Protein AF-A0A317N2E7-F1 (afdb_monomer_lite)

InterPro domains:
  IPR046748 HipA-like kinase [PF20613] (53-170)

Secondary structure (DSSP, 8-state):
---PPPP-EEEEEEEEEEEEEE-TTSPEEEEEEEEEEEE-SSSEEEEEEE---HHHHHHHHHHHHHHHHTT-----EEEEEE-TTT-TTS---TT---EEEEEEEPPPTT---EEB-S--HHHHHHHHH-TTHHHHHHHHHHTT-S---GGGEEEETTEEEE---TT-TTSTT--TTT--TT-----HHHHHHTTT--HHHHHHHHHHHHHHHHHHTTS-TTTHHHHTTGGGTS-HHHHHHHHHHHHHHTTTHHHHHHHHT---------------------S-EEEEEEEEE-SSTTS---EEEEEEEEETTS-EEEEE---HHHHHHHHTTTHHHHHHHHHHHHHHHHHHHHTT--GGG---SBTTEEEPPPEEEE-SSHHHHHHHHHHTT-TT------------------HHHHHHHHHHHHH-GGGGGGEEEEE-SSTTSPPEEEEEE-SSEEEEEEE--SSTTHHHHHHHHHHHHHHHHHHHHHS--S-EEEEEEE---TT-TTS-HHHHHHHHHHHHHHHHHHHHTT-EEEEESSHHHHHHHHHHHHH--

Organism: NCBI:txid886464

Foldseek 3Di:
DFQDFAFAWEKEFPAWQDKAQADPVRHGDPWIWIFTWIQTPVGIFTFTKTQAALLLLCQQLLLQRLCVSLPAAAFGKHWYKDACVRCVVDDDDVPDGIGIIITGTDPDDLQQWFQFDDDDPLNLVLLLVQPCLLVVLLSCQLQVAQDPDSRQWTAQLSYIYGHRRSQTQNGVDDDLVRLDLQDAHPSPSLLSNLVPDDPVSLVVSLVVSLVSLVSSVSHPLVCSCVSSVSVVRHDPSSSVSSSVSSVSNSVNSSVSSNVSNDDDDDDDDDDDYDYDDDDDDDFKKKWKWFKWADSDFSPPDIARQWMWIQIPRRDTDIGGQDDPVRQCVVRNPSSSSVNSLSVSQRVQVVVCSVVVHDQVPRSRGGPRIHIGDIGIDTDRDRLRVRVVNNVVHHPNHCPPDDDPPDDDPPPPPDCQLVLLLVLLCVVPVVQNVFAFDWCDLDPPDDTQTFGGDDLAETEDEAEAEQDPCNVVSLVVLVSNLVSQLSVCVRDVHNYAAEYEYEYADPPDSVDDPVSSVVVVVSQVVSCVVCVVSNYHYHYDHGSNVSSVVVVVSVVPD

Sequence (557 aa):
MTTTLEAIELASIKAVSTRIWLDDCNRPLASPVWKVALATESGRANAFLKLLPAHQLISEAVCTLLGRAVGLDLPRGFLVEATPDTLPDADWQPGEAARLGFGSEDAEFQSFAFAIHHGSAAIERELMQWQGLAPLAFFDEWVANTDRHFRNLLYRGGEFIPIDHSHALTGHDWTPERLTPSATVVNQMLTFATRYLSEHQRFQWRRSAADCTAGYHRVPLDELAEYAELERYATPKQTLAVLDFLRRRIFHVPKLAAGKLGLPELDFWPHMKTHRAFPSPGAYRAQWAPVYLEPIIGSGERLTVGILVLGADGQRQVAPVLREDQVSTLWGEQGRGLLRSIDLCLNVLREHLSDGGDLDRWPAPFAGVCIGPLKPARGDDAIDVLRTGMSFSACFSTLEQGIEETAEDDDTEDPWPKQVHAAVQARVPSLSGNFNKQIKTATAARPTPVGYLSTRLAANLGKLIPGPRLGEFVKTAKVKALNLVIVRDLEPCQRQFELLIFRPREDDPSYTARQMKNLRGALLELKEAGNHHELRVVEVLDAAQAADRIIRAEAAA

Structure (mmCIF, N/CA/C/O backbone):
data_AF-A0A317N2E7-F1
#
_entry.id   AF-A0A317N2E7-F1
#
loop_
_atom_site.group_PDB
_atom_site.id
_atom_site.type_symbol
_atom_site.label_atom_id
_atom_site.label_alt_id
_atom_site.label_comp_id
_atom_site.label_asym_id
_atom_site.label_entity_id
_atom_site.label_seq_id
_atom_site.pdbx_PDB_ins_code
_atom_site.Cartn_x
_atom_site.Cartn_y
_atom_site.Cartn_z
_atom_site.occupancy
_atom_site.B_iso_or_equiv
_atom_site.auth_seq_id
_atom_site.auth_comp_id
_atom_site.auth_asym_id
_atom_site.auth_atom_id
_atom_site.pdbx_PDB_model_num
ATOM 1 N N . MET A 1 1 ? -9.690 12.473 -18.855 1.00 41.53 1 MET A N 1
ATOM 2 C CA . MET A 1 1 ? -8.251 12.688 -18.611 1.00 41.53 1 MET A CA 1
ATOM 3 C C . MET A 1 1 ? -7.484 12.188 -19.819 1.00 41.53 1 MET A C 1
ATOM 5 O O . MET A 1 1 ? -7.863 11.154 -20.362 1.00 41.53 1 MET A O 1
ATOM 9 N N . THR A 1 2 ? -6.491 12.951 -20.264 1.00 44.34 2 THR A N 1
ATOM 10 C CA . THR A 1 2 ? -5.460 12.509 -21.212 1.00 44.34 2 THR A CA 1
ATOM 11 C C . THR A 1 2 ? -4.470 11.603 -20.488 1.00 44.34 2 THR A C 1
ATOM 13 O O . THR A 1 2 ? -4.164 11.833 -19.323 1.00 44.34 2 THR A O 1
ATOM 16 N N . THR A 1 3 ? -4.013 10.559 -21.170 1.00 65.50 3 THR A N 1
ATOM 17 C CA . THR A 1 3 ? -3.163 9.501 -20.616 1.00 65.50 3 THR A CA 1
ATOM 18 C C . THR A 1 3 ? -1.708 9.827 -20.950 1.00 65.50 3 THR A C 1
ATOM 20 O O . THR A 1 3 ? -1.201 9.406 -21.982 1.00 65.50 3 THR A O 1
ATOM 23 N N . THR A 1 4 ? -1.074 10.663 -20.130 1.00 78.50 4 THR A N 1
ATOM 24 C CA . THR A 1 4 ? 0.303 11.139 -20.342 1.00 78.50 4 THR A CA 1
ATOM 25 C C . THR A 1 4 ? 1.324 10.200 -19.712 1.00 78.50 4 THR A C 1
ATOM 27 O O . THR A 1 4 ? 1.131 9.756 -18.581 1.00 78.50 4 THR A O 1
ATOM 30 N N . LEU A 1 5 ? 2.428 9.945 -20.416 1.00 86.56 5 LEU A N 1
ATOM 31 C CA . LEU A 1 5 ? 3.635 9.389 -19.809 1.00 86.56 5 LEU A CA 1
ATOM 32 C C . LEU A 1 5 ? 4.359 10.480 -19.002 1.00 86.56 5 LEU A C 1
ATOM 34 O O . LEU A 1 5 ? 4.309 11.662 -19.343 1.00 86.56 5 LEU A O 1
ATOM 38 N N . GLU A 1 6 ? 5.054 10.065 -17.950 1.00 86.19 6 GLU A N 1
ATOM 39 C CA . GLU A 1 6 ? 6.100 10.845 -17.282 1.00 86.19 6 GLU A CA 1
ATOM 40 C C . GLU A 1 6 ? 7.449 10.281 -17.744 1.00 86.19 6 GLU A C 1
ATOM 42 O O . GLU A 1 6 ? 7.552 9.073 -17.950 1.00 86.19 6 GLU A O 1
ATOM 47 N N . ALA A 1 7 ? 8.466 11.115 -17.961 1.00 88.81 7 ALA A N 1
ATOM 48 C CA . ALA A 1 7 ? 9.782 10.621 -18.370 1.00 88.81 7 ALA A CA 1
ATOM 49 C C . ALA A 1 7 ? 10.550 10.045 -17.169 1.00 88.81 7 ALA A C 1
ATOM 51 O O . ALA A 1 7 ? 10.438 10.555 -16.050 1.00 88.81 7 ALA A O 1
ATOM 52 N N . ILE A 1 8 ? 11.349 9.002 -17.404 1.00 91.81 8 ILE A N 1
ATOM 53 C CA . ILE A 1 8 ? 12.330 8.516 -16.431 1.00 91.81 8 ILE A CA 1
ATOM 54 C C . ILE A 1 8 ? 13.486 9.509 -16.388 1.00 91.81 8 ILE A C 1
ATOM 56 O O . ILE A 1 8 ? 14.220 9.662 -17.360 1.00 91.81 8 ILE A O 1
ATOM 60 N N . GLU A 1 9 ? 13.673 10.168 -15.247 1.00 91.25 9 GLU A N 1
ATOM 61 C CA . GLU A 1 9 ? 14.812 11.065 -15.070 1.00 91.25 9 GLU A CA 1
ATOM 62 C C . GLU A 1 9 ? 16.120 10.280 -14.913 1.00 91.25 9 GLU A C 1
ATOM 64 O O . GLU A 1 9 ? 16.197 9.274 -14.194 1.00 91.25 9 GLU A O 1
ATOM 69 N N . LEU A 1 10 ? 17.177 10.801 -15.538 1.00 92.06 10 LEU A N 1
ATOM 70 C CA . LEU A 1 10 ? 18.550 10.392 -15.269 1.00 92.06 10 LEU A CA 1
ATOM 71 C C . LEU A 1 10 ? 18.963 10.868 -13.874 1.00 92.06 10 LEU A C 1
ATOM 73 O O . LEU A 1 10 ? 18.699 12.005 -13.477 1.00 92.06 10 LEU A O 1
ATOM 77 N N . ALA A 1 11 ? 19.640 9.999 -13.129 1.00 90.94 11 ALA A N 1
ATOM 78 C CA . ALA A 1 11 ? 19.992 10.267 -11.744 1.00 90.94 11 ALA A CA 1
ATOM 79 C C . ALA A 1 11 ? 21.422 9.840 -11.397 1.00 90.94 11 ALA A C 1
ATOM 81 O O . ALA A 1 11 ? 21.933 8.820 -11.861 1.00 90.94 11 ALA A O 1
ATOM 82 N N . SER A 1 12 ? 22.055 10.613 -10.513 1.00 86.81 12 SER A N 1
ATOM 83 C CA . SER A 1 12 ? 23.394 10.330 -9.984 1.00 86.81 12 SER A CA 1
ATOM 84 C C . SER A 1 12 ? 23.356 10.116 -8.473 1.00 86.81 12 SER A C 1
ATOM 86 O O . SER A 1 12 ? 22.763 10.913 -7.738 1.00 86.81 12 SER A O 1
ATOM 88 N N . ILE A 1 13 ? 24.020 9.060 -7.998 1.00 88.88 13 ILE A N 1
ATOM 89 C CA . ILE A 1 13 ? 24.134 8.752 -6.566 1.00 88.88 13 ILE A CA 1
ATOM 90 C C . ILE A 1 13 ? 24.905 9.882 -5.861 1.00 88.88 13 ILE A C 1
ATOM 92 O O . ILE A 1 13 ? 25.952 10.331 -6.332 1.00 88.88 13 ILE A O 1
ATOM 96 N N . LYS A 1 14 ? 24.377 10.362 -4.729 1.00 87.38 14 LYS A N 1
ATOM 97 C CA . LYS A 1 14 ? 25.026 11.351 -3.844 1.00 87.38 14 LYS A CA 1
ATOM 98 C C . LYS A 1 14 ? 25.371 10.793 -2.471 1.00 87.38 14 LYS A C 1
ATOM 100 O O . LYS A 1 14 ? 26.342 11.246 -1.875 1.00 87.38 14 LYS A O 1
ATOM 105 N N . ALA A 1 15 ? 24.603 9.825 -1.983 1.00 80.31 15 ALA A N 1
ATOM 106 C CA . ALA A 1 15 ? 24.931 9.054 -0.791 1.00 80.31 15 ALA A CA 1
ATOM 107 C C . ALA A 1 15 ? 24.263 7.676 -0.845 1.00 80.31 15 ALA A C 1
ATOM 109 O O . ALA A 1 15 ? 23.206 7.514 -1.458 1.00 80.31 15 ALA A O 1
ATOM 110 N N . VAL A 1 16 ? 24.858 6.711 -0.149 1.00 83.94 16 VAL A N 1
ATOM 111 C CA . VAL A 1 16 ? 24.291 5.383 0.103 1.00 83.94 16 VAL A CA 1
ATOM 112 C C . VAL A 1 16 ? 24.020 5.290 1.600 1.00 83.94 16 VAL A C 1
ATOM 114 O O . VAL A 1 16 ? 24.893 5.609 2.402 1.00 83.94 16 VAL A O 1
ATOM 117 N N . SER A 1 17 ? 22.806 4.895 1.977 1.00 79.94 17 SER A N 1
ATOM 118 C CA . SER A 1 17 ? 22.385 4.765 3.376 1.00 79.94 17 SER A CA 1
ATOM 119 C C . SER A 1 17 ? 22.545 3.333 3.884 1.00 79.94 17 SER A C 1
ATOM 121 O O . SER A 1 17 ? 23.088 3.133 4.966 1.00 79.94 17 SER A O 1
ATOM 123 N N . THR A 1 18 ? 22.093 2.337 3.117 1.00 81.62 18 THR A N 1
ATOM 124 C CA . THR A 1 18 ? 22.239 0.920 3.477 1.00 81.62 18 THR A CA 1
ATOM 125 C C . THR A 1 18 ? 22.142 0.004 2.254 1.00 81.62 18 THR A C 1
ATOM 127 O O . THR A 1 18 ? 21.536 0.374 1.242 1.00 81.62 18 THR A O 1
ATOM 130 N N . ARG A 1 19 ? 22.717 -1.201 2.361 1.00 85.19 19 ARG A N 1
ATOM 131 C CA . ARG A 1 19 ? 22.570 -2.311 1.408 1.00 85.19 19 ARG A CA 1
ATOM 132 C C . ARG A 1 19 ? 21.657 -3.370 2.022 1.00 85.19 19 ARG A C 1
ATOM 134 O O . ARG A 1 19 ? 22.036 -4.043 2.977 1.00 85.19 19 ARG A O 1
ATOM 141 N N . ILE A 1 20 ? 20.489 -3.566 1.428 1.00 82.19 20 ILE A N 1
ATOM 142 C CA . ILE A 1 20 ? 19.565 -4.657 1.735 1.00 82.19 20 ILE A CA 1
ATOM 143 C C . ILE A 1 20 ? 19.936 -5.824 0.811 1.00 82.19 20 ILE A C 1
ATOM 145 O O . ILE A 1 20 ? 19.707 -5.776 -0.395 1.00 82.19 20 ILE A O 1
ATOM 149 N N . TRP A 1 21 ? 20.579 -6.856 1.357 1.00 76.12 21 TRP A N 1
ATOM 150 C CA . TRP A 1 21 ? 21.059 -8.029 0.600 1.00 76.12 21 TRP A CA 1
ATOM 151 C C . TRP A 1 21 ? 20.575 -9.367 1.175 1.00 76.12 21 TRP A C 1
ATOM 153 O O . TRP A 1 21 ? 20.812 -10.417 0.579 1.00 76.12 21 TRP A O 1
ATOM 163 N N . LEU A 1 22 ? 19.871 -9.319 2.305 1.00 64.12 22 LEU A N 1
ATOM 164 C CA . LEU A 1 22 ? 19.194 -10.440 2.941 1.00 64.12 22 LEU A CA 1
ATOM 165 C C . LEU A 1 22 ? 17.689 -10.167 2.952 1.00 64.12 22 LEU A C 1
ATOM 167 O O . LEU A 1 22 ? 17.277 -9.015 3.082 1.00 64.12 22 LEU A O 1
ATOM 171 N N . ASP A 1 23 ? 16.891 -11.224 2.842 1.00 63.44 23 ASP A N 1
ATOM 172 C CA . ASP A 1 23 ? 15.499 -11.202 3.274 1.00 63.44 23 ASP A CA 1
ATOM 173 C C . ASP A 1 23 ? 15.396 -11.350 4.800 1.00 63.44 23 ASP A C 1
ATOM 175 O O . ASP A 1 23 ? 16.363 -11.647 5.506 1.00 63.44 23 ASP A O 1
ATOM 179 N N . ASP A 1 24 ? 14.187 -11.180 5.313 1.00 54.47 24 ASP A N 1
ATOM 180 C CA . ASP A 1 24 ? 13.869 -11.167 6.744 1.00 54.47 24 ASP A CA 1
ATOM 181 C C . ASP A 1 24 ? 13.948 -12.571 7.384 1.00 54.47 24 ASP A C 1
ATOM 183 O O . ASP A 1 24 ? 13.879 -12.723 8.601 1.00 54.47 24 ASP A O 1
ATOM 187 N N . CYS A 1 25 ? 14.152 -13.612 6.566 1.00 48.69 25 CYS A N 1
ATOM 188 C CA . CYS A 1 25 ? 14.532 -14.963 6.988 1.00 48.69 25 CYS A CA 1
ATOM 189 C C . CYS A 1 25 ? 16.065 -15.163 6.999 1.00 48.69 25 CYS A C 1
ATOM 191 O O . CYS A 1 25 ? 16.534 -16.297 7.120 1.00 48.69 25 CYS A O 1
ATOM 193 N N . ASN A 1 26 ? 16.843 -14.084 6.849 1.00 60.06 26 ASN A N 1
ATOM 194 C CA . ASN A 1 26 ? 18.302 -14.065 6.748 1.00 60.06 26 ASN A CA 1
ATOM 195 C C . ASN A 1 26 ? 18.841 -14.918 5.571 1.00 60.06 26 ASN A C 1
ATOM 197 O O . ASN A 1 26 ? 19.905 -15.538 5.666 1.00 60.06 26 ASN A O 1
ATOM 201 N N . ARG A 1 27 ? 18.114 -14.961 4.445 1.00 62.81 27 ARG A N 1
ATOM 202 C CA . ARG A 1 27 ? 18.539 -15.610 3.189 1.00 62.81 27 ARG A CA 1
ATOM 203 C C . ARG A 1 27 ? 18.982 -14.552 2.171 1.00 62.81 27 ARG A C 1
ATOM 205 O O . ARG A 1 27 ? 18.365 -13.493 2.135 1.00 62.81 27 ARG A O 1
ATOM 212 N N . PRO A 1 28 ? 19.987 -14.802 1.312 1.00 67.19 28 PRO A N 1
ATOM 213 C CA . PRO A 1 28 ? 20.382 -13.840 0.282 1.00 67.19 28 PRO A CA 1
ATOM 214 C C . PRO A 1 28 ? 19.233 -13.479 -0.670 1.00 67.19 28 PRO A C 1
ATOM 216 O O . PRO A 1 28 ? 18.533 -14.365 -1.165 1.00 67.19 28 PRO A O 1
ATOM 219 N N . LEU A 1 29 ? 19.074 -12.188 -0.962 1.00 67.38 29 LEU A N 1
ATOM 220 C CA . LEU A 1 29 ? 18.195 -11.719 -2.034 1.00 67.38 29 LEU A CA 1
ATOM 221 C C . LEU A 1 29 ? 18.792 -12.074 -3.402 1.00 67.38 29 LEU A C 1
ATOM 223 O O . LEU A 1 29 ? 19.998 -11.956 -3.610 1.00 67.38 29 LEU A O 1
ATOM 227 N N . ALA A 1 30 ? 17.938 -12.446 -4.361 1.00 67.81 30 ALA A N 1
ATOM 228 C CA . ALA A 1 30 ? 18.353 -12.743 -5.739 1.00 67.81 30 ALA A CA 1
ATOM 229 C C . ALA A 1 30 ? 18.927 -11.517 -6.480 1.00 6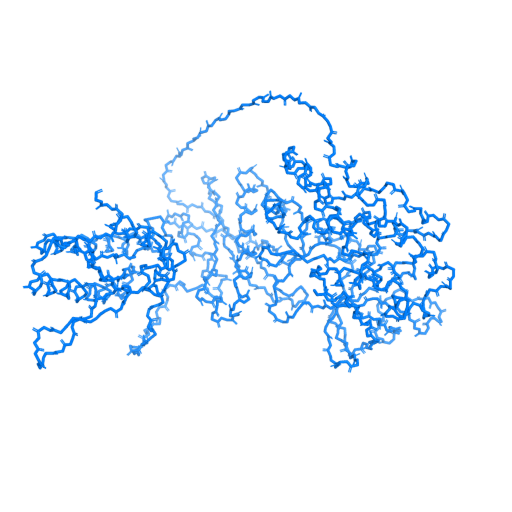7.81 30 ALA A C 1
ATOM 231 O O . ALA A 1 30 ? 19.639 -11.658 -7.471 1.00 67.81 30 ALA A O 1
ATOM 232 N N . SER A 1 31 ? 18.631 -10.310 -5.999 1.00 73.12 31 SER A N 1
ATOM 233 C CA . SER A 1 31 ? 19.334 -9.077 -6.348 1.00 73.12 31 SER A CA 1
ATOM 234 C C . SER A 1 31 ? 19.314 -8.143 -5.133 1.00 73.12 31 SER A C 1
ATOM 236 O O . SER A 1 31 ? 18.233 -7.898 -4.592 1.00 73.12 31 SER A O 1
ATOM 238 N N . PRO A 1 32 ? 20.471 -7.646 -4.658 1.00 85.06 32 PRO A N 1
ATOM 239 C CA . PRO A 1 32 ? 20.519 -6.688 -3.560 1.00 85.06 32 PRO A CA 1
ATOM 240 C C . PRO A 1 32 ? 19.923 -5.332 -3.965 1.00 85.06 32 PRO A C 1
ATOM 242 O O . PRO A 1 32 ? 19.959 -4.933 -5.131 1.00 85.06 32 PRO A O 1
ATOM 245 N N . VAL A 1 33 ? 19.404 -4.616 -2.969 1.00 88.19 33 VAL A N 1
ATOM 246 C CA . VAL A 1 33 ? 18.787 -3.293 -3.097 1.00 88.19 33 VAL A CA 1
ATOM 247 C C . VAL A 1 33 ? 19.566 -2.301 -2.238 1.00 88.19 33 VAL A C 1
ATOM 249 O O . VAL A 1 33 ? 19.886 -2.594 -1.087 1.00 88.19 33 VAL A O 1
ATOM 252 N N . TRP A 1 34 ? 19.853 -1.110 -2.753 1.00 89.81 34 TRP A N 1
ATOM 253 C CA . TRP A 1 34 ? 20.518 -0.047 -1.996 1.00 89.81 34 TRP A CA 1
ATOM 254 C C . TRP A 1 34 ? 19.561 1.113 -1.746 1.00 89.81 34 TRP A C 1
ATOM 256 O O . TRP A 1 34 ? 18.935 1.606 -2.681 1.00 89.81 34 TRP A O 1
ATOM 266 N N . LYS A 1 35 ? 19.474 1.593 -0.501 1.00 88.19 35 LYS A N 1
ATOM 267 C CA . LYS A 1 35 ? 18.788 2.858 -0.210 1.00 88.19 35 LYS A CA 1
ATOM 268 C C . LYS A 1 35 ? 19.754 4.003 -0.492 1.00 88.19 35 LYS A C 1
ATOM 270 O O . LYS A 1 35 ? 20.785 4.112 0.176 1.00 88.19 35 LYS A O 1
ATOM 275 N N . VAL A 1 36 ? 19.446 4.823 -1.491 1.00 86.38 36 VAL A N 1
ATOM 276 C CA . VAL A 1 36 ? 20.330 5.877 -2.008 1.00 86.38 36 VAL A CA 1
ATOM 277 C C . VAL A 1 36 ? 19.650 7.242 -2.009 1.00 86.38 36 VAL A C 1
ATOM 279 O O . VAL A 1 36 ? 18.449 7.353 -2.245 1.00 86.38 36 VAL A O 1
ATOM 282 N N . ALA A 1 37 ? 20.443 8.288 -1.785 1.00 86.00 37 ALA A N 1
ATOM 283 C CA . ALA A 1 37 ? 20.063 9.661 -2.087 1.00 86.00 37 ALA A CA 1
ATOM 284 C C . ALA A 1 37 ? 20.581 10.015 -3.487 1.00 86.00 37 ALA A C 1
ATOM 286 O O . ALA A 1 37 ? 21.773 9.855 -3.774 1.00 86.00 37 ALA A O 1
ATOM 287 N N . LEU A 1 38 ? 19.691 10.501 -4.346 1.00 87.00 38 LEU A N 1
ATOM 288 C CA . LEU A 1 38 ? 19.940 10.850 -5.740 1.00 87.00 38 LEU A CA 1
ATOM 289 C C . LEU A 1 38 ? 19.949 12.373 -5.929 1.00 87.00 38 LEU A C 1
ATOM 291 O O . LEU A 1 38 ? 19.225 13.101 -5.247 1.00 87.00 38 LEU A O 1
ATOM 295 N N . ALA A 1 39 ? 20.723 12.848 -6.905 1.00 82.69 39 ALA A N 1
ATOM 296 C CA . ALA A 1 39 ? 20.410 14.097 -7.595 1.00 82.69 39 ALA A CA 1
ATOM 297 C C . ALA A 1 39 ? 19.870 13.777 -8.989 1.00 82.69 39 ALA A C 1
ATOM 299 O O . ALA A 1 39 ? 20.444 12.941 -9.694 1.00 82.69 39 ALA A O 1
ATOM 300 N N . THR A 1 40 ? 18.790 14.462 -9.339 1.00 87.81 40 THR A N 1
ATOM 301 C CA . THR A 1 40 ? 17.970 14.293 -10.544 1.00 87.81 40 THR A CA 1
ATOM 302 C C . THR A 1 40 ? 17.868 15.645 -11.263 1.00 87.81 40 THR A C 1
ATOM 304 O O . THR A 1 40 ? 18.373 16.650 -10.754 1.00 87.81 40 THR A O 1
ATOM 307 N N . GLU A 1 41 ? 17.216 15.717 -12.422 1.00 81.06 41 GLU A N 1
ATOM 308 C CA . GLU A 1 41 ? 16.997 16.999 -13.112 1.00 81.06 41 GLU A CA 1
ATOM 309 C C . GLU A 1 41 ? 15.972 17.872 -12.366 1.00 81.06 41 GLU A C 1
ATOM 311 O O . GLU A 1 41 ? 16.128 19.091 -12.276 1.00 81.06 41 GLU A O 1
ATOM 316 N N . SER A 1 42 ? 14.976 17.241 -11.738 1.00 77.69 42 SER A N 1
ATOM 317 C CA . SER A 1 42 ? 13.990 17.866 -10.848 1.00 77.69 42 SER A CA 1
ATOM 318 C C . SER A 1 42 ? 14.536 18.269 -9.470 1.00 77.69 42 SER A C 1
ATOM 320 O O . SER A 1 42 ? 13.891 19.051 -8.769 1.00 77.69 42 SER A O 1
ATOM 322 N N . GLY A 1 43 ? 15.719 17.785 -9.065 1.00 82.25 43 GLY A N 1
ATOM 323 C CA . GLY A 1 43 ? 16.396 18.199 -7.834 1.00 82.25 43 GLY A CA 1
ATOM 324 C C . GLY A 1 43 ? 17.052 17.055 -7.056 1.00 82.25 43 GLY A C 1
ATOM 325 O O . GLY A 1 43 ? 18.174 16.642 -7.354 1.00 82.25 43 GLY A O 1
ATOM 326 N N . ARG A 1 44 ? 16.403 16.610 -5.973 1.00 84.75 44 ARG A N 1
ATOM 327 C CA . ARG A 1 44 ? 16.873 15.512 -5.111 1.00 84.75 44 ARG A CA 1
ATOM 328 C C . ARG A 1 44 ? 15.729 14.566 -4.784 1.00 84.75 44 ARG A C 1
ATOM 330 O O . ARG A 1 44 ? 14.663 15.023 -4.385 1.00 84.75 44 ARG A O 1
ATOM 337 N N . ALA A 1 45 ? 16.009 13.271 -4.849 1.00 85.31 45 ALA A N 1
ATOM 338 C CA . ALA A 1 45 ? 15.097 12.203 -4.457 1.00 85.31 45 ALA A CA 1
ATOM 339 C C . ALA A 1 45 ? 15.822 11.194 -3.556 1.00 85.31 45 ALA A C 1
ATOM 341 O O . ALA A 1 45 ? 17.048 11.076 -3.605 1.00 85.31 45 ALA A O 1
ATOM 342 N N . ASN A 1 46 ? 15.070 10.441 -2.759 1.00 86.12 46 ASN A N 1
ATOM 343 C CA . ASN A 1 46 ? 15.548 9.191 -2.169 1.00 86.12 46 ASN A CA 1
ATOM 344 C C . ASN A 1 46 ? 14.992 8.033 -3.005 1.00 86.12 46 ASN A C 1
ATOM 346 O O . ASN A 1 46 ? 13.900 8.152 -3.559 1.00 86.12 46 ASN A O 1
ATOM 350 N N . ALA A 1 47 ? 15.726 6.929 -3.116 1.00 90.06 47 ALA A N 1
ATOM 351 C CA . ALA A 1 47 ? 15.299 5.784 -3.913 1.00 90.06 47 ALA A CA 1
ATOM 352 C C . ALA A 1 47 ? 15.817 4.447 -3.372 1.00 90.06 47 ALA A C 1
ATOM 354 O O . ALA A 1 47 ? 16.871 4.368 -2.735 1.00 90.06 47 ALA A O 1
ATOM 355 N N . PHE A 1 48 ? 15.094 3.383 -3.710 1.00 90.12 48 PHE A N 1
ATOM 356 C CA . PHE A 1 48 ? 15.556 2.003 -3.651 1.00 90.12 48 PHE A CA 1
ATOM 357 C C . PHE A 1 48 ? 16.136 1.615 -5.015 1.00 90.12 48 PHE A C 1
ATOM 359 O O . PHE A 1 48 ? 15.407 1.440 -5.990 1.00 90.12 48 PHE A O 1
ATOM 366 N N . LEU A 1 49 ? 17.462 1.508 -5.083 1.00 92.50 49 LEU A N 1
ATOM 367 C CA . LEU A 1 49 ? 18.220 1.199 -6.291 1.00 92.50 49 LEU A CA 1
ATOM 368 C C . LEU A 1 49 ? 18.474 -0.306 -6.426 1.00 92.50 49 LEU A C 1
ATOM 370 O O . LEU A 1 49 ? 19.006 -0.929 -5.507 1.00 92.50 49 LEU A O 1
ATOM 374 N N . LYS A 1 50 ? 18.167 -0.865 -7.600 1.00 92.94 50 LYS A N 1
ATOM 375 C CA . LYS A 1 50 ? 18.524 -2.227 -8.024 1.00 92.94 50 LYS A CA 1
ATOM 376 C C . LYS A 1 50 ? 19.444 -2.181 -9.244 1.00 92.94 50 LYS A C 1
ATOM 378 O O . LYS A 1 50 ? 19.134 -1.513 -10.230 1.00 92.94 50 LYS A O 1
ATOM 383 N N . LEU A 1 51 ? 20.543 -2.933 -9.213 1.00 92.44 51 LEU A N 1
ATOM 384 C CA . LEU A 1 51 ? 21.412 -3.137 -10.377 1.00 92.44 51 LEU A CA 1
ATOM 385 C C . LEU A 1 51 ? 20.911 -4.357 -11.164 1.00 92.44 51 LEU A C 1
ATOM 387 O O . LEU A 1 51 ? 21.240 -5.492 -10.824 1.00 92.44 51 LEU A O 1
ATOM 391 N N . LEU A 1 52 ? 20.074 -4.119 -12.177 1.00 91.12 52 LEU A N 1
ATOM 392 C CA . LEU A 1 52 ? 19.346 -5.163 -12.908 1.00 91.12 52 LEU A CA 1
ATOM 393 C C . LEU A 1 52 ? 20.008 -5.520 -14.253 1.00 91.12 52 LEU A C 1
ATOM 395 O O . LEU A 1 52 ? 20.543 -4.639 -14.928 1.00 91.12 52 LEU A O 1
ATOM 399 N N . PRO A 1 53 ? 19.907 -6.781 -14.719 1.00 91.25 53 PRO A N 1
ATOM 400 C CA . PRO A 1 53 ? 20.177 -7.133 -16.110 1.00 91.25 53 PRO A CA 1
ATOM 401 C C . PRO A 1 53 ? 19.302 -6.326 -17.079 1.00 91.25 53 PRO A C 1
ATOM 403 O O . PRO A 1 53 ? 18.130 -6.077 -16.801 1.00 91.25 53 PRO A O 1
ATOM 406 N N . ALA A 1 54 ? 19.828 -5.995 -18.261 1.00 91.50 54 ALA A N 1
ATOM 407 C CA . ALA A 1 54 ? 19.166 -5.119 -19.235 1.00 91.50 54 ALA A CA 1
ATOM 408 C C . ALA A 1 54 ? 17.695 -5.478 -19.547 1.00 91.50 54 ALA A C 1
ATOM 410 O O . ALA A 1 54 ? 16.858 -4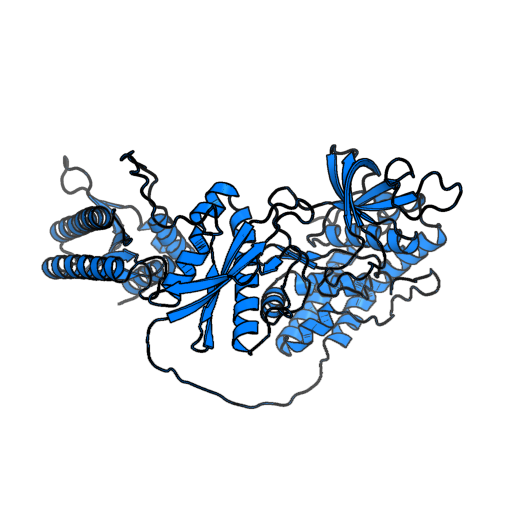.591 -19.661 1.00 91.50 54 ALA A O 1
ATOM 411 N N . HIS A 1 55 ? 17.346 -6.765 -19.649 1.00 92.38 55 HIS A N 1
ATOM 412 C CA . HIS A 1 55 ? 15.966 -7.201 -19.910 1.00 92.38 55 HIS A CA 1
ATOM 413 C C . HIS A 1 55 ? 15.017 -6.948 -18.721 1.00 92.38 55 HIS A C 1
ATOM 415 O O . HIS A 1 55 ? 13.867 -6.576 -18.939 1.00 92.38 55 HIS A O 1
ATOM 421 N N . GLN A 1 56 ? 15.498 -7.063 -17.480 1.00 93.81 56 GLN A N 1
ATOM 422 C CA . GLN A 1 56 ? 14.736 -6.718 -16.273 1.00 93.81 56 GLN A CA 1
ATOM 423 C C . GLN A 1 56 ? 14.668 -5.203 -16.054 1.00 93.81 56 GLN A C 1
ATOM 425 O O . GLN A 1 56 ? 13.630 -4.706 -15.631 1.00 93.81 56 GLN A O 1
ATOM 430 N N . LEU A 1 57 ? 15.724 -4.460 -16.410 1.00 94.44 57 LEU A N 1
ATOM 431 C CA . LEU A 1 57 ? 15.719 -2.993 -16.415 1.00 94.44 57 LEU A CA 1
ATOM 432 C C . LEU A 1 57 ? 14.655 -2.442 -17.384 1.00 94.44 57 LEU A C 1
ATOM 434 O O . LEU A 1 57 ? 13.905 -1.545 -17.012 1.00 94.44 57 LEU A O 1
ATOM 438 N N . ILE A 1 58 ? 14.521 -3.043 -18.577 1.00 96.50 58 ILE A N 1
ATOM 439 C CA . ILE A 1 58 ? 13.420 -2.759 -19.519 1.00 96.50 58 ILE A CA 1
ATOM 440 C C . ILE A 1 58 ? 12.064 -3.090 -18.888 1.00 96.50 58 ILE A C 1
ATOM 442 O O . ILE A 1 58 ? 11.169 -2.251 -18.949 1.00 96.50 58 ILE A O 1
ATOM 446 N N . SER A 1 59 ? 11.895 -4.275 -18.283 1.00 96.00 59 SER A N 1
ATOM 447 C CA . SER A 1 59 ? 10.634 -4.656 -17.627 1.00 96.00 59 SER A CA 1
ATOM 448 C C . SER A 1 59 ? 10.214 -3.649 -16.551 1.00 96.00 59 SER A C 1
ATOM 450 O O . SER A 1 59 ? 9.065 -3.209 -16.555 1.00 96.00 59 SER A O 1
ATOM 452 N N . GLU A 1 60 ? 11.136 -3.264 -15.663 1.00 95.00 60 GLU A N 1
ATOM 453 C CA . GLU A 1 60 ? 10.879 -2.336 -14.558 1.00 95.00 60 GLU A CA 1
ATOM 454 C C . GLU A 1 60 ? 10.488 -0.949 -15.090 1.00 95.00 60 GLU A C 1
ATOM 456 O O . GLU A 1 60 ? 9.375 -0.487 -14.844 1.00 95.00 60 GLU A O 1
ATOM 461 N N . ALA A 1 61 ? 11.343 -0.346 -15.925 1.00 95.75 61 ALA A N 1
ATOM 462 C CA . ALA A 1 61 ? 11.131 0.976 -16.509 1.00 95.75 61 ALA A CA 1
ATOM 463 C C . ALA A 1 61 ? 9.810 1.087 -17.283 1.00 95.75 61 ALA A C 1
ATOM 465 O O . ALA A 1 61 ? 8.990 1.968 -17.015 1.00 95.75 61 ALA A O 1
ATOM 466 N N . VAL A 1 62 ? 9.571 0.154 -18.208 1.00 96.19 62 VAL A N 1
ATOM 467 C CA . VAL A 1 62 ? 8.352 0.123 -19.023 1.00 96.19 62 VAL A CA 1
ATOM 468 C C . VAL A 1 62 ? 7.112 -0.025 -18.143 1.00 96.19 62 VAL A C 1
ATOM 470 O O . VAL A 1 62 ? 6.135 0.696 -18.336 1.00 96.19 62 VAL A O 1
ATOM 473 N N . CYS A 1 63 ? 7.126 -0.921 -17.154 1.00 95.94 63 CYS A N 1
ATOM 474 C CA . CYS A 1 63 ? 5.943 -1.153 -16.331 1.00 95.94 63 CYS A CA 1
ATOM 475 C C . CYS A 1 63 ? 5.662 -0.018 -15.341 1.00 95.94 63 CYS A C 1
ATOM 477 O O . CYS A 1 63 ? 4.489 0.294 -15.133 1.00 95.94 63 CYS A O 1
ATOM 479 N N . THR A 1 64 ? 6.684 0.635 -14.779 1.00 95.00 64 THR A N 1
ATOM 480 C CA . THR A 1 64 ? 6.493 1.836 -13.951 1.00 95.00 64 THR A CA 1
ATOM 481 C C . THR A 1 64 ? 5.781 2.932 -14.745 1.00 95.00 64 THR A C 1
ATOM 483 O O . THR A 1 64 ? 4.763 3.454 -14.285 1.00 95.00 64 THR A O 1
ATOM 486 N N . LEU A 1 65 ? 6.244 3.231 -15.966 1.00 94.88 65 LEU A N 1
ATOM 487 C CA . LEU A 1 65 ? 5.632 4.273 -16.795 1.00 94.88 65 LEU A CA 1
ATOM 488 C C . LEU A 1 65 ? 4.212 3.922 -17.245 1.00 94.88 65 LEU A C 1
ATOM 490 O O . LEU A 1 65 ? 3.302 4.740 -17.107 1.00 94.88 65 LEU A O 1
ATOM 494 N N . LEU A 1 66 ? 3.999 2.701 -17.746 1.00 95.00 66 LEU A N 1
ATOM 495 C CA . LEU A 1 66 ? 2.671 2.251 -18.168 1.00 95.00 66 LEU A CA 1
ATOM 496 C C . LEU A 1 66 ? 1.678 2.247 -17.003 1.00 95.00 66 LEU A C 1
ATOM 498 O O . LEU A 1 66 ? 0.532 2.655 -17.181 1.00 95.00 66 LEU A O 1
ATOM 502 N N . GLY A 1 67 ? 2.107 1.798 -15.821 1.00 93.62 67 GLY A N 1
ATOM 503 C CA . GLY A 1 67 ? 1.273 1.722 -14.627 1.00 93.62 67 GLY A CA 1
ATOM 504 C C . GLY A 1 67 ? 0.832 3.102 -14.136 1.00 93.62 67 GLY A C 1
ATOM 505 O O . GLY A 1 67 ? -0.365 3.323 -13.933 1.00 93.62 67 GLY A O 1
ATOM 506 N N . ARG A 1 68 ? 1.771 4.055 -14.035 1.00 93.19 68 ARG A N 1
ATOM 507 C CA . ARG A 1 68 ? 1.465 5.448 -13.66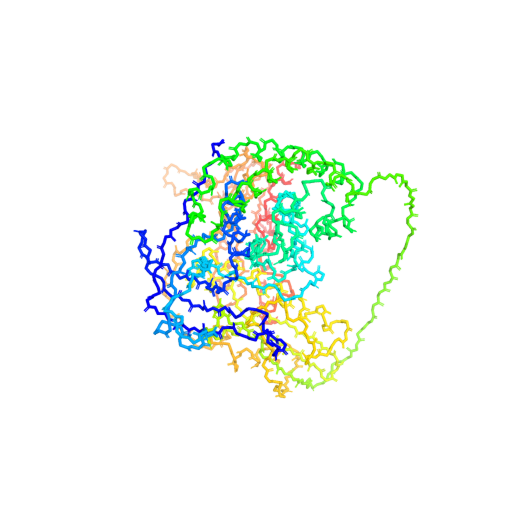9 1.00 93.19 68 ARG A CA 1
ATOM 508 C C . ARG A 1 68 ? 0.550 6.104 -14.706 1.00 93.19 68 ARG A C 1
ATOM 510 O O . ARG A 1 68 ? -0.460 6.697 -14.334 1.00 93.19 68 ARG A O 1
ATOM 517 N N . ALA A 1 69 ? 0.815 5.909 -16.001 1.00 91.88 69 ALA A N 1
ATOM 518 C CA . ALA A 1 69 ? -0.018 6.455 -17.075 1.00 91.88 69 ALA A CA 1
ATOM 519 C C . ALA A 1 69 ? -1.474 5.948 -17.036 1.00 91.88 69 ALA A C 1
ATOM 521 O O . ALA A 1 69 ? -2.397 6.718 -17.308 1.00 91.88 69 ALA A O 1
ATOM 522 N N . VAL A 1 70 ? -1.716 4.681 -16.666 1.00 91.56 70 VAL A N 1
ATOM 523 C CA . VAL A 1 70 ? -3.086 4.141 -16.506 1.00 91.56 70 VAL A CA 1
ATOM 524 C C . VAL A 1 70 ? -3.735 4.472 -15.153 1.00 91.56 70 VAL A C 1
ATOM 526 O O . VAL A 1 70 ? -4.871 4.059 -14.919 1.00 91.56 70 VAL A O 1
ATOM 529 N N . GLY A 1 71 ? -3.065 5.244 -14.291 1.00 90.00 71 GLY A N 1
ATOM 530 C CA . GLY A 1 71 ? -3.612 5.749 -13.030 1.00 90.00 71 GLY A CA 1
ATOM 531 C C . GLY A 1 71 ? -3.464 4.813 -11.828 1.00 90.00 71 GLY A C 1
ATOM 532 O O . GLY A 1 71 ? -4.255 4.915 -10.893 1.00 90.00 71 GLY A O 1
ATOM 533 N N . LEU A 1 72 ? -2.489 3.899 -11.839 1.00 91.38 72 LEU A N 1
ATOM 534 C CA . LEU A 1 72 ? -2.082 3.163 -10.637 1.00 91.38 72 LEU A CA 1
ATOM 535 C C . LEU A 1 72 ? -1.089 4.002 -9.812 1.00 91.38 72 LEU A C 1
ATOM 537 O O . LEU A 1 72 ? -0.230 4.681 -10.375 1.00 91.38 72 LEU A O 1
ATOM 541 N N . ASP A 1 73 ? -1.176 3.921 -8.482 1.00 90.75 73 ASP A N 1
ATOM 542 C CA . ASP A 1 73 ? -0.210 4.547 -7.570 1.00 90.75 73 ASP A CA 1
ATOM 543 C C . ASP A 1 73 ? 1.060 3.685 -7.485 1.00 90.75 73 ASP A C 1
ATOM 545 O O . ASP A 1 73 ? 1.115 2.731 -6.711 1.00 90.75 73 ASP A O 1
ATOM 549 N N . LEU A 1 74 ? 2.054 3.985 -8.327 1.00 91.44 74 LEU A N 1
ATOM 550 C CA . LEU A 1 74 ? 3.402 3.405 -8.268 1.00 91.44 74 LEU A CA 1
ATOM 551 C C . LEU A 1 74 ? 4.442 4.502 -8.009 1.00 91.44 74 LEU A C 1
ATOM 553 O O . LEU A 1 74 ? 4.246 5.624 -8.490 1.00 91.44 74 LEU A O 1
ATOM 557 N N . PRO A 1 75 ? 5.581 4.191 -7.362 1.00 90.25 75 PRO A N 1
ATOM 558 C CA . PRO A 1 75 ? 6.694 5.129 -7.230 1.00 90.25 75 PRO A CA 1
ATOM 559 C C . PRO A 1 75 ? 7.199 5.635 -8.585 1.00 90.25 75 PRO A C 1
ATOM 561 O O . PRO A 1 75 ? 7.073 4.944 -9.602 1.00 90.25 75 PRO A O 1
ATOM 564 N N . ARG A 1 76 ? 7.815 6.821 -8.612 1.00 92.06 76 ARG A N 1
ATOM 565 C CA . ARG A 1 76 ? 8.513 7.301 -9.813 1.00 92.06 76 ARG A CA 1
ATOM 566 C C . ARG A 1 76 ? 9.757 6.448 -10.084 1.00 92.06 76 ARG A C 1
ATOM 568 O O . ARG A 1 76 ? 10.335 5.853 -9.172 1.00 92.06 76 ARG A O 1
ATOM 575 N N . GLY A 1 77 ? 10.136 6.365 -11.356 1.00 93.06 77 GLY A N 1
ATOM 576 C CA . GLY A 1 77 ? 11.304 5.619 -11.818 1.00 93.06 77 GLY A CA 1
ATOM 577 C C . GLY A 1 77 ? 12.460 6.545 -12.180 1.00 93.06 77 GLY A C 1
ATOM 578 O O . GLY A 1 77 ? 12.257 7.540 -12.874 1.00 93.06 77 GLY A O 1
ATOM 579 N N . PHE A 1 78 ? 13.665 6.180 -11.754 1.00 94.69 78 PHE A N 1
ATOM 580 C CA . PHE A 1 78 ? 14.919 6.850 -12.092 1.00 94.69 78 PHE A CA 1
ATOM 581 C C . PHE A 1 78 ? 15.875 5.873 -12.774 1.00 94.69 78 PHE A C 1
ATOM 583 O O . PHE A 1 78 ? 16.063 4.750 -12.294 1.00 94.69 78 PHE A O 1
ATOM 590 N N . LEU A 1 79 ? 16.535 6.312 -13.846 1.00 95.88 79 LEU A N 1
ATOM 591 C CA . LEU A 1 79 ? 17.646 5.575 -14.443 1.00 95.88 79 LEU A CA 1
ATOM 592 C C . LEU A 1 79 ? 18.941 6.067 -13.792 1.00 95.88 79 LEU A C 1
ATOM 594 O O . LEU A 1 79 ? 19.374 7.199 -14.012 1.00 95.88 79 LEU A O 1
ATOM 598 N N . VAL A 1 80 ? 19.530 5.227 -12.943 1.00 94.38 80 VAL A N 1
ATOM 599 C CA . VAL A 1 80 ? 20.672 5.595 -12.101 1.00 94.38 80 VAL A CA 1
ATOM 600 C C . VAL A 1 80 ? 21.954 5.015 -12.682 1.00 94.38 80 VAL A C 1
ATOM 602 O O . VAL A 1 80 ? 22.054 3.803 -12.877 1.00 94.38 80 VAL A O 1
ATOM 605 N N . GLU A 1 81 ? 22.961 5.857 -12.902 1.00 92.62 81 GLU A N 1
ATOM 606 C CA . GLU A 1 81 ? 24.323 5.384 -13.158 1.00 92.62 81 GLU A CA 1
ATOM 607 C C . GLU A 1 81 ? 25.045 5.136 -11.827 1.00 92.62 81 GLU A C 1
ATOM 609 O O . GLU A 1 81 ? 25.149 6.027 -10.978 1.00 92.62 81 GLU A O 1
ATOM 614 N N . ALA A 1 82 ? 25.538 3.911 -11.645 1.00 92.62 82 ALA A N 1
ATOM 615 C CA . ALA A 1 82 ? 26.410 3.532 -10.545 1.00 92.62 82 ALA A CA 1
ATOM 616 C C . ALA A 1 82 ? 27.825 3.242 -11.056 1.00 92.62 82 ALA A C 1
ATOM 618 O O . ALA A 1 82 ? 28.007 2.708 -12.148 1.00 92.62 82 ALA A O 1
ATOM 619 N N . THR A 1 83 ? 28.820 3.523 -10.223 1.00 92.38 83 THR A N 1
ATOM 620 C CA . THR A 1 83 ? 30.242 3.194 -10.424 1.00 92.38 83 THR A CA 1
ATOM 621 C C . THR A 1 83 ? 30.807 2.461 -9.198 1.00 92.38 83 THR A C 1
ATOM 623 O O . THR A 1 83 ? 30.221 2.577 -8.110 1.00 92.38 83 THR A O 1
ATOM 626 N N . PRO A 1 84 ? 31.963 1.773 -9.311 1.00 90.62 84 PRO A N 1
ATOM 627 C CA . PRO A 1 84 ? 32.650 1.164 -8.170 1.00 90.62 84 PRO A CA 1
ATOM 628 C C . PRO A 1 84 ? 32.913 2.117 -6.995 1.00 90.62 84 PRO A C 1
ATOM 630 O O . PRO A 1 84 ? 32.829 1.694 -5.847 1.00 90.62 84 PRO A O 1
ATOM 633 N N . ASP A 1 85 ? 33.146 3.408 -7.255 1.00 87.00 85 ASP A N 1
ATOM 634 C CA . ASP A 1 85 ? 33.342 4.415 -6.200 1.00 87.00 85 ASP A CA 1
ATOM 635 C C . ASP A 1 85 ? 32.042 4.741 -5.440 1.00 87.00 85 ASP A C 1
ATOM 637 O O . ASP A 1 85 ? 32.073 5.087 -4.259 1.00 87.00 85 ASP A O 1
ATOM 641 N N . THR A 1 86 ? 30.886 4.642 -6.109 1.00 88.62 86 THR A N 1
ATOM 642 C CA . THR A 1 86 ? 29.567 4.940 -5.512 1.00 88.62 86 THR A CA 1
ATOM 643 C C . THR A 1 86 ? 28.906 3.739 -4.838 1.00 88.62 86 THR A C 1
ATOM 645 O O . THR A 1 86 ? 28.164 3.928 -3.879 1.00 88.62 86 THR A O 1
ATOM 648 N N . LEU A 1 87 ? 29.161 2.517 -5.320 1.00 90.44 87 LEU A N 1
ATOM 649 C CA . LEU A 1 87 ? 28.643 1.262 -4.763 1.00 90.44 87 LEU A CA 1
ATOM 650 C C . LEU A 1 87 ? 29.773 0.217 -4.659 1.00 90.44 87 LEU A C 1
ATOM 652 O O . LEU A 1 87 ? 29.735 -0.789 -5.371 1.00 90.44 87 LEU A O 1
ATOM 656 N N . PRO A 1 88 ? 30.777 0.412 -3.783 1.00 85.19 88 PRO A N 1
ATOM 657 C CA . PRO A 1 88 ? 31.936 -0.485 -3.689 1.00 85.19 88 PRO A CA 1
ATOM 658 C C . PRO A 1 88 ? 31.568 -1.919 -3.284 1.00 85.19 88 PRO A C 1
ATOM 660 O O . PRO A 1 88 ? 32.261 -2.858 -3.661 1.00 85.19 88 PRO A O 1
ATOM 663 N N . ASP A 1 89 ? 30.454 -2.102 -2.568 1.00 86.38 89 ASP A N 1
ATOM 664 C CA . ASP A 1 89 ? 29.961 -3.417 -2.143 1.00 86.38 89 ASP A CA 1
ATOM 665 C C . ASP A 1 89 ? 29.228 -4.202 -3.250 1.00 86.38 89 ASP A C 1
ATOM 667 O O . ASP A 1 89 ? 28.816 -5.340 -3.016 1.00 86.38 89 ASP A O 1
ATOM 671 N N . ALA A 1 90 ? 28.977 -3.608 -4.422 1.00 87.88 90 ALA A N 1
ATOM 672 C CA . ALA A 1 90 ? 28.279 -4.284 -5.514 1.00 87.88 90 ALA A CA 1
ATOM 673 C C . ALA A 1 90 ? 29.185 -5.276 -6.265 1.00 87.88 90 ALA A C 1
ATOM 675 O O . ALA A 1 90 ? 30.406 -5.142 -6.310 1.00 87.88 90 ALA A O 1
ATOM 676 N N . ASP A 1 91 ? 28.567 -6.280 -6.886 1.00 88.38 91 ASP A N 1
ATOM 677 C CA . ASP A 1 91 ? 29.274 -7.357 -7.579 1.00 88.38 91 ASP A CA 1
ATOM 678 C C . ASP A 1 91 ? 29.734 -6.897 -8.980 1.00 88.38 91 ASP A C 1
ATOM 680 O O . ASP A 1 91 ? 29.080 -7.161 -9.996 1.00 88.38 91 ASP A O 1
ATOM 684 N N . TRP A 1 92 ? 30.832 -6.135 -9.014 1.00 90.75 92 TRP A N 1
ATOM 685 C CA . TRP A 1 92 ? 31.479 -5.585 -10.215 1.00 90.75 92 TRP A CA 1
ATOM 686 C C . TRP A 1 92 ? 32.296 -6.630 -10.984 1.00 90.75 92 TRP A C 1
ATOM 688 O O . TRP A 1 92 ? 33.003 -7.449 -10.394 1.00 90.75 92 TRP A O 1
ATOM 698 N N . GLN A 1 93 ? 32.261 -6.572 -12.317 1.00 89.00 93 GLN A N 1
ATOM 699 C CA . GLN A 1 93 ? 33.165 -7.350 -13.163 1.00 89.00 93 GLN A CA 1
ATOM 700 C C . GLN A 1 93 ? 34.544 -6.666 -13.273 1.00 89.00 93 GLN A C 1
ATOM 702 O O . GLN A 1 93 ? 34.631 -5.436 -13.231 1.00 89.00 93 GLN A O 1
ATOM 707 N N . PRO A 1 94 ? 35.649 -7.419 -13.444 1.00 87.94 94 PRO A N 1
ATOM 708 C CA . PRO A 1 94 ? 36.983 -6.832 -13.575 1.00 87.94 94 PRO A CA 1
ATOM 709 C C . PRO A 1 94 ? 37.085 -5.851 -14.757 1.00 87.94 94 PRO A C 1
ATOM 711 O O . PRO A 1 94 ? 37.015 -6.255 -15.915 1.00 87.94 94 PRO A O 1
ATOM 714 N N . GLY A 1 95 ? 37.284 -4.564 -14.455 1.00 86.81 95 GLY A N 1
ATOM 715 C CA . GLY A 1 95 ? 37.365 -3.485 -15.451 1.00 86.81 95 GLY A CA 1
ATOM 716 C C . GLY A 1 95 ? 36.033 -2.806 -15.797 1.00 86.81 95 GLY A C 1
ATOM 717 O O . GLY A 1 95 ? 36.009 -1.945 -16.673 1.00 86.81 95 GLY A O 1
ATOM 718 N N . GLU A 1 96 ? 34.934 -3.154 -15.125 1.00 90.44 96 GLU A N 1
ATOM 719 C CA . GLU A 1 96 ? 33.639 -2.484 -15.277 1.00 90.44 96 GLU A CA 1
ATOM 720 C C . GLU A 1 96 ? 33.662 -1.097 -14.611 1.00 90.44 96 GLU A C 1
ATOM 722 O O . GLU A 1 96 ? 33.771 -0.981 -13.393 1.00 90.44 96 GLU A O 1
ATOM 727 N N . ALA A 1 97 ? 33.587 -0.034 -15.417 1.00 90.94 97 ALA A N 1
ATOM 728 C CA . ALA A 1 97 ? 33.682 1.347 -14.932 1.00 90.94 97 ALA A CA 1
ATOM 729 C C . ALA A 1 97 ? 32.351 1.906 -14.393 1.00 90.94 97 ALA A C 1
ATOM 731 O O . ALA A 1 97 ? 32.354 2.724 -13.474 1.00 90.94 97 ALA A O 1
ATOM 732 N N . ALA A 1 98 ? 31.225 1.476 -14.967 1.00 92.00 98 ALA A N 1
ATOM 733 C CA . ALA A 1 98 ? 29.883 1.894 -14.579 1.00 92.00 98 ALA A CA 1
ATOM 734 C C . ALA A 1 98 ? 28.842 0.828 -14.957 1.00 92.00 98 ALA A C 1
ATOM 736 O O . ALA A 1 98 ? 29.053 0.052 -15.892 1.00 92.00 98 ALA A O 1
ATOM 737 N N . ARG A 1 99 ? 27.708 0.819 -14.249 1.00 93.25 99 ARG A N 1
ATOM 738 C CA . ARG A 1 99 ? 26.539 -0.034 -14.505 1.00 93.25 99 ARG A CA 1
ATOM 739 C C . ARG A 1 99 ? 25.262 0.776 -14.281 1.00 93.25 99 ARG A C 1
ATOM 741 O O . ARG A 1 99 ? 25.145 1.482 -13.281 1.00 93.25 99 ARG A O 1
ATOM 748 N N . LEU A 1 100 ? 24.299 0.648 -15.191 1.00 93.94 100 LEU A N 1
ATOM 749 C CA . LEU A 1 100 ? 22.967 1.233 -15.023 1.00 93.94 100 LEU A CA 1
ATOM 750 C C . LEU A 1 100 ? 22.114 0.389 -14.066 1.00 93.94 100 LEU A C 1
ATOM 752 O O . LEU A 1 100 ? 22.174 -0.842 -14.075 1.00 93.94 100 LEU A O 1
ATOM 756 N N . GLY A 1 101 ? 21.293 1.058 -13.265 1.00 94.12 101 GLY A N 1
ATOM 757 C CA . GLY A 1 101 ? 20.304 0.443 -12.388 1.00 94.12 101 GLY A CA 1
ATOM 758 C C . GLY A 1 101 ? 19.001 1.233 -12.346 1.00 94.12 101 GLY A C 1
ATOM 759 O O . GLY A 1 101 ? 18.936 2.382 -12.783 1.00 94.12 101 GLY A O 1
ATOM 760 N N . PHE A 1 102 ? 17.959 0.608 -11.804 1.00 96.00 102 PHE A N 1
ATOM 761 C CA . PHE A 1 102 ? 16.662 1.245 -11.608 1.00 96.00 102 PHE A CA 1
ATOM 762 C C . PHE A 1 102 ? 16.527 1.744 -10.173 1.00 96.00 102 PHE A C 1
ATOM 764 O O . PHE A 1 102 ? 16.642 0.952 -9.237 1.00 96.00 102 PHE A O 1
ATOM 771 N N . GLY A 1 103 ? 16.275 3.039 -10.000 1.00 93.00 103 GLY A N 1
ATOM 772 C CA . GLY A 1 103 ? 15.866 3.624 -8.728 1.00 93.00 103 GLY A CA 1
ATOM 773 C C . GLY A 1 103 ? 14.350 3.769 -8.679 1.00 93.00 103 GLY A C 1
ATOM 774 O O . GLY A 1 103 ? 13.802 4.607 -9.387 1.00 93.00 103 GLY A O 1
ATOM 775 N N . SER A 1 104 ? 13.674 2.998 -7.829 1.00 92.00 104 SER A N 1
ATOM 776 C CA . SER A 1 104 ? 12.280 3.279 -7.461 1.00 92.00 104 SER A CA 1
ATOM 777 C C . SER A 1 104 ? 12.269 4.352 -6.375 1.00 92.00 104 SER A C 1
ATOM 779 O O . SER A 1 104 ? 12.956 4.188 -5.367 1.00 92.00 104 SER A O 1
ATOM 781 N N . GLU A 1 105 ? 11.517 5.436 -6.558 1.00 90.25 105 GLU A N 1
ATOM 782 C CA . GLU A 1 105 ? 11.401 6.523 -5.576 1.00 90.25 105 GLU A CA 1
ATOM 783 C C . GLU A 1 105 ? 10.976 5.987 -4.193 1.00 90.25 105 GLU A C 1
ATOM 785 O O . GLU A 1 105 ? 10.044 5.192 -4.065 1.00 90.25 105 GLU A O 1
ATOM 790 N N . ASP A 1 106 ? 11.696 6.387 -3.147 1.00 81.69 106 ASP A N 1
ATOM 791 C CA . ASP A 1 106 ? 11.322 6.106 -1.761 1.00 81.69 106 ASP A CA 1
ATOM 792 C C . ASP A 1 106 ? 10.142 7.013 -1.405 1.00 81.69 106 ASP A C 1
ATOM 794 O O . ASP A 1 106 ? 10.195 8.222 -1.640 1.00 81.69 106 ASP A O 1
ATOM 798 N N . ALA A 1 107 ? 9.066 6.432 -0.875 1.00 66.62 107 ALA A N 1
ATOM 799 C CA . ALA A 1 107 ? 7.848 7.181 -0.595 1.00 66.62 107 ALA A CA 1
ATOM 800 C C . ALA A 1 107 ? 8.132 8.312 0.410 1.00 66.62 107 ALA A C 1
ATOM 802 O O . ALA A 1 107 ? 8.931 8.137 1.332 1.00 66.62 107 ALA A O 1
ATOM 803 N N . GLU A 1 108 ? 7.481 9.470 0.230 1.00 58.41 108 GLU A N 1
ATOM 804 C CA . GLU A 1 108 ? 7.825 10.722 0.925 1.00 58.41 108 GLU A CA 1
ATOM 805 C C . GLU A 1 108 ? 8.017 10.564 2.445 1.00 58.41 108 GLU A C 1
ATOM 807 O O . GLU A 1 108 ? 7.443 9.684 3.091 1.00 58.41 108 GLU A O 1
ATOM 812 N N . PHE A 1 109 ? 8.822 11.440 3.050 1.00 44.31 109 PHE A N 1
ATOM 813 C CA . PHE A 1 109 ? 9.056 11.410 4.493 1.00 44.31 109 PHE A CA 1
ATOM 814 C C . PHE A 1 109 ? 7.718 11.475 5.257 1.00 44.31 109 PHE A C 1
ATOM 816 O O . PHE A 1 109 ? 6.924 12.382 5.031 1.00 44.31 109 PHE A O 1
ATOM 823 N N . GLN A 1 110 ? 7.494 10.521 6.173 1.00 50.91 110 GLN A N 1
ATOM 824 C CA . GLN A 1 110 ? 6.216 10.254 6.871 1.00 50.91 110 GLN A CA 1
ATOM 825 C C . GLN A 1 110 ? 5.119 9.531 6.052 1.00 50.91 110 GLN A C 1
ATOM 827 O O . GLN A 1 110 ? 3.980 9.472 6.494 1.00 50.91 110 GLN A O 1
ATOM 832 N N . SER A 1 111 ? 5.422 8.925 4.902 1.00 56.66 111 SER A N 1
ATOM 833 C CA . SER A 1 111 ? 4.440 8.187 4.077 1.00 56.66 111 SER A CA 1
ATOM 834 C C . SER A 1 111 ? 3.938 6.857 4.662 1.00 56.66 111 SER A C 1
ATOM 836 O O . SER A 1 111 ? 2.864 6.400 4.275 1.00 56.66 111 SER A O 1
ATOM 838 N N . PHE A 1 112 ? 4.696 6.222 5.565 1.00 70.94 112 PHE A N 1
ATOM 839 C CA . PHE A 1 112 ? 4.346 4.972 6.268 1.00 70.94 112 PHE A CA 1
ATOM 840 C C . PHE A 1 112 ? 3.835 3.826 5.364 1.00 70.94 112 PHE A C 1
ATOM 842 O O . PHE A 1 112 ? 2.852 3.150 5.683 1.00 70.94 112 PHE A O 1
ATOM 849 N N . ALA A 1 113 ? 4.508 3.604 4.232 1.00 76.00 113 ALA A N 1
ATOM 850 C CA . ALA A 1 113 ? 4.273 2.461 3.352 1.00 76.00 113 ALA A CA 1
ATOM 851 C C . ALA A 1 113 ? 5.161 1.264 3.751 1.00 76.00 113 ALA A C 1
ATOM 853 O O . ALA A 1 113 ? 6.385 1.379 3.797 1.00 76.00 113 ALA A O 1
ATOM 854 N N . PHE A 1 114 ? 4.553 0.106 4.019 1.00 78.44 114 PHE A N 1
ATOM 855 C CA . PHE A 1 114 ? 5.232 -1.068 4.580 1.00 78.44 114 PHE A CA 1
ATOM 856 C C . PHE A 1 114 ? 5.231 -2.264 3.625 1.00 78.44 114 PHE A C 1
ATOM 858 O O . PHE A 1 114 ? 4.173 -2.691 3.169 1.00 78.44 114 PHE A O 1
ATOM 865 N N . ALA A 1 115 ? 6.401 -2.849 3.357 1.00 79.06 115 ALA A N 1
ATOM 866 C CA . ALA A 1 115 ? 6.507 -4.059 2.539 1.00 79.06 115 ALA A CA 1
ATOM 867 C C . ALA A 1 115 ? 5.850 -5.255 3.242 1.00 79.06 115 ALA A C 1
ATOM 869 O O . ALA A 1 115 ? 6.170 -5.551 4.394 1.00 79.06 115 ALA A O 1
ATOM 870 N N . ILE A 1 116 ? 4.935 -5.938 2.548 1.00 79.25 116 ILE A N 1
ATOM 871 C CA . ILE A 1 116 ? 4.164 -7.056 3.104 1.00 79.25 116 ILE A CA 1
ATOM 872 C C . ILE A 1 116 ? 4.994 -8.341 3.060 1.00 79.25 116 ILE A C 1
ATOM 874 O O . ILE A 1 116 ? 5.393 -8.771 1.985 1.00 79.25 116 ILE A O 1
ATOM 878 N N . HIS A 1 117 ? 5.201 -9.027 4.183 1.00 70.25 117 HIS A N 1
ATOM 879 C CA . HIS A 1 117 ? 5.954 -10.290 4.192 1.00 70.25 117 HIS A CA 1
ATOM 880 C C . HIS A 1 117 ? 5.108 -11.525 3.899 1.00 70.25 117 HIS A C 1
ATOM 882 O O . HIS A 1 117 ? 5.540 -12.417 3.164 1.00 70.25 117 HIS A O 1
ATOM 888 N N . HIS A 1 118 ? 3.915 -11.592 4.488 1.00 68.50 118 HIS A N 1
ATOM 889 C CA . HIS A 1 118 ? 3.079 -12.786 4.476 1.00 68.50 118 HIS A CA 1
ATOM 890 C C . HIS A 1 118 ? 1.620 -12.416 4.224 1.00 68.50 118 HIS A C 1
ATOM 892 O O . HIS A 1 118 ? 1.084 -11.523 4.876 1.00 68.50 118 HIS A O 1
ATOM 898 N N . GLY A 1 119 ? 0.950 -13.143 3.326 1.00 68.81 119 GLY A N 1
ATOM 899 C CA . GLY A 1 119 ? -0.507 -13.088 3.234 1.00 68.81 119 GLY A CA 1
ATOM 900 C C . GLY A 1 119 ? -1.104 -13.609 4.540 1.00 68.81 119 GLY A C 1
ATOM 901 O O . GLY A 1 119 ? -0.943 -14.785 4.868 1.00 68.81 119 GLY A O 1
ATOM 902 N N . SER A 1 120 ? -1.730 -12.729 5.316 1.00 76.00 120 SER A N 1
ATOM 903 C CA . SER A 1 120 ? -2.524 -13.077 6.496 1.00 76.00 120 SER A CA 1
ATOM 904 C C . SER A 1 120 ? -4.004 -12.900 6.170 1.00 76.00 120 SER A C 1
ATOM 906 O O . SER A 1 120 ? -4.354 -12.082 5.321 1.00 76.00 120 SER A O 1
ATOM 908 N N . ALA A 1 121 ? -4.899 -13.594 6.877 1.00 78.38 121 ALA A N 1
ATOM 909 C CA . ALA A 1 121 ? -6.340 -13.426 6.667 1.00 78.38 121 ALA A CA 1
ATOM 910 C C . ALA A 1 121 ? -6.803 -11.966 6.863 1.00 78.38 121 ALA A C 1
ATOM 912 O O . ALA A 1 121 ? -7.828 -11.562 6.318 1.00 78.38 121 ALA A O 1
ATOM 913 N N . ALA A 1 122 ? -6.072 -11.158 7.639 1.00 76.00 122 ALA A N 1
ATOM 914 C CA . ALA A 1 122 ? -6.298 -9.721 7.764 1.00 76.00 122 ALA A CA 1
ATOM 915 C C . ALA A 1 122 ? -5.833 -8.932 6.520 1.00 76.00 122 ALA A C 1
ATOM 917 O O . ALA A 1 122 ? -6.628 -8.182 5.963 1.0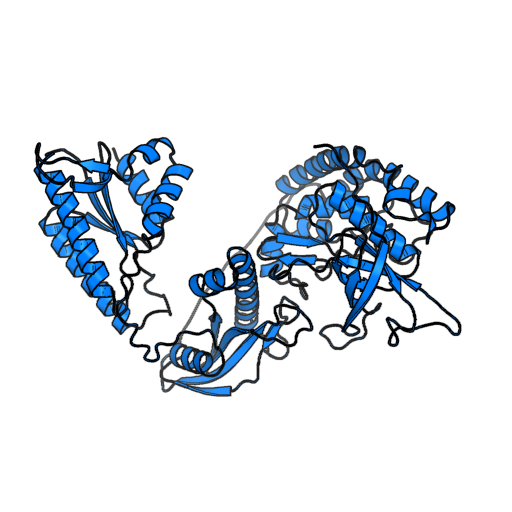0 76.00 122 ALA A O 1
ATOM 918 N N . ILE A 1 123 ? -4.617 -9.165 6.010 1.00 82.06 123 ILE A N 1
ATOM 919 C CA . ILE A 1 123 ? -4.137 -8.543 4.758 1.00 82.06 123 ILE A CA 1
ATOM 920 C C . ILE A 1 123 ? -5.018 -8.930 3.564 1.00 82.06 123 ILE A C 1
ATOM 922 O O . ILE A 1 123 ? -5.340 -8.081 2.739 1.00 82.06 123 ILE A O 1
ATOM 926 N N . GLU A 1 124 ? -5.446 -10.191 3.472 1.00 88.44 124 GLU A N 1
ATOM 927 C CA . GLU A 1 124 ? -6.321 -10.650 2.389 1.00 88.44 124 GLU A CA 1
ATOM 928 C C . GLU A 1 124 ? -7.710 -9.979 2.444 1.00 88.44 124 GLU A C 1
ATOM 930 O O . GLU A 1 124 ? -8.284 -9.683 1.395 1.00 88.44 124 GLU A O 1
ATOM 935 N N . ARG A 1 125 ? -8.224 -9.658 3.644 1.00 87.06 125 ARG A N 1
ATOM 936 C CA . ARG A 1 125 ? -9.452 -8.859 3.824 1.00 87.06 125 ARG A CA 1
ATOM 937 C C . ARG A 1 125 ? -9.272 -7.409 3.378 1.00 87.06 125 ARG A C 1
ATOM 939 O O . ARG A 1 125 ? -10.167 -6.886 2.720 1.00 87.06 125 ARG A O 1
ATOM 946 N N . GLU A 1 126 ? -8.156 -6.765 3.713 1.00 88.19 126 GLU A N 1
ATOM 947 C CA . GLU A 1 126 ? -7.853 -5.401 3.248 1.00 88.19 126 GLU A CA 1
ATOM 948 C C . GLU A 1 126 ? -7.694 -5.366 1.720 1.00 88.19 126 GLU A C 1
ATOM 950 O O . GLU A 1 126 ? -8.344 -4.573 1.042 1.00 88.19 126 GLU A O 1
ATOM 955 N N . LEU A 1 127 ? -6.916 -6.292 1.147 1.00 90.12 127 LEU A N 1
ATOM 956 C CA . LEU A 1 127 ? -6.667 -6.341 -0.296 1.00 90.12 127 LEU A CA 1
ATOM 957 C C . LEU A 1 127 ? -7.951 -6.608 -1.101 1.00 90.12 127 LEU A C 1
ATOM 959 O O . LEU A 1 127 ? -8.131 -6.025 -2.165 1.00 90.12 127 LEU A O 1
ATOM 963 N N . MET A 1 128 ? -8.876 -7.429 -0.586 1.00 91.00 128 MET A N 1
ATOM 964 C CA . MET A 1 128 ? -10.197 -7.645 -1.203 1.00 91.00 128 MET A CA 1
ATOM 965 C C . MET A 1 128 ? -11.162 -6.451 -1.081 1.00 91.00 128 MET A C 1
ATOM 967 O O . MET A 1 128 ? -12.163 -6.421 -1.799 1.00 91.00 128 MET A O 1
ATOM 971 N N . GLN A 1 129 ? -10.896 -5.491 -0.190 1.00 88.94 129 GLN A N 1
ATOM 972 C CA . GLN A 1 129 ? -11.657 -4.239 -0.064 1.00 88.94 129 GLN A CA 1
ATOM 973 C C . GLN A 1 129 ? -11.024 -3.086 -0.862 1.00 88.94 129 GLN A C 1
ATOM 975 O O . GLN A 1 129 ? -11.725 -2.143 -1.235 1.00 88.94 129 GLN A O 1
ATOM 980 N N . TRP A 1 130 ? -9.723 -3.165 -1.153 1.00 92.75 130 TRP A N 1
ATOM 981 C CA . TRP A 1 130 ? -8.987 -2.152 -1.903 1.00 92.75 130 TRP A CA 1
ATOM 982 C C . TRP A 1 130 ? -9.477 -2.022 -3.353 1.00 92.75 130 TRP A C 1
ATOM 984 O O . TRP A 1 130 ? -9.449 -2.969 -4.143 1.00 92.75 130 TRP A O 1
ATOM 994 N N . GLN A 1 131 ? -9.889 -0.809 -3.736 1.00 90.56 131 GLN A N 1
ATOM 995 C CA . GLN A 1 131 ? -10.484 -0.543 -5.052 1.00 90.56 131 GLN A CA 1
ATOM 996 C C . GLN A 1 131 ? -9.487 -0.731 -6.209 1.00 90.56 131 GLN A C 1
ATOM 998 O O . GLN A 1 131 ? -9.897 -1.056 -7.325 1.00 90.56 131 GLN A O 1
ATOM 1003 N N . GLY A 1 132 ? -8.184 -0.583 -5.947 1.00 91.19 132 GLY A N 1
ATOM 1004 C CA . GLY A 1 132 ? -7.126 -0.778 -6.939 1.00 91.19 132 GLY A CA 1
ATOM 1005 C C . GLY A 1 132 ? -6.846 -2.238 -7.314 1.00 91.19 132 GLY A C 1
ATOM 1006 O O . GLY A 1 132 ? -6.179 -2.466 -8.324 1.00 91.19 132 GLY A O 1
ATOM 1007 N N . LEU A 1 133 ? -7.386 -3.234 -6.591 1.00 94.00 133 LEU A N 1
ATOM 1008 C CA . LEU A 1 133 ? -7.066 -4.648 -6.837 1.00 94.00 133 LEU A CA 1
ATOM 1009 C C . LEU A 1 133 ? -7.456 -5.098 -8.253 1.00 94.00 133 LEU A C 1
ATOM 1011 O O . LEU A 1 133 ? -6.669 -5.768 -8.917 1.00 94.00 133 LEU A O 1
ATOM 1015 N N . ALA A 1 134 ? -8.647 -4.731 -8.735 1.00 92.12 134 ALA A N 1
ATOM 1016 C CA . ALA A 1 134 ? -9.084 -5.101 -10.083 1.00 92.12 134 ALA A CA 1
ATOM 1017 C C . ALA A 1 134 ? -8.284 -4.365 -11.186 1.00 92.12 134 ALA A C 1
ATOM 1019 O O . ALA A 1 134 ? -7.757 -5.050 -12.066 1.00 92.12 134 ALA A O 1
ATOM 1020 N N . PRO A 1 135 ? -8.099 -3.024 -11.139 1.00 93.44 135 PRO A N 1
ATOM 1021 C CA . PRO A 1 135 ? -7.173 -2.311 -12.024 1.00 93.44 135 PRO A CA 1
ATOM 1022 C C . PRO A 1 135 ? -5.760 -2.910 -12.075 1.00 93.44 135 PRO A C 1
ATOM 1024 O O . PRO A 1 135 ? -5.248 -3.145 -13.171 1.00 93.44 135 PRO A O 1
ATOM 1027 N N . LEU A 1 136 ? -5.159 -3.221 -10.918 1.00 95.19 136 LEU A N 1
ATOM 1028 C CA . LEU A 1 136 ? -3.846 -3.867 -10.834 1.00 95.19 136 LEU A CA 1
ATOM 1029 C C . LEU A 1 136 ? -3.862 -5.257 -11.477 1.00 95.19 136 LEU A C 1
ATOM 1031 O O . LEU A 1 136 ? -2.997 -5.573 -12.289 1.00 95.19 136 LEU A O 1
ATOM 1035 N N . ALA A 1 137 ? -4.866 -6.078 -11.167 1.00 94.06 137 ALA A N 1
ATOM 1036 C CA . ALA A 1 137 ? -4.976 -7.430 -11.700 1.00 94.06 137 ALA A CA 1
ATOM 1037 C C . ALA A 1 137 ? -5.122 -7.453 -13.234 1.00 94.06 137 ALA A C 1
ATOM 1039 O O . ALA A 1 137 ? -4.598 -8.359 -13.883 1.00 94.06 137 ALA A O 1
ATOM 1040 N N . PHE A 1 138 ? -5.786 -6.463 -13.841 1.00 93.69 138 PHE A N 1
ATOM 1041 C CA . PHE A 1 138 ? -5.843 -6.327 -15.303 1.00 93.69 138 PHE A CA 1
ATOM 1042 C C . PHE A 1 138 ? -4.566 -5.710 -15.895 1.00 93.69 138 PHE A C 1
ATOM 1044 O O . PHE A 1 138 ? -4.184 -6.067 -17.011 1.00 93.69 138 PHE A O 1
ATOM 1051 N N . PHE A 1 139 ? -3.865 -4.854 -15.146 1.00 95.94 139 PHE A N 1
ATOM 1052 C CA . PHE A 1 139 ? -2.577 -4.295 -15.553 1.00 95.94 139 PHE A CA 1
ATOM 1053 C C . PHE A 1 139 ? -1.470 -5.359 -15.578 1.00 95.94 139 PHE A C 1
ATOM 1055 O O . PHE A 1 139 ? -0.815 -5.527 -16.604 1.00 95.94 139 PHE A O 1
ATOM 1062 N N . ASP A 1 140 ? -1.320 -6.149 -14.509 1.00 95.69 140 ASP A N 1
ATOM 1063 C CA . ASP A 1 140 ? -0.381 -7.278 -14.463 1.00 95.69 140 ASP A CA 1
ATOM 1064 C C . ASP A 1 140 ? -0.738 -8.354 -15.518 1.00 95.69 140 ASP A C 1
ATOM 1066 O O . ASP A 1 140 ? 0.154 -9.026 -16.039 1.00 95.69 140 ASP A O 1
ATOM 1070 N N . GLU A 1 141 ? -2.011 -8.477 -15.935 1.00 94.25 141 GLU A N 1
ATOM 1071 C CA . GLU A 1 141 ? -2.375 -9.282 -17.113 1.00 94.25 141 GLU A CA 1
ATOM 1072 C C . GLU A 1 141 ? -1.828 -8.677 -18.412 1.00 94.25 141 GLU A C 1
ATOM 1074 O O . GLU A 1 141 ? -1.299 -9.413 -19.250 1.00 94.25 141 GLU A O 1
ATOM 1079 N N . TRP A 1 142 ? -1.950 -7.359 -18.595 1.00 95.56 142 TRP A N 1
ATOM 1080 C CA . TRP A 1 142 ? -1.485 -6.654 -19.791 1.00 95.56 142 TRP A CA 1
ATOM 1081 C C . TRP A 1 142 ? 0.033 -6.718 -19.942 1.00 95.56 142 TRP A C 1
ATOM 1083 O O . TRP A 1 142 ? 0.502 -7.189 -20.978 1.00 95.56 142 TRP A O 1
ATOM 1093 N N . VAL A 1 143 ? 0.794 -6.344 -18.911 1.00 96.44 143 VAL A N 1
ATOM 1094 C CA . VAL A 1 143 ? 2.267 -6.417 -18.944 1.00 96.44 143 VAL A CA 1
ATOM 1095 C C . VAL A 1 143 ? 2.804 -7.843 -18.771 1.00 96.44 143 VAL A C 1
ATOM 1097 O O . VAL A 1 143 ? 4.005 -8.062 -18.887 1.00 96.44 143 VAL A O 1
ATOM 1100 N N . ALA A 1 144 ? 1.924 -8.826 -18.543 1.00 95.69 144 ALA A N 1
ATOM 1101 C CA . ALA A 1 144 ? 2.249 -10.237 -18.336 1.00 95.69 144 ALA A CA 1
ATOM 1102 C C . ALA A 1 144 ? 3.222 -10.484 -17.172 1.00 95.69 144 ALA A C 1
ATOM 1104 O O . ALA A 1 144 ? 4.217 -11.194 -17.326 1.00 95.69 144 ALA A O 1
ATOM 1105 N N . ASN A 1 145 ? 2.925 -9.893 -16.015 1.00 95.62 145 ASN A N 1
ATOM 1106 C CA . ASN A 1 145 ? 3.690 -10.095 -14.791 1.00 95.62 145 ASN A CA 1
ATOM 1107 C C . ASN A 1 145 ? 3.428 -11.478 -14.194 1.00 95.62 145 ASN A C 1
ATOM 1109 O O . ASN A 1 145 ? 2.290 -11.829 -13.873 1.00 95.62 145 ASN A O 1
ATOM 1113 N N . THR A 1 146 ? 4.495 -12.262 -14.040 1.00 91.75 146 THR A N 1
ATOM 1114 C CA . THR A 1 146 ? 4.435 -13.587 -13.415 1.00 91.75 146 THR A CA 1
ATOM 1115 C C . THR A 1 146 ? 4.563 -13.529 -11.891 1.00 91.75 146 THR A C 1
ATOM 1117 O O . THR A 1 146 ? 4.185 -14.489 -11.219 1.00 91.75 146 THR A O 1
ATOM 1120 N N . ASP A 1 147 ? 5.075 -12.425 -11.331 1.00 91.56 147 ASP A N 1
ATOM 1121 C CA . ASP A 1 147 ? 5.546 -12.358 -9.942 1.00 91.56 147 ASP A CA 1
ATOM 1122 C C . ASP A 1 147 ? 4.948 -11.225 -9.087 1.00 91.56 147 ASP A C 1
ATOM 1124 O O . ASP A 1 147 ? 5.597 -10.668 -8.201 1.00 91.56 147 ASP A O 1
ATOM 1128 N N . ARG A 1 148 ? 3.664 -10.894 -9.287 1.00 92.25 148 ARG A N 1
ATOM 1129 C CA . ARG A 1 148 ? 2.903 -10.082 -8.314 1.00 92.25 148 ARG A CA 1
ATOM 1130 C C . ARG A 1 148 ? 2.538 -10.905 -7.069 1.00 92.25 148 ARG A C 1
ATOM 1132 O O . ARG A 1 148 ? 1.366 -11.143 -6.790 1.00 92.25 148 ARG A O 1
ATOM 1139 N N . HIS A 1 149 ? 3.535 -11.365 -6.320 1.00 86.12 149 HIS A N 1
ATOM 1140 C CA . HIS A 1 149 ? 3.326 -11.931 -4.985 1.00 86.12 149 HIS A CA 1
ATOM 1141 C C . HIS A 1 149 ? 3.181 -10.819 -3.930 1.00 86.12 149 HIS A C 1
ATOM 1143 O O . HIS A 1 149 ? 3.620 -9.696 -4.170 1.00 86.12 149 HIS A O 1
ATOM 1149 N N . PHE A 1 150 ? 2.635 -11.114 -2.742 1.00 81.06 150 PHE A N 1
ATOM 1150 C CA . PHE A 1 150 ? 2.355 -10.097 -1.707 1.00 81.06 150 PHE A CA 1
ATOM 1151 C C . PHE A 1 150 ? 3.545 -9.181 -1.354 1.00 81.06 150 PHE A C 1
ATOM 1153 O O . PHE A 1 150 ? 3.324 -7.998 -1.135 1.00 81.06 150 PHE A O 1
ATOM 1160 N N . ARG A 1 151 ? 4.795 -9.673 -1.376 1.00 81.69 151 ARG A N 1
ATOM 1161 C CA . ARG A 1 151 ? 5.997 -8.847 -1.102 1.00 81.69 151 ARG A CA 1
ATOM 1162 C C . ARG A 1 151 ? 6.303 -7.789 -2.170 1.00 81.69 151 ARG A C 1
ATOM 1164 O O . ARG A 1 151 ? 7.106 -6.900 -1.925 1.00 81.69 151 ARG A O 1
ATOM 1171 N N . ASN A 1 152 ? 5.632 -7.869 -3.320 1.00 88.69 152 ASN A N 1
ATOM 1172 C CA . ASN A 1 152 ? 5.694 -6.909 -4.427 1.00 88.69 152 ASN A CA 1
ATOM 1173 C C . ASN A 1 152 ? 4.501 -5.924 -4.368 1.00 88.69 152 ASN A C 1
ATOM 1175 O O . ASN A 1 152 ? 3.997 -5.448 -5.391 1.00 88.69 152 ASN A O 1
ATOM 1179 N N . LEU A 1 153 ? 4.041 -5.664 -3.135 1.00 88.88 153 LEU A N 1
ATOM 1180 C CA . LEU A 1 153 ? 3.085 -4.647 -2.708 1.00 88.88 153 LEU A CA 1
ATOM 1181 C C . LEU A 1 153 ? 3.599 -4.015 -1.399 1.00 88.88 153 LEU A C 1
ATOM 1183 O O . LEU A 1 153 ? 3.975 -4.731 -0.465 1.00 88.88 153 LEU A O 1
ATOM 1187 N N . LEU A 1 154 ? 3.550 -2.687 -1.297 1.00 87.00 154 LEU A N 1
ATOM 1188 C CA . LEU A 1 154 ? 3.601 -1.983 -0.013 1.00 87.00 154 LEU A CA 1
ATOM 1189 C C . LEU A 1 154 ? 2.170 -1.708 0.467 1.00 87.00 154 LEU A C 1
ATOM 1191 O O . LEU A 1 154 ? 1.315 -1.345 -0.337 1.00 87.00 154 LEU A O 1
ATOM 1195 N N . TYR A 1 155 ? 1.910 -1.820 1.766 1.00 86.25 155 TYR A N 1
ATOM 1196 C CA . TYR A 1 155 ? 0.655 -1.411 2.395 1.00 86.25 155 TYR A CA 1
ATOM 1197 C C . TYR A 1 155 ? 0.810 -0.040 3.060 1.00 86.25 155 TYR A C 1
ATOM 1199 O O . TYR A 1 155 ? 1.692 0.152 3.898 1.00 86.25 155 TYR A O 1
ATOM 1207 N N . ARG A 1 156 ? -0.072 0.903 2.721 1.00 85.44 156 ARG A N 1
ATOM 1208 C CA . ARG A 1 156 ? -0.109 2.274 3.252 1.00 85.44 156 ARG A CA 1
ATOM 1209 C C . ARG A 1 156 ? -1.467 2.543 3.910 1.00 85.44 156 ARG A C 1
ATOM 1211 O O . ARG A 1 156 ? -2.225 3.414 3.490 1.00 85.44 156 ARG A O 1
ATOM 1218 N N . GLY A 1 157 ? -1.807 1.739 4.921 1.00 77.25 157 GLY A N 1
ATOM 1219 C CA . GLY A 1 157 ? -3.009 1.927 5.739 1.00 77.25 157 GLY A CA 1
ATOM 1220 C C . GLY A 1 157 ? -4.322 1.879 4.947 1.00 77.25 157 GLY A C 1
ATOM 1221 O O . GLY A 1 157 ? -5.084 2.843 4.993 1.00 77.25 157 GLY A O 1
ATOM 1222 N N . GLY A 1 158 ? -4.594 0.789 4.232 1.00 81.38 158 GLY A N 1
ATOM 1223 C CA . GLY A 1 158 ? -5.813 0.566 3.433 1.00 81.38 158 GLY A CA 1
ATOM 1224 C C . GLY A 1 158 ? -5.613 0.771 1.926 1.00 81.38 158 GLY A C 1
ATOM 1225 O O . GLY A 1 158 ? -6.355 0.210 1.125 1.00 81.38 158 GLY A O 1
ATOM 1226 N N . GLU A 1 159 ? -4.565 1.502 1.540 1.00 88.44 159 GLU A N 1
ATOM 1227 C CA . GLU A 1 159 ? -4.067 1.561 0.163 1.00 88.44 159 GLU A CA 1
ATOM 1228 C C . GLU A 1 159 ? -2.906 0.580 -0.046 1.00 88.44 159 GLU A C 1
ATOM 1230 O O . GLU A 1 159 ? -2.148 0.294 0.888 1.00 88.44 159 GLU A O 1
ATOM 1235 N N . PHE A 1 160 ? -2.738 0.103 -1.281 1.00 91.31 160 PHE A N 1
ATOM 1236 C CA . PHE A 1 160 ? -1.633 -0.769 -1.687 1.00 91.31 160 PHE A CA 1
ATOM 1237 C C . PHE A 1 160 ? -0.861 -0.142 -2.856 1.00 91.31 160 PHE A C 1
ATOM 1239 O O . PHE A 1 160 ? -1.458 0.337 -3.816 1.00 91.31 160 PHE A O 1
ATOM 1246 N N . ILE A 1 161 ? 0.468 -0.165 -2.786 1.00 91.31 161 ILE A N 1
ATOM 1247 C CA . ILE A 1 161 ? 1.377 0.410 -3.788 1.00 91.31 161 ILE A CA 1
ATOM 1248 C C . ILE A 1 161 ? 2.120 -0.753 -4.461 1.00 91.31 161 ILE A C 1
ATOM 1250 O O . ILE A 1 161 ? 2.883 -1.441 -3.775 1.00 91.31 161 ILE A O 1
ATOM 1254 N N . PRO A 1 162 ? 1.925 -1.026 -5.763 1.00 92.56 162 PRO A N 1
ATOM 1255 C CA . PRO A 1 162 ? 2.702 -2.035 -6.472 1.00 92.56 162 PRO A CA 1
ATOM 1256 C C . PRO A 1 162 ? 4.167 -1.605 -6.598 1.00 92.56 162 PRO A C 1
ATOM 1258 O O . PRO A 1 162 ? 4.464 -0.463 -6.945 1.00 92.56 162 PRO A O 1
ATOM 1261 N N . ILE A 1 163 ? 5.074 -2.542 -6.329 1.00 90.19 163 ILE A N 1
ATOM 1262 C CA . ILE A 1 163 ? 6.523 -2.385 -6.498 1.00 90.19 163 ILE A CA 1
ATOM 1263 C C . ILE A 1 163 ? 7.103 -3.660 -7.110 1.00 90.19 163 ILE A C 1
ATOM 1265 O O . ILE A 1 163 ? 6.525 -4.728 -6.936 1.00 90.19 163 ILE A O 1
ATOM 1269 N N . ASP A 1 164 ? 8.254 -3.562 -7.773 1.00 87.88 164 ASP A N 1
ATOM 1270 C CA . ASP A 1 164 ? 8.878 -4.647 -8.542 1.00 87.88 164 ASP A CA 1
ATOM 1271 C C . ASP A 1 164 ? 8.036 -5.119 -9.743 1.00 87.88 164 ASP A C 1
ATOM 1273 O O . ASP A 1 164 ? 6.895 -5.594 -9.641 1.00 87.88 164 ASP A O 1
ATOM 1277 N N . HIS A 1 165 ? 8.622 -4.941 -10.921 1.00 92.56 165 HIS A N 1
ATOM 1278 C CA . HIS A 1 165 ? 8.066 -5.298 -12.219 1.00 92.56 165 HIS A CA 1
ATOM 1279 C C . HIS A 1 165 ? 9.105 -5.993 -13.111 1.00 92.56 165 HIS A C 1
ATOM 1281 O O . HIS A 1 165 ? 8.809 -6.304 -14.262 1.00 92.56 165 HIS A O 1
ATOM 1287 N N . SER A 1 166 ? 10.296 -6.288 -12.591 1.00 90.94 166 SER A N 1
ATOM 1288 C CA . SER A 1 166 ? 11.395 -6.979 -13.272 1.00 90.94 166 SER A CA 1
ATOM 1289 C C . SER A 1 166 ? 10.950 -8.287 -13.948 1.00 90.94 166 SER A C 1
ATOM 1291 O O . SER A 1 166 ? 11.375 -8.600 -15.063 1.00 90.94 166 SER A O 1
ATOM 1293 N N . HIS A 1 167 ? 10.021 -9.008 -13.309 1.00 91.88 167 HIS A N 1
ATOM 1294 C CA . HIS A 1 167 ? 9.405 -10.261 -13.763 1.00 91.88 167 HIS A CA 1
ATOM 1295 C C . HIS A 1 167 ? 8.137 -10.062 -14.636 1.00 91.88 167 HIS A C 1
ATOM 1297 O O . HIS A 1 167 ? 7.343 -10.989 -14.826 1.00 91.88 167 HIS A O 1
ATOM 1303 N N . ALA A 1 168 ? 7.932 -8.862 -15.189 1.00 93.62 168 ALA A N 1
ATOM 1304 C CA . ALA A 1 168 ? 6.974 -8.605 -16.264 1.00 93.62 168 ALA A CA 1
ATOM 1305 C C . ALA A 1 168 ? 7.457 -9.139 -17.624 1.00 93.62 168 ALA A C 1
ATOM 1307 O O . ALA A 1 168 ? 8.462 -9.842 -17.726 1.00 93.62 168 ALA A O 1
ATOM 1308 N N . LEU A 1 169 ? 6.699 -8.836 -18.683 1.00 95.19 169 LEU A N 1
ATOM 1309 C CA . LEU A 1 169 ? 6.999 -9.209 -20.066 1.00 95.19 169 LEU A CA 1
ATOM 1310 C C . LEU A 1 169 ? 7.161 -10.732 -20.245 1.00 95.19 169 LEU A C 1
ATOM 1312 O O . LEU A 1 169 ? 8.013 -11.208 -20.986 1.00 95.19 169 LEU A O 1
ATOM 1316 N N . THR A 1 170 ? 6.283 -11.505 -19.596 1.00 90.31 170 THR A N 1
ATOM 1317 C CA . THR A 1 170 ? 6.242 -12.985 -19.534 1.00 90.31 170 THR A CA 1
ATOM 1318 C C . THR A 1 170 ? 7.282 -13.670 -18.642 1.00 90.31 170 THR A C 1
ATOM 1320 O O . THR A 1 170 ? 7.236 -14.895 -18.530 1.00 90.31 170 THR A O 1
ATOM 1323 N N . GLY A 1 171 ? 8.132 -12.918 -17.937 1.00 88.12 171 GLY A N 1
ATOM 1324 C CA . GLY A 1 171 ? 8.974 -13.438 -16.856 1.00 88.12 171 GLY A CA 1
ATOM 1325 C C . GLY A 1 171 ? 10.416 -12.934 -16.889 1.00 88.12 171 GLY A C 1
ATOM 1326 O O . GLY A 1 171 ? 10.846 -12.253 -17.817 1.00 88.12 171 GLY A O 1
ATOM 1327 N N . HIS A 1 172 ? 11.183 -13.310 -15.866 1.00 86.88 172 HIS A N 1
ATOM 1328 C CA . HIS A 1 172 ? 12.527 -12.786 -15.589 1.00 86.88 172 HIS A CA 1
ATOM 1329 C C . HIS A 1 172 ? 13.597 -13.019 -16.676 1.00 86.88 172 HIS A C 1
ATOM 1331 O O . HIS A 1 172 ? 14.633 -12.361 -16.634 1.00 86.88 172 HIS A O 1
ATOM 1337 N N . ASP A 1 173 ? 13.363 -13.947 -17.613 1.00 87.50 173 ASP A N 1
ATOM 1338 C CA . ASP A 1 173 ? 14.281 -14.414 -18.664 1.00 87.50 173 ASP A CA 1
ATOM 1339 C C . ASP A 1 173 ? 13.671 -14.266 -20.076 1.00 87.50 173 ASP A C 1
ATOM 1341 O O . ASP A 1 173 ? 13.914 -15.072 -20.987 1.00 87.50 173 ASP A O 1
ATOM 1345 N N . TRP A 1 174 ? 12.822 -13.251 -20.265 1.00 93.56 174 TRP A N 1
ATOM 1346 C CA . TRP A 1 174 ? 12.181 -12.988 -21.551 1.00 93.56 174 TRP A CA 1
ATOM 1347 C C . TRP A 1 174 ? 13.201 -12.657 -22.655 1.00 93.56 174 TRP A C 1
ATOM 1349 O O . TRP A 1 174 ? 14.231 -12.019 -22.435 1.00 93.56 174 TRP A O 1
ATOM 1359 N N . THR A 1 175 ? 12.891 -13.072 -23.885 1.00 93.38 175 THR A N 1
ATOM 1360 C CA . THR A 1 175 ? 13.649 -12.703 -25.093 1.00 93.38 175 THR A CA 1
ATOM 1361 C C . THR A 1 175 ? 12.684 -12.228 -26.185 1.00 93.38 175 THR A C 1
ATOM 1363 O O . THR A 1 175 ? 11.508 -12.607 -26.148 1.00 93.38 175 THR A O 1
ATOM 1366 N N . PRO A 1 176 ? 13.136 -11.435 -27.179 1.00 94.06 176 PRO A N 1
ATOM 1367 C CA . PRO A 1 176 ? 12.284 -10.943 -28.269 1.00 94.06 176 PRO A CA 1
ATOM 1368 C C . PRO A 1 176 ? 11.482 -12.026 -29.010 1.00 94.06 176 PRO A C 1
ATOM 1370 O O . PRO A 1 176 ? 10.407 -11.750 -29.527 1.00 94.06 176 PRO A O 1
ATOM 1373 N N . GLU A 1 177 ? 11.988 -13.260 -29.056 1.00 92.62 177 GLU A N 1
ATOM 1374 C CA . GLU A 1 177 ? 11.357 -14.422 -29.695 1.00 92.62 177 GLU A CA 1
ATOM 1375 C C . GLU A 1 177 ? 10.281 -15.085 -28.823 1.00 92.62 177 GLU A C 1
ATOM 1377 O O . GLU A 1 177 ? 9.421 -15.796 -29.340 1.00 92.62 177 GLU A O 1
ATOM 1382 N N . ARG A 1 178 ? 10.349 -14.898 -27.499 1.00 90.94 178 ARG A N 1
ATOM 1383 C CA . AR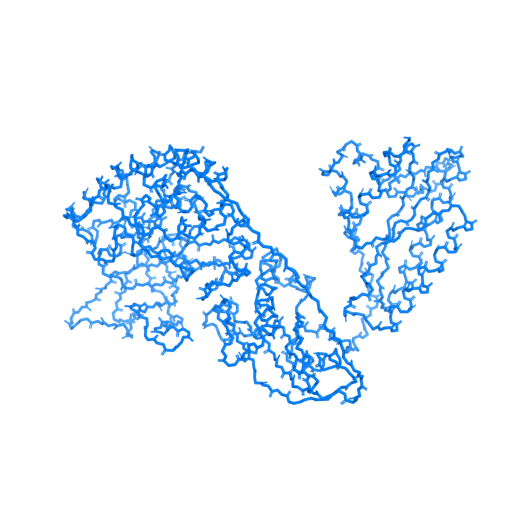G A 1 178 ? 9.447 -15.522 -26.519 1.00 90.94 178 ARG A CA 1
ATOM 1384 C C . ARG A 1 178 ? 8.219 -14.664 -26.212 1.00 90.94 178 ARG A C 1
ATOM 1386 O O . ARG A 1 178 ? 7.193 -15.222 -25.818 1.00 90.94 178 ARG A O 1
ATOM 1393 N N . LEU A 1 179 ? 8.300 -13.346 -26.428 1.00 93.38 179 LEU A N 1
ATOM 1394 C CA . LEU A 1 179 ? 7.229 -12.367 -26.197 1.00 93.38 179 LEU A CA 1
ATOM 1395 C C . LEU A 1 179 ? 5.980 -12.649 -27.053 1.00 93.38 179 LEU A C 1
ATOM 1397 O O . LEU A 1 179 ? 5.758 -12.060 -28.108 1.00 93.38 179 LEU A O 1
ATOM 1401 N N . THR A 1 180 ? 5.132 -13.556 -26.573 1.00 92.31 180 THR A N 1
ATOM 1402 C CA . THR A 1 180 ? 3.938 -14.041 -27.276 1.00 92.31 180 THR A CA 1
ATOM 1403 C C . THR A 1 180 ? 2.689 -13.349 -26.716 1.00 92.31 180 THR A C 1
ATOM 1405 O O . THR A 1 180 ? 2.279 -13.671 -25.599 1.00 92.31 180 THR A O 1
ATOM 1408 N N . PRO A 1 181 ? 2.027 -12.428 -27.450 1.00 91.62 181 PRO A N 1
ATOM 1409 C CA . PRO A 1 181 ? 0.948 -11.594 -26.900 1.00 91.62 181 PRO A CA 1
ATOM 1410 C C . PRO A 1 181 ? -0.222 -12.381 -26.296 1.00 91.62 181 PRO A C 1
ATOM 1412 O O . PRO A 1 181 ? -0.835 -11.941 -25.324 1.00 91.62 181 PRO A O 1
ATOM 1415 N N . SER A 1 182 ? -0.513 -13.560 -26.848 1.00 88.06 182 SER A N 1
ATOM 1416 C CA . SER A 1 182 ? -1.592 -14.461 -26.434 1.00 88.06 182 SER A CA 1
ATOM 1417 C C . SER A 1 182 ? -1.209 -15.461 -25.333 1.00 88.06 182 SER A C 1
ATOM 1419 O O . SER A 1 182 ? -2.048 -16.283 -24.962 1.00 88.06 182 SER A O 1
ATOM 1421 N N . ALA A 1 183 ? 0.021 -15.421 -24.804 1.00 89.31 183 ALA A N 1
ATOM 1422 C CA . ALA A 1 183 ? 0.481 -16.359 -23.782 1.00 89.31 183 ALA A CA 1
ATOM 1423 C C . ALA A 1 183 ? -0.302 -16.236 -22.463 1.00 89.31 183 ALA A C 1
ATOM 1425 O O . ALA A 1 183 ? -0.594 -15.135 -21.982 1.00 89.31 183 ALA A O 1
ATOM 1426 N N . THR A 1 184 ? -0.594 -17.381 -21.846 1.00 88.00 184 THR A N 1
ATOM 1427 C CA . THR A 1 184 ? -1.195 -17.451 -20.511 1.00 88.00 184 THR A CA 1
ATOM 1428 C C . THR A 1 184 ? -0.093 -17.460 -19.456 1.00 88.00 184 THR A C 1
ATOM 1430 O O . THR A 1 184 ? 0.654 -18.428 -19.355 1.00 88.00 184 THR A O 1
ATOM 1433 N N . VAL A 1 185 ? -0.030 -16.404 -18.646 1.00 90.12 185 VAL A N 1
ATOM 1434 C CA . VAL A 1 185 ? 0.815 -16.314 -17.441 1.00 90.12 185 VAL A CA 1
ATOM 1435 C C . VAL A 1 185 ? -0.001 -16.568 -16.170 1.00 90.12 185 VAL A C 1
ATOM 1437 O O . VAL A 1 185 ? -1.231 -16.453 -16.184 1.00 90.12 185 VAL A O 1
ATOM 1440 N N . VAL A 1 186 ? 0.668 -16.893 -15.060 1.00 86.81 186 VAL A N 1
ATOM 1441 C CA . VAL A 1 186 ? 0.028 -16.983 -13.737 1.00 86.81 186 VAL A CA 1
ATOM 1442 C C . VAL A 1 186 ? -0.177 -15.574 -13.186 1.00 86.81 186 VAL A C 1
ATOM 1444 O O . VAL A 1 186 ? 0.709 -14.988 -12.574 1.00 86.81 186 VAL A O 1
ATOM 1447 N N . ASN A 1 187 ? -1.371 -15.027 -13.398 1.00 90.56 187 ASN A N 1
ATOM 1448 C CA . ASN A 1 187 ? -1.770 -13.755 -12.809 1.00 90.56 187 ASN A CA 1
ATOM 1449 C C . ASN A 1 187 ? -2.147 -13.973 -11.339 1.00 90.56 187 ASN A C 1
ATOM 1451 O O . ASN A 1 187 ? -3.246 -14.452 -11.034 1.00 90.56 187 ASN A O 1
ATOM 1455 N N . GLN A 1 188 ? -1.219 -13.662 -10.434 1.00 90.12 188 GLN A N 1
ATOM 1456 C CA . GLN A 1 188 ? -1.381 -13.936 -9.007 1.00 90.12 188 GLN A CA 1
ATOM 1457 C C . GLN A 1 188 ? -2.555 -13.160 -8.389 1.00 90.12 188 GLN A C 1
ATOM 1459 O O . GLN A 1 188 ? -3.292 -13.737 -7.595 1.00 90.12 188 GLN A O 1
ATOM 1464 N N . MET A 1 189 ? -2.810 -11.914 -8.809 1.00 93.00 189 MET A N 1
ATOM 1465 C CA . MET A 1 189 ? -3.916 -11.095 -8.284 1.00 93.00 189 MET A CA 1
ATOM 1466 C C . MET A 1 189 ? -5.296 -11.604 -8.722 1.00 93.00 189 MET A C 1
ATOM 1468 O O . MET A 1 189 ? -6.193 -11.706 -7.886 1.00 93.00 189 MET A O 1
ATOM 1472 N N . LEU A 1 190 ? -5.470 -12.019 -9.986 1.00 89.31 190 LEU A N 1
ATOM 1473 C CA . LEU A 1 190 ? -6.706 -12.699 -10.406 1.00 89.31 190 LEU A CA 1
ATOM 1474 C C . LEU A 1 190 ? -6.874 -14.050 -9.689 1.00 89.31 190 LEU A C 1
ATOM 1476 O O . LEU A 1 190 ? -7.965 -14.345 -9.214 1.00 89.31 190 LEU A O 1
ATOM 1480 N N . THR A 1 191 ? -5.796 -14.831 -9.553 1.00 88.94 191 THR A N 1
ATOM 1481 C CA . THR A 1 191 ? -5.794 -16.155 -8.886 1.00 88.94 191 THR A CA 1
ATOM 1482 C C . THR A 1 191 ? -6.051 -16.066 -7.372 1.00 88.94 191 THR A C 1
ATOM 1484 O O . THR A 1 191 ? -6.551 -17.011 -6.755 1.00 88.94 191 THR A O 1
ATOM 1487 N N . PHE A 1 192 ? -5.711 -14.931 -6.761 1.00 87.88 192 PHE A N 1
ATOM 1488 C CA . PHE A 1 192 ? -6.087 -14.562 -5.403 1.00 87.88 192 PHE A CA 1
ATOM 1489 C C . PHE A 1 192 ? -7.575 -14.194 -5.344 1.00 87.88 192 PHE A C 1
ATOM 1491 O O . PHE A 1 192 ? -8.349 -14.873 -4.669 1.00 87.88 192 PHE A O 1
ATOM 1498 N N . ALA A 1 193 ? -7.997 -13.180 -6.106 1.00 89.50 193 ALA A N 1
ATOM 1499 C CA . ALA A 1 193 ? -9.339 -12.617 -6.006 1.00 89.50 193 ALA A CA 1
ATOM 1500 C C . ALA A 1 193 ? -10.444 -13.642 -6.315 1.00 89.50 193 ALA A C 1
ATOM 1502 O O . ALA A 1 193 ? -11.470 -13.676 -5.636 1.00 89.50 193 ALA A O 1
ATOM 1503 N N . THR A 1 194 ? -10.242 -14.549 -7.279 1.00 86.62 194 THR A N 1
ATOM 1504 C CA . THR A 1 194 ? -11.241 -15.577 -7.635 1.00 86.62 194 THR A CA 1
ATOM 1505 C C . THR A 1 194 ? -11.605 -16.531 -6.498 1.00 86.62 194 THR A C 1
ATOM 1507 O O . THR A 1 194 ? -12.672 -17.141 -6.560 1.00 86.62 194 THR A O 1
ATOM 1510 N N . ARG A 1 195 ? -10.774 -16.646 -5.453 1.00 86.62 195 ARG A N 1
ATOM 1511 C CA . ARG A 1 195 ? -11.080 -17.422 -4.234 1.00 86.62 195 ARG A CA 1
ATOM 1512 C C . ARG A 1 195 ? -12.232 -16.810 -3.430 1.00 86.62 195 ARG A C 1
ATOM 1514 O O . ARG A 1 195 ? -12.940 -17.534 -2.740 1.00 86.62 195 ARG A O 1
ATOM 1521 N N . TYR A 1 196 ? -12.412 -15.494 -3.546 1.00 84.62 196 TYR A N 1
ATOM 1522 C CA . TYR A 1 196 ? -13.324 -14.683 -2.737 1.00 84.62 196 TYR A CA 1
ATOM 1523 C C . TYR A 1 196 ? -14.452 -14.031 -3.555 1.00 84.62 196 TYR A C 1
ATOM 1525 O O . TYR A 1 196 ? -15.519 -13.750 -3.015 1.00 84.62 196 TYR A O 1
ATOM 1533 N N . LEU A 1 197 ? -14.254 -13.810 -4.860 1.00 84.50 197 LEU A N 1
ATOM 1534 C CA . LEU A 1 197 ? -15.269 -13.245 -5.754 1.00 84.50 197 LEU A CA 1
ATOM 1535 C C . LEU A 1 197 ? -16.395 -14.247 -6.050 1.00 84.50 197 LEU A C 1
ATOM 1537 O O . LEU A 1 197 ? -16.166 -15.285 -6.682 1.00 84.50 197 LEU A O 1
ATOM 1541 N N . SER A 1 198 ? -17.626 -13.869 -5.698 1.00 83.00 198 SER A N 1
ATOM 1542 C CA . SER A 1 198 ? -18.851 -14.527 -6.169 1.00 83.00 198 SER A CA 1
ATOM 1543 C C . SER A 1 198 ? -18.999 -14.447 -7.695 1.00 83.00 198 SER A C 1
ATOM 1545 O O . SER A 1 198 ? -18.420 -13.573 -8.345 1.00 83.00 198 SER A O 1
ATOM 1547 N N . GLU A 1 199 ? -19.826 -15.317 -8.280 1.00 77.50 199 GLU A N 1
ATOM 1548 C CA . GLU A 1 199 ? -20.091 -15.341 -9.727 1.00 77.50 199 GLU A CA 1
ATOM 1549 C C . GLU A 1 199 ? -20.523 -13.967 -10.272 1.00 77.50 199 GLU A C 1
ATOM 1551 O O . GLU A 1 199 ? -19.997 -13.495 -11.281 1.00 77.50 199 GLU A O 1
ATOM 1556 N N . HIS A 1 200 ? -21.401 -13.259 -9.552 1.00 80.12 200 HIS A N 1
ATOM 1557 C CA . HIS A 1 200 ? -21.835 -11.914 -9.929 1.00 80.12 200 HIS A CA 1
ATOM 1558 C C . HIS A 1 200 ? -20.665 -10.916 -9.977 1.00 80.12 200 HIS A C 1
ATOM 1560 O O . HIS A 1 200 ? -20.535 -10.162 -10.941 1.00 80.12 200 HIS A O 1
ATOM 1566 N N . GLN A 1 201 ? -19.773 -10.939 -8.981 1.00 85.38 201 GLN A N 1
ATOM 1567 C CA . GLN A 1 201 ? -18.586 -10.077 -8.969 1.00 85.38 201 GLN A CA 1
ATOM 1568 C C . GLN A 1 201 ? -17.594 -10.470 -10.075 1.00 85.38 201 GLN A C 1
ATOM 1570 O O . GLN A 1 201 ? -17.042 -9.590 -10.728 1.00 85.38 201 GLN A O 1
ATOM 1575 N N . ARG A 1 202 ? -17.424 -11.765 -10.375 1.00 87.00 202 ARG A N 1
ATOM 1576 C CA . ARG A 1 202 ? -16.625 -12.235 -11.525 1.00 87.00 202 ARG A CA 1
ATOM 1577 C C . ARG A 1 202 ? -17.184 -11.706 -12.855 1.00 87.00 202 ARG A C 1
ATOM 1579 O O . ARG A 1 202 ? -16.414 -11.262 -13.705 1.00 87.00 202 ARG A O 1
ATOM 1586 N N . PHE A 1 203 ? -18.509 -11.663 -13.030 1.00 76.38 203 PHE A N 1
ATOM 1587 C CA . PHE A 1 203 ? -19.141 -11.028 -14.196 1.00 76.38 203 PHE A CA 1
ATOM 1588 C C . PHE A 1 203 ? -18.928 -9.505 -14.249 1.00 76.38 203 PHE A C 1
ATOM 1590 O O . PHE A 1 203 ? -18.663 -8.978 -15.334 1.00 76.38 203 PHE A O 1
ATOM 1597 N N . GLN A 1 204 ? -18.993 -8.801 -13.112 1.00 83.44 204 GLN A N 1
ATOM 1598 C CA . GLN A 1 204 ? -18.652 -7.372 -13.029 1.00 83.44 204 GLN A CA 1
ATOM 1599 C C . GLN A 1 204 ? -17.184 -7.125 -13.415 1.00 83.44 204 GLN A C 1
ATOM 1601 O O . GLN A 1 204 ? -16.902 -6.275 -14.259 1.00 83.44 204 GLN A O 1
ATOM 1606 N N . TRP A 1 205 ? -16.253 -7.914 -12.873 1.00 87.62 205 TRP A N 1
ATOM 1607 C CA . TRP A 1 205 ? -14.820 -7.833 -13.171 1.00 87.62 205 TRP A CA 1
ATOM 1608 C C . TRP A 1 205 ? -14.529 -8.119 -14.647 1.00 87.62 205 TRP A C 1
ATOM 1610 O O . TRP A 1 205 ? -13.760 -7.393 -15.269 1.00 87.62 205 TRP A O 1
ATOM 1620 N N . ARG A 1 206 ? -15.208 -9.099 -15.260 1.00 80.25 206 ARG A N 1
ATOM 1621 C CA . ARG A 1 206 ? -15.105 -9.368 -16.705 1.00 80.25 206 ARG A CA 1
ATOM 1622 C C . ARG A 1 206 ? -15.501 -8.157 -17.561 1.00 80.25 206 ARG A C 1
ATOM 1624 O O . ARG A 1 206 ? -14.914 -7.953 -18.620 1.00 80.25 206 ARG A O 1
ATOM 1631 N N . ARG A 1 207 ? -16.488 -7.364 -17.125 1.00 75.19 207 ARG A N 1
ATOM 1632 C CA . ARG A 1 207 ? -16.858 -6.101 -17.785 1.00 75.19 207 ARG A CA 1
ATOM 1633 C C . ARG A 1 207 ? -15.792 -5.027 -17.547 1.00 75.19 207 ARG A C 1
ATOM 1635 O O . ARG A 1 207 ? -15.290 -4.470 -18.517 1.00 75.19 207 ARG A O 1
ATOM 1642 N N . SER A 1 208 ? -15.382 -4.833 -16.293 1.00 81.56 208 SER A N 1
ATOM 1643 C CA . SER A 1 208 ? -14.331 -3.877 -15.921 1.00 81.56 208 SER A CA 1
ATOM 1644 C C . SER A 1 208 ? -13.017 -4.119 -16.668 1.00 81.56 208 SER A C 1
ATOM 1646 O O . SER A 1 208 ? -12.349 -3.158 -17.020 1.00 81.56 208 SER A O 1
ATOM 1648 N N . ALA A 1 209 ? -12.655 -5.371 -16.968 1.00 79.19 209 ALA A N 1
ATOM 1649 C CA . ALA A 1 209 ? -11.467 -5.693 -17.760 1.00 79.19 209 ALA A CA 1
ATOM 1650 C C . ALA A 1 209 ? -11.519 -5.081 -19.173 1.00 79.19 209 ALA A C 1
ATOM 1652 O O . ALA A 1 209 ? -10.512 -4.574 -19.664 1.00 79.19 209 ALA A O 1
ATOM 1653 N N . ALA A 1 210 ? -12.692 -5.090 -19.818 1.00 72.44 210 ALA A N 1
ATOM 1654 C CA . ALA A 1 210 ? -12.883 -4.455 -21.121 1.00 72.44 210 ALA A CA 1
ATOM 1655 C C . ALA A 1 210 ? -12.812 -2.920 -21.011 1.00 72.44 210 ALA A C 1
ATOM 1657 O O . ALA A 1 210 ? -12.111 -2.277 -21.798 1.00 72.44 210 ALA A O 1
ATOM 1658 N N . ASP A 1 211 ? -13.459 -2.347 -19.991 1.00 75.31 211 ASP A N 1
ATOM 1659 C CA . ASP A 1 211 ? -13.425 -0.907 -19.713 1.00 75.31 211 ASP A CA 1
ATOM 1660 C C . ASP A 1 211 ? -11.980 -0.421 -19.424 1.00 75.31 211 ASP A C 1
ATOM 1662 O O . ASP A 1 211 ? -11.554 0.607 -19.954 1.00 75.31 211 ASP A O 1
ATOM 1666 N N . CYS A 1 212 ? -11.171 -1.206 -18.697 1.00 80.19 212 CYS A N 1
ATOM 1667 C CA . CYS A 1 212 ? -9.740 -0.955 -18.481 1.00 80.19 212 CYS A CA 1
ATOM 1668 C C . CYS A 1 212 ? -8.921 -1.013 -19.782 1.00 80.19 212 CYS A C 1
ATOM 1670 O O . CYS A 1 212 ? -8.104 -0.124 -20.021 1.00 80.19 212 CYS A O 1
ATOM 1672 N N . THR A 1 213 ? -9.162 -1.985 -20.673 1.00 80.19 213 THR A N 1
ATOM 1673 C CA . THR A 1 213 ? -8.443 -2.036 -21.965 1.00 80.19 213 THR A CA 1
ATOM 1674 C C . THR A 1 213 ? -8.727 -0.841 -22.879 1.00 80.19 213 THR A C 1
ATOM 1676 O O . THR A 1 213 ? -7.842 -0.419 -23.623 1.00 80.19 213 THR A O 1
ATOM 1679 N N . ALA A 1 214 ? -9.906 -0.217 -22.774 1.00 76.38 214 ALA A N 1
ATOM 1680 C CA . ALA A 1 214 ? -10.196 1.046 -23.457 1.00 76.38 214 ALA A CA 1
ATOM 1681 C C . ALA A 1 214 ? -9.384 2.238 -22.900 1.00 76.38 214 ALA A C 1
ATOM 1683 O O . ALA A 1 214 ? -9.222 3.246 -23.592 1.00 76.38 214 ALA A O 1
ATOM 1684 N N . GLY A 1 215 ? -8.854 2.124 -21.676 1.00 80.31 215 GLY A N 1
ATOM 1685 C CA . GLY A 1 215 ? -7.827 3.010 -21.125 1.00 80.31 215 GLY A CA 1
ATOM 1686 C C . GLY A 1 215 ? -6.434 2.709 -21.685 1.00 80.31 215 GLY A C 1
ATOM 1687 O O . GLY A 1 215 ? -5.746 3.631 -22.111 1.00 80.31 215 GLY A O 1
ATOM 1688 N N . TYR A 1 216 ? -6.040 1.433 -21.770 1.00 87.88 216 TYR A N 1
ATOM 1689 C CA . TYR A 1 216 ? -4.713 1.029 -22.272 1.00 87.88 216 TYR A CA 1
ATOM 1690 C C . TYR A 1 216 ? -4.481 1.465 -23.728 1.00 87.88 216 TYR A C 1
ATOM 1692 O O . TYR A 1 216 ? -3.389 1.903 -24.078 1.00 87.88 216 TYR A O 1
ATOM 1700 N N . HIS A 1 217 ? -5.528 1.455 -24.562 1.00 84.38 217 HIS A N 1
ATOM 1701 C CA . HIS A 1 217 ? -5.491 1.991 -25.930 1.00 84.38 217 HIS A CA 1
ATOM 1702 C C . HIS A 1 217 ? -5.242 3.513 -26.036 1.00 84.38 217 HIS A C 1
ATOM 1704 O O . HIS A 1 217 ? -5.111 4.015 -27.150 1.00 84.38 217 HIS A O 1
ATOM 1710 N N . ARG A 1 218 ? -5.200 4.255 -24.919 1.00 84.38 218 ARG A N 1
ATOM 1711 C CA . ARG A 1 218 ? -4.890 5.698 -24.883 1.00 84.38 218 ARG A CA 1
ATOM 1712 C C . ARG A 1 218 ? -3.455 6.006 -24.462 1.00 84.38 218 ARG A C 1
ATOM 1714 O O . ARG A 1 218 ? -3.066 7.165 -24.538 1.00 84.38 218 ARG A O 1
ATOM 1721 N N . VAL A 1 219 ? -2.693 5.010 -24.006 1.00 87.75 219 VAL A N 1
ATOM 1722 C CA . VAL A 1 219 ? -1.281 5.192 -23.648 1.00 87.75 219 VAL A CA 1
ATOM 1723 C C . VAL A 1 219 ? -0.463 5.338 -24.941 1.00 87.75 219 VAL A C 1
ATOM 1725 O O . VAL A 1 219 ? -0.594 4.475 -25.817 1.00 87.75 219 VAL A O 1
ATOM 1728 N N . PRO A 1 220 ? 0.383 6.374 -25.093 1.00 88.19 220 PRO A N 1
ATOM 1729 C CA . PRO A 1 220 ? 1.200 6.556 -26.290 1.00 88.19 220 PRO A CA 1
ATOM 1730 C C . PRO A 1 220 ? 2.389 5.580 -26.296 1.00 88.19 220 PRO A C 1
ATOM 1732 O O . PRO A 1 220 ? 3.521 5.918 -25.962 1.00 88.19 220 PRO A O 1
ATOM 1735 N N . LEU A 1 221 ? 2.133 4.327 -26.686 1.00 89.88 221 LEU A N 1
ATOM 1736 C CA . LEU A 1 221 ? 3.152 3.267 -26.733 1.00 89.88 221 LEU A CA 1
ATOM 1737 C C . LEU A 1 221 ? 4.315 3.563 -27.696 1.00 89.88 221 LEU A C 1
ATOM 1739 O O . LEU A 1 221 ? 5.355 2.925 -27.587 1.00 89.88 221 LEU A O 1
ATOM 1743 N N . ASP A 1 222 ? 4.155 4.495 -28.634 1.00 86.94 222 ASP A N 1
ATOM 1744 C CA . ASP A 1 222 ? 5.220 4.913 -29.552 1.00 86.94 222 ASP A CA 1
ATOM 1745 C C . ASP A 1 222 ? 6.213 5.900 -28.904 1.00 86.94 222 ASP A C 1
ATOM 1747 O O . ASP A 1 222 ? 7.394 5.868 -29.235 1.00 86.94 222 ASP A O 1
ATOM 1751 N N . GLU A 1 223 ? 5.771 6.695 -27.923 1.00 91.62 223 GLU A N 1
ATOM 1752 C CA . GLU A 1 223 ? 6.614 7.604 -27.118 1.00 91.62 223 GLU A CA 1
ATOM 1753 C C . GLU A 1 223 ? 7.348 6.854 -25.984 1.00 91.62 223 GLU A C 1
ATOM 1755 O O . GLU A 1 223 ? 8.386 7.287 -25.490 1.00 91.62 223 GLU A O 1
ATOM 1760 N N . LEU A 1 224 ? 6.842 5.680 -25.591 1.00 92.25 224 LEU A N 1
ATOM 1761 C CA . LEU A 1 224 ? 7.329 4.882 -24.458 1.00 92.25 224 LEU A CA 1
ATOM 1762 C C . LEU A 1 224 ? 8.821 4.509 -24.529 1.00 92.25 224 LEU A C 1
ATOM 1764 O O . LEU A 1 224 ? 9.440 4.299 -23.490 1.00 92.25 224 LEU A O 1
ATOM 1768 N N . ALA A 1 225 ? 9.401 4.408 -25.729 1.00 93.06 225 ALA A N 1
ATOM 1769 C CA . ALA A 1 225 ? 10.821 4.091 -25.890 1.00 93.06 225 ALA A CA 1
ATOM 1770 C C . ALA A 1 225 ? 11.750 5.268 -25.549 1.00 93.06 225 ALA A C 1
ATOM 1772 O O . ALA A 1 225 ? 12.815 5.047 -24.974 1.00 93.06 225 ALA A O 1
ATOM 1773 N N . GLU A 1 226 ? 11.320 6.486 -25.880 1.00 93.19 226 GLU A N 1
ATOM 1774 C CA . GLU A 1 226 ? 11.993 7.748 -25.558 1.00 93.19 226 GLU A CA 1
ATOM 1775 C C . GLU A 1 226 ? 11.841 8.037 -24.060 1.00 93.19 226 GLU A C 1
ATOM 1777 O O . GLU A 1 226 ? 12.827 8.128 -23.337 1.00 93.19 226 GLU A O 1
ATOM 1782 N N . TYR A 1 227 ? 10.602 8.022 -23.559 1.00 94.12 227 TYR A N 1
ATOM 1783 C CA . TYR A 1 227 ? 10.281 8.314 -22.157 1.00 94.12 227 TYR A CA 1
ATOM 1784 C C . TYR A 1 227 ? 10.916 7.344 -21.144 1.00 94.12 227 TYR A C 1
ATOM 1786 O O . TYR A 1 227 ? 11.101 7.716 -19.985 1.00 94.12 227 TYR A O 1
ATOM 1794 N N . ALA A 1 228 ? 11.244 6.113 -21.554 1.00 94.44 228 ALA A N 1
ATOM 1795 C CA . ALA A 1 228 ? 11.950 5.134 -20.724 1.00 94.44 228 ALA A CA 1
ATOM 1796 C C . ALA A 1 228 ? 13.473 5.069 -20.980 1.00 94.44 228 ALA A C 1
ATOM 1798 O O . ALA A 1 228 ? 14.133 4.183 -20.432 1.00 94.44 228 ALA A O 1
ATOM 1799 N N . GLU A 1 229 ? 14.034 5.963 -21.807 1.00 95.00 229 GLU A N 1
ATOM 1800 C CA . GLU A 1 229 ? 15.465 6.021 -22.161 1.00 95.00 229 GLU A CA 1
ATOM 1801 C C . GLU A 1 229 ? 16.007 4.685 -22.727 1.00 95.00 229 GLU A C 1
ATOM 1803 O O . GLU A 1 229 ? 17.175 4.328 -22.531 1.00 95.00 229 GLU A O 1
ATOM 1808 N N . LEU A 1 230 ? 15.157 3.908 -23.426 1.00 94.44 230 LEU A N 1
ATOM 1809 C CA . LEU A 1 230 ? 15.456 2.517 -23.811 1.00 94.44 230 LEU A CA 1
ATOM 1810 C C . LEU A 1 230 ? 16.730 2.397 -24.653 1.00 94.44 230 LEU A C 1
ATOM 1812 O O . LEU A 1 230 ? 17.442 1.403 -24.549 1.00 94.44 230 LEU A O 1
ATOM 1816 N N . GLU A 1 231 ? 17.047 3.399 -25.467 1.00 93.88 231 GLU A N 1
ATOM 1817 C CA . GLU A 1 231 ? 18.244 3.433 -26.313 1.00 93.88 231 GLU A CA 1
ATOM 1818 C C . GLU A 1 231 ? 19.577 3.308 -25.553 1.00 93.88 231 GLU A C 1
ATOM 1820 O O . GLU A 1 231 ? 20.573 2.890 -26.146 1.00 93.88 231 GLU A O 1
ATOM 1825 N N . ARG A 1 232 ? 19.606 3.584 -24.240 1.00 93.31 232 ARG A N 1
ATOM 1826 C CA . ARG A 1 232 ? 20.817 3.444 -23.410 1.00 93.31 232 ARG A CA 1
ATOM 1827 C C . ARG A 1 232 ? 21.110 2.009 -22.967 1.00 93.31 232 ARG A C 1
ATOM 1829 O O . ARG A 1 232 ? 22.248 1.719 -22.605 1.00 93.31 232 ARG A O 1
ATOM 1836 N N . TYR A 1 233 ? 20.111 1.122 -22.947 1.00 94.31 233 TYR A N 1
ATOM 1837 C CA . TYR A 1 233 ? 20.242 -0.222 -22.355 1.00 94.31 233 TYR A CA 1
ATOM 1838 C C . TYR A 1 233 ? 19.479 -1.346 -23.080 1.00 94.31 233 TYR A C 1
ATOM 1840 O O . TYR A 1 233 ? 19.683 -2.520 -22.769 1.00 94.31 233 TYR A O 1
ATOM 1848 N N . ALA A 1 234 ? 18.647 -1.032 -24.073 1.00 95.25 234 ALA A N 1
ATOM 1849 C CA . ALA A 1 234 ? 17.923 -1.987 -24.905 1.00 95.25 234 ALA A CA 1
ATOM 1850 C C . ALA A 1 234 ? 18.464 -1.997 -26.340 1.00 95.25 234 ALA A C 1
ATOM 1852 O O . ALA A 1 234 ? 18.710 -0.957 -26.948 1.00 95.25 234 ALA A O 1
ATOM 1853 N N . THR A 1 235 ? 18.578 -3.181 -26.947 1.00 96.19 235 THR A N 1
ATOM 1854 C CA . THR A 1 235 ? 18.793 -3.253 -28.400 1.00 96.19 235 THR A CA 1
ATOM 1855 C C . THR A 1 235 ? 17.516 -2.840 -29.151 1.00 96.19 235 THR A C 1
ATOM 1857 O O . THR A 1 235 ? 16.417 -3.153 -28.685 1.00 96.19 235 THR A O 1
ATOM 1860 N N . PRO A 1 236 ? 17.605 -2.265 -30.369 1.00 95.00 236 PRO A N 1
ATOM 1861 C CA . PRO A 1 236 ? 16.421 -1.930 -31.173 1.00 95.00 236 PRO A CA 1
ATOM 1862 C C . PRO A 1 236 ? 15.466 -3.116 -31.393 1.00 95.00 236 PRO A C 1
ATOM 1864 O O . PRO A 1 236 ? 14.252 -2.943 -31.477 1.00 95.00 236 PRO A O 1
ATOM 1867 N N . LYS A 1 237 ? 16.004 -4.344 -31.426 1.00 95.56 237 LYS A N 1
ATOM 1868 C CA . LYS A 1 237 ? 15.231 -5.590 -31.509 1.00 95.56 237 LYS A CA 1
ATOM 1869 C C . LYS A 1 237 ? 14.401 -5.858 -30.246 1.00 95.56 237 LYS A C 1
ATOM 1871 O O . LYS A 1 237 ? 13.269 -6.317 -30.366 1.00 95.56 237 LYS A O 1
ATOM 1876 N N . GLN A 1 238 ? 14.942 -5.586 -29.056 1.00 95.81 238 GLN A N 1
ATOM 1877 C CA . GLN A 1 238 ? 14.194 -5.674 -27.797 1.00 95.81 238 GLN A CA 1
ATOM 1878 C C . GLN A 1 238 ? 13.109 -4.600 -27.738 1.00 95.81 238 GLN A C 1
ATOM 1880 O O . GLN A 1 238 ? 11.954 -4.945 -27.513 1.00 95.81 238 GLN A O 1
ATOM 1885 N N . THR A 1 239 ? 13.451 -3.340 -28.026 1.00 95.75 239 THR A N 1
ATOM 1886 C CA . THR A 1 239 ? 12.496 -2.221 -28.051 1.00 95.75 239 THR A CA 1
ATOM 1887 C C . THR A 1 239 ? 11.296 -2.526 -28.949 1.00 95.75 239 THR A C 1
ATOM 1889 O O . THR A 1 239 ? 10.159 -2.524 -28.481 1.00 95.75 239 THR A O 1
ATOM 1892 N N . LEU A 1 240 ? 11.532 -2.893 -30.215 1.00 95.12 240 LEU A N 1
ATOM 1893 C CA . LEU A 1 240 ? 10.456 -3.223 -31.154 1.00 95.12 240 LEU A CA 1
ATOM 1894 C C . LEU A 1 240 ? 9.602 -4.413 -30.688 1.00 95.12 240 LEU A C 1
ATOM 1896 O O . LEU A 1 240 ? 8.380 -4.366 -30.818 1.00 95.12 240 LEU A O 1
ATOM 1900 N N . ALA A 1 241 ? 10.217 -5.458 -30.123 1.00 95.62 241 ALA A N 1
ATOM 1901 C CA . ALA A 1 241 ? 9.488 -6.630 -29.642 1.00 95.62 241 ALA A CA 1
ATOM 1902 C C . ALA A 1 241 ? 8.620 -6.324 -28.409 1.00 95.62 241 ALA A C 1
ATOM 1904 O O . ALA A 1 241 ? 7.494 -6.807 -28.334 1.00 95.62 241 ALA A O 1
ATOM 1905 N N . VAL A 1 242 ? 9.094 -5.489 -27.478 1.00 96.12 242 VAL A N 1
ATOM 1906 C CA . VAL A 1 242 ? 8.324 -5.070 -26.293 1.00 96.12 242 VAL A CA 1
ATOM 1907 C C . VAL A 1 242 ? 7.140 -4.185 -26.689 1.00 96.12 242 VAL A C 1
ATOM 1909 O O . VAL A 1 242 ? 6.019 -4.443 -26.246 1.00 96.12 242 VAL A O 1
ATOM 1912 N N . LEU A 1 243 ? 7.341 -3.201 -27.573 1.00 95.88 243 LEU A N 1
ATOM 1913 C CA . LEU A 1 243 ? 6.252 -2.332 -28.038 1.00 95.88 243 LEU A CA 1
ATOM 1914 C C . LEU A 1 243 ? 5.190 -3.103 -28.838 1.00 95.88 243 LEU A C 1
ATOM 1916 O O . LEU A 1 243 ? 3.991 -2.902 -28.633 1.00 95.88 243 LEU A O 1
ATOM 1920 N N . ASP A 1 244 ? 5.603 -4.011 -29.727 1.00 94.62 244 ASP A N 1
ATOM 1921 C CA . ASP A 1 244 ? 4.682 -4.862 -30.488 1.00 94.62 244 ASP A CA 1
ATOM 1922 C C . ASP A 1 244 ? 3.928 -5.851 -29.582 1.00 94.62 244 ASP A C 1
ATOM 1924 O O . ASP A 1 244 ? 2.708 -5.999 -29.711 1.00 94.62 244 ASP A O 1
ATOM 1928 N N . PHE A 1 245 ? 4.619 -6.455 -28.608 1.00 96.69 245 PHE A N 1
ATOM 1929 C CA . PHE A 1 245 ? 4.020 -7.321 -27.595 1.00 96.69 245 PHE A CA 1
ATOM 1930 C C . PHE A 1 245 ? 2.924 -6.598 -26.811 1.00 96.69 245 PHE A C 1
ATOM 1932 O O . PHE A 1 245 ? 1.779 -7.053 -26.807 1.00 96.69 245 PHE A O 1
ATOM 1939 N N . LEU A 1 246 ? 3.244 -5.450 -26.205 1.00 95.81 246 LEU A N 1
ATOM 1940 C CA . LEU A 1 246 ? 2.303 -4.656 -25.412 1.00 95.81 246 LEU A CA 1
ATOM 1941 C C . LEU A 1 246 ? 1.095 -4.218 -26.241 1.00 95.81 246 LEU A C 1
ATOM 1943 O O . LEU A 1 246 ? -0.044 -4.415 -25.810 1.00 95.81 246 LEU A O 1
ATOM 1947 N N . ARG A 1 247 ? 1.333 -3.684 -27.448 1.00 93.50 247 ARG A N 1
ATOM 1948 C CA . ARG A 1 247 ? 0.291 -3.206 -28.368 1.00 93.50 247 ARG A CA 1
ATOM 1949 C C . ARG A 1 247 ? -0.667 -4.323 -28.782 1.00 93.50 247 ARG A C 1
ATOM 1951 O O . ARG A 1 247 ? -1.880 -4.119 -28.779 1.00 93.50 247 ARG A O 1
ATOM 1958 N N . ARG A 1 248 ? -0.152 -5.513 -29.113 1.00 91.81 248 ARG A N 1
ATOM 1959 C CA . ARG A 1 248 ? -0.984 -6.677 -29.474 1.00 91.81 248 ARG A CA 1
ATOM 1960 C C . ARG A 1 248 ? -1.673 -7.298 -28.261 1.00 91.81 248 ARG A C 1
ATOM 1962 O O . ARG A 1 248 ? -2.787 -7.806 -28.387 1.00 91.81 248 ARG A O 1
ATOM 1969 N N . ARG A 1 249 ? -1.046 -7.260 -27.083 1.00 93.19 249 ARG A N 1
ATOM 1970 C CA . ARG A 1 249 ? -1.557 -7.931 -25.884 1.00 93.19 249 ARG A CA 1
ATOM 1971 C C . ARG A 1 249 ? -2.814 -7.284 -25.306 1.00 93.19 249 ARG A C 1
ATOM 1973 O O . ARG A 1 249 ? -3.636 -8.027 -24.774 1.00 93.19 249 ARG A O 1
ATOM 1980 N N . ILE A 1 250 ? -3.044 -5.977 -25.494 1.00 88.69 250 ILE A N 1
ATOM 1981 C CA . ILE A 1 250 ? -4.298 -5.309 -25.070 1.00 88.69 250 ILE A CA 1
ATOM 1982 C C . ILE A 1 250 ? -5.531 -6.077 -25.584 1.00 88.69 250 ILE A C 1
ATOM 1984 O O . ILE A 1 250 ? -6.436 -6.380 -24.811 1.00 88.69 250 ILE A O 1
ATOM 1988 N N . PHE A 1 251 ? -5.529 -6.500 -26.854 1.00 83.44 251 PHE A N 1
ATOM 1989 C CA . PHE A 1 251 ? -6.634 -7.253 -27.467 1.00 83.44 251 PHE A CA 1
ATOM 1990 C C . PHE A 1 251 ? -6.847 -8.658 -26.871 1.00 83.44 251 PHE A C 1
ATOM 1992 O O . PHE A 1 251 ? -7.909 -9.258 -27.048 1.00 83.44 251 PHE A O 1
ATOM 1999 N N . HIS A 1 252 ? -5.855 -9.205 -26.163 1.00 87.00 252 HIS A N 1
ATOM 2000 C CA . HIS A 1 252 ? -5.941 -10.506 -25.500 1.00 87.00 252 HIS A CA 1
ATOM 2001 C C . HIS A 1 252 ? -6.345 -10.409 -24.023 1.00 87.00 252 HIS A C 1
ATOM 2003 O O . HIS A 1 252 ? -6.959 -11.355 -23.525 1.00 87.00 252 HIS A O 1
ATOM 2009 N N . VAL A 1 253 ? -6.077 -9.288 -23.338 1.00 85.38 253 VAL A N 1
ATOM 2010 C CA . VAL A 1 253 ? -6.363 -9.102 -21.899 1.00 85.38 253 VAL A CA 1
ATOM 2011 C C . VAL A 1 253 ? -7.799 -9.481 -21.506 1.00 85.38 253 VAL A C 1
ATOM 2013 O O . VAL A 1 253 ? -7.935 -10.281 -20.580 1.00 85.38 253 VAL A O 1
ATOM 2016 N N . PRO A 1 254 ? -8.881 -9.056 -22.198 1.00 82.12 254 PRO A N 1
ATOM 2017 C CA . PRO A 1 254 ? -10.240 -9.383 -21.763 1.00 82.12 254 PRO A CA 1
ATOM 2018 C C . PRO A 1 254 ? -10.529 -10.887 -21.846 1.00 82.12 254 PRO A C 1
ATOM 2020 O O . PRO A 1 254 ? -11.218 -11.435 -20.988 1.00 82.12 254 PRO A O 1
ATOM 2023 N N . LYS A 1 255 ? -9.953 -11.584 -22.838 1.00 80.88 255 LYS A N 1
ATOM 2024 C CA . LYS A 1 255 ? -10.064 -13.044 -22.989 1.00 80.88 255 LYS A CA 1
ATOM 2025 C C . LYS A 1 255 ? -9.226 -13.785 -21.940 1.00 80.88 255 LYS A C 1
ATOM 2027 O O . LYS A 1 255 ? -9.704 -14.755 -21.355 1.00 80.88 255 LYS A O 1
ATOM 2032 N N . LEU A 1 256 ? -7.996 -13.332 -21.698 1.00 86.31 256 LEU A N 1
ATOM 2033 C CA . LEU A 1 256 ? -7.066 -13.941 -20.743 1.00 86.31 256 LEU A CA 1
ATOM 2034 C C . LEU A 1 256 ? -7.507 -13.740 -19.285 1.00 86.31 256 LEU A C 1
ATOM 2036 O O . LEU A 1 256 ? -7.332 -14.653 -18.477 1.00 86.31 256 LEU A O 1
ATOM 2040 N N . ALA A 1 257 ? -8.114 -12.595 -18.963 1.00 84.38 257 ALA A N 1
ATOM 2041 C CA . ALA A 1 257 ? -8.735 -12.328 -17.670 1.00 84.38 257 ALA A CA 1
ATOM 2042 C C . ALA A 1 257 ? -10.042 -13.122 -17.502 1.00 84.38 257 ALA A C 1
ATOM 2044 O O . ALA A 1 257 ? -10.214 -13.800 -16.492 1.00 84.38 257 ALA A O 1
ATOM 2045 N N . ALA A 1 258 ? -10.930 -13.131 -18.509 1.00 77.69 258 ALA A N 1
ATOM 2046 C CA . ALA A 1 258 ? -12.169 -13.916 -18.465 1.00 77.69 258 ALA A CA 1
ATOM 2047 C C . ALA A 1 258 ? -11.918 -15.422 -18.269 1.00 77.69 258 ALA A C 1
ATOM 2049 O O . ALA A 1 258 ? -12.651 -16.064 -17.521 1.00 77.69 258 ALA A O 1
ATOM 2050 N N . GLY A 1 259 ? -10.867 -15.972 -18.891 1.00 79.69 259 GLY A N 1
ATOM 2051 C CA . GLY A 1 259 ? -10.457 -17.363 -18.686 1.00 79.69 259 GLY A CA 1
ATOM 2052 C C . GLY A 1 259 ? -10.028 -17.656 -17.244 1.00 79.69 259 GLY A C 1
ATOM 2053 O O . GLY A 1 259 ? -10.427 -18.675 -16.689 1.00 79.69 259 GLY A O 1
ATOM 2054 N N . LYS A 1 260 ? -9.276 -16.745 -16.608 1.00 86.25 260 LYS A N 1
ATOM 2055 C CA . LYS A 1 260 ? -8.854 -16.891 -15.201 1.00 86.25 260 LYS A CA 1
ATOM 2056 C C . LYS A 1 260 ? -9.988 -16.665 -14.203 1.00 86.25 260 LYS A C 1
ATOM 2058 O O . LYS A 1 260 ? -9.967 -17.268 -13.139 1.00 86.25 260 LYS A O 1
ATOM 2063 N N . LEU A 1 261 ? -10.997 -15.861 -14.551 1.00 83.50 261 LEU A N 1
ATOM 2064 C CA . LEU A 1 261 ? -12.182 -15.633 -13.714 1.00 83.50 261 LEU A CA 1
ATOM 2065 C C . LEU A 1 261 ? -13.098 -16.868 -13.577 1.00 83.50 261 LEU A C 1
ATOM 2067 O O . LEU A 1 261 ? -13.960 -16.865 -12.702 1.00 83.50 261 LEU A O 1
ATOM 2071 N N . GLY A 1 262 ? -12.908 -17.923 -14.383 1.00 71.50 262 GLY A N 1
ATOM 2072 C CA . GLY A 1 262 ? -13.480 -19.254 -14.139 1.00 71.50 262 GLY A CA 1
ATOM 2073 C C . GLY A 1 262 ? -15.009 -19.280 -14.024 1.00 71.50 262 GLY A C 1
ATOM 2074 O O . GLY A 1 262 ? -15.539 -19.532 -12.944 1.00 71.50 262 GLY A O 1
ATOM 2075 N N . LEU A 1 263 ? -15.706 -18.994 -15.127 1.00 65.31 263 LEU A N 1
ATOM 2076 C CA . LEU A 1 263 ? -17.172 -19.008 -15.240 1.00 65.31 263 LEU A CA 1
ATOM 2077 C C . LEU A 1 263 ? -17.596 -20.158 -16.176 1.00 65.31 263 LEU A C 1
ATOM 2079 O O . LEU A 1 263 ? -17.451 -20.000 -17.393 1.00 65.31 263 LEU A O 1
ATOM 2083 N N . PRO A 1 264 ? -18.021 -21.324 -15.644 1.00 45.84 264 PRO A N 1
ATOM 2084 C CA . PRO A 1 264 ? -19.442 -21.709 -15.782 1.00 45.84 264 PRO A CA 1
ATOM 2085 C C . PRO A 1 264 ? -20.041 -22.622 -14.671 1.00 45.84 264 PRO A C 1
ATOM 2087 O O . PRO A 1 264 ? -19.344 -23.466 -14.119 1.00 45.84 264 PRO A O 1
ATOM 2090 N N . GLU A 1 265 ? -21.367 -22.506 -14.484 1.00 27.75 265 GLU A N 1
ATOM 2091 C CA . GLU A 1 265 ? -22.321 -23.386 -13.753 1.00 27.75 265 GLU A CA 1
ATOM 2092 C C . GLU A 1 265 ? -22.088 -23.717 -12.250 1.00 27.75 265 GLU A C 1
ATOM 2094 O O . GLU A 1 265 ? -21.033 -23.463 -11.674 1.00 27.75 265 GLU A O 1
ATOM 2099 N N . LEU A 1 266 ? -23.164 -24.152 -11.572 1.00 28.25 266 LEU A N 1
ATOM 2100 C CA . LEU A 1 266 ? -23.407 -24.008 -10.118 1.00 28.25 266 LEU A CA 1
ATOM 2101 C C . LEU A 1 266 ? -23.284 -25.309 -9.296 1.00 28.25 266 LEU A C 1
ATOM 2103 O O . LEU A 1 266 ? -23.620 -26.368 -9.810 1.00 28.25 266 LEU A O 1
ATOM 2107 N N . ASP A 1 267 ? -22.969 -25.188 -7.990 1.00 23.28 267 ASP A N 1
ATOM 2108 C CA . ASP A 1 267 ? -23.641 -25.929 -6.887 1.00 23.28 267 ASP A CA 1
ATOM 2109 C C . ASP A 1 267 ? -23.310 -25.368 -5.463 1.00 23.28 267 ASP A C 1
ATOM 2111 O O . ASP A 1 267 ? -22.553 -24.401 -5.347 1.00 23.28 267 ASP A O 1
ATOM 2115 N N . PHE A 1 268 ? -23.927 -25.885 -4.375 1.00 21.66 268 PHE A N 1
ATOM 2116 C CA . PHE A 1 268 ? -24.171 -25.149 -3.095 1.00 21.66 268 PHE A CA 1
ATOM 2117 C C . PHE A 1 268 ? -23.858 -25.872 -1.734 1.00 21.66 268 PHE A C 1
ATOM 2119 O O . PHE A 1 268 ? -24.399 -26.945 -1.484 1.00 21.66 268 PHE A O 1
ATOM 2126 N N . TRP A 1 269 ? -23.208 -25.157 -0.775 1.00 23.83 269 TRP A N 1
ATOM 2127 C CA . TRP A 1 269 ? -23.329 -25.242 0.733 1.00 23.83 269 TRP A CA 1
ATOM 2128 C C . TRP A 1 269 ? -22.890 -26.563 1.463 1.00 23.83 269 TRP A C 1
ATOM 2130 O O . TRP A 1 269 ? -22.554 -27.496 0.739 1.00 23.83 269 TRP A O 1
ATOM 2140 N N . PRO A 1 270 ? -22.883 -26.767 2.831 1.00 36.84 270 PRO A N 1
ATOM 2141 C CA . PRO A 1 270 ? -22.963 -25.941 4.097 1.00 36.84 270 PRO A CA 1
ATOM 2142 C C . PRO A 1 270 ? -21.675 -26.075 5.036 1.00 36.84 270 PRO A C 1
ATOM 2144 O O . PRO A 1 270 ? -20.632 -26.354 4.467 1.00 36.84 270 PRO A O 1
ATOM 2147 N N . HIS A 1 271 ? -21.513 -25.920 6.398 1.00 25.53 271 HIS A N 1
ATOM 2148 C CA . HIS A 1 271 ? -22.281 -25.525 7.638 1.00 25.53 271 HIS A CA 1
ATOM 2149 C C . HIS A 1 271 ? -21.417 -25.183 8.933 1.00 25.53 271 HIS A C 1
ATOM 2151 O O . HIS A 1 271 ? -20.354 -25.750 9.133 1.00 25.53 271 HIS A O 1
ATOM 2157 N N . MET A 1 272 ? -21.967 -24.352 9.858 1.00 22.41 272 MET A N 1
ATOM 2158 C CA . MET A 1 272 ? -21.990 -24.327 11.378 1.00 22.41 272 MET A CA 1
ATOM 2159 C C . MET A 1 272 ? -20.786 -24.484 12.401 1.00 22.41 272 MET A C 1
ATOM 2161 O O . MET A 1 272 ? -20.327 -25.591 12.630 1.00 22.41 272 MET A O 1
ATOM 2165 N N . LYS A 1 273 ? -20.505 -23.407 13.201 1.00 23.31 273 LYS A N 1
ATOM 2166 C CA . LYS A 1 273 ? -20.625 -23.161 14.710 1.00 23.31 273 LYS A CA 1
ATOM 2167 C C . LYS A 1 273 ? -20.035 -24.112 15.831 1.00 23.31 273 LYS A C 1
ATOM 2169 O O . LYS A 1 273 ? -20.000 -25.304 15.593 1.00 23.31 273 LYS A O 1
ATOM 2174 N N . THR A 1 274 ? -19.718 -23.779 17.130 1.00 23.22 274 THR A N 1
ATOM 2175 C CA . THR A 1 274 ? -19.437 -22.567 18.019 1.00 23.22 274 THR A CA 1
ATOM 2176 C C . THR A 1 274 ? -19.057 -22.917 19.520 1.00 23.22 274 THR A C 1
ATOM 2178 O O . THR A 1 274 ? -19.611 -23.882 20.029 1.00 23.22 274 THR A O 1
ATOM 2181 N N . HIS A 1 275 ? -18.350 -22.011 20.264 1.00 26.30 275 HIS A N 1
ATOM 2182 C CA . HIS A 1 275 ? -18.449 -21.617 21.734 1.00 26.30 275 HIS A CA 1
ATOM 2183 C C . HIS A 1 275 ? -17.604 -22.186 22.949 1.00 26.30 275 HIS A C 1
ATOM 2185 O O . HIS A 1 275 ? -17.712 -23.358 23.281 1.00 26.30 275 HIS A O 1
ATOM 2191 N N . ARG A 1 276 ? -17.067 -21.231 23.777 1.00 24.61 276 ARG A N 1
ATOM 2192 C CA . ARG A 1 276 ? -16.812 -21.181 25.280 1.00 24.61 276 ARG A CA 1
ATOM 2193 C C . ARG A 1 276 ? -15.665 -22.047 25.905 1.00 24.61 276 ARG A C 1
ATOM 2195 O O . ARG A 1 276 ? -15.221 -22.969 25.246 1.00 24.61 276 ARG A O 1
ATOM 2202 N N . ALA A 1 277 ? -15.092 -21.814 27.119 1.00 24.92 277 ALA A N 1
ATOM 2203 C CA . ALA A 1 277 ? -15.424 -20.997 28.331 1.00 24.92 277 ALA A CA 1
ATOM 2204 C C . ALA A 1 277 ? -14.183 -20.473 29.165 1.00 24.92 277 ALA A C 1
ATOM 2206 O O . ALA A 1 277 ? -13.052 -20.611 28.718 1.00 24.92 277 ALA A O 1
ATOM 2207 N N . PHE A 1 278 ? -14.399 -19.895 30.373 1.00 32.34 278 PHE A N 1
ATOM 2208 C CA . PHE A 1 278 ? -13.429 -19.244 31.316 1.00 32.34 278 PHE A CA 1
ATOM 2209 C C . PHE A 1 278 ? -13.111 -20.060 32.610 1.00 32.34 278 PHE A C 1
ATOM 2211 O O . PHE A 1 278 ? -13.971 -20.833 33.038 1.00 32.34 278 PHE A O 1
ATOM 2218 N N . PRO A 1 279 ? -11.989 -19.773 33.324 1.00 33.59 279 PRO A N 1
ATOM 2219 C CA . PRO A 1 279 ? -11.804 -20.057 34.764 1.00 33.59 279 PRO A CA 1
ATOM 2220 C C . PRO A 1 279 ? -11.405 -18.825 35.645 1.00 33.59 279 PRO A C 1
ATOM 2222 O O . PRO A 1 279 ? -11.543 -17.678 35.228 1.00 33.59 279 PRO A O 1
ATOM 2225 N N . SER A 1 280 ? -11.006 -19.067 36.908 1.00 31.38 280 SER A N 1
ATOM 2226 C CA . SER A 1 280 ? -11.020 -18.147 38.078 1.00 31.38 280 SER A CA 1
ATOM 2227 C C . SER A 1 280 ? -9.707 -17.397 38.430 1.00 31.38 280 SER A C 1
ATOM 2229 O O . SER A 1 280 ? -8.632 -17.883 38.088 1.00 31.38 280 SER A O 1
ATOM 2231 N N . PRO A 1 281 ? -9.758 -16.283 39.205 1.00 32.59 281 PRO A N 1
ATOM 2232 C CA . PRO A 1 281 ? -8.594 -15.430 39.501 1.00 32.59 281 PRO A CA 1
ATOM 2233 C C . PRO A 1 281 ? -7.727 -15.867 40.700 1.00 32.59 281 PRO A C 1
ATOM 2235 O O . PRO A 1 281 ? -8.226 -16.400 41.691 1.00 32.59 281 PRO A O 1
ATOM 2238 N N . GLY A 1 282 ? -6.435 -15.514 40.653 1.00 36.72 282 GLY A N 1
ATOM 2239 C CA . GLY A 1 282 ? -5.515 -15.553 41.796 1.00 36.72 282 GLY A CA 1
ATOM 2240 C C . GLY A 1 282 ? -4.078 -15.147 41.433 1.00 36.72 282 GLY A C 1
ATOM 2241 O O . GLY A 1 282 ? -3.455 -15.811 40.613 1.00 36.72 282 GLY A O 1
ATOM 2242 N N . ALA A 1 283 ? -3.558 -14.082 42.065 1.00 54.59 283 ALA A N 1
ATOM 2243 C CA . ALA A 1 283 ? -2.163 -13.600 42.007 1.00 54.59 283 ALA A CA 1
ATOM 2244 C C . ALA A 1 283 ? -1.487 -13.713 40.620 1.00 54.59 283 ALA A C 1
ATOM 2246 O O . ALA A 1 283 ? -0.587 -14.538 40.419 1.00 54.59 283 ALA A O 1
ATOM 2247 N N . TYR A 1 284 ? -1.932 -12.886 39.669 1.00 60.69 284 TYR A N 1
ATOM 2248 C CA . TYR A 1 284 ? -1.606 -13.019 38.251 1.00 60.69 284 TYR A CA 1
ATOM 2249 C C . TYR A 1 284 ? -0.092 -12.939 37.974 1.00 60.69 284 TYR A C 1
ATOM 2251 O O . TYR A 1 284 ? 0.589 -11.939 38.226 1.00 60.69 284 TYR A O 1
ATOM 2259 N N . ARG A 1 285 ? 0.451 -14.038 37.440 1.00 68.69 285 ARG A N 1
ATOM 2260 C CA . ARG A 1 285 ? 1.829 -14.138 36.942 1.00 68.69 285 ARG A CA 1
ATOM 2261 C C . ARG A 1 285 ? 1.802 -14.131 35.427 1.00 68.69 285 ARG A C 1
ATOM 2263 O O . ARG A 1 285 ? 0.976 -14.823 34.836 1.00 68.69 285 ARG A O 1
ATOM 2270 N N . ALA A 1 286 ? 2.742 -13.424 34.817 1.00 80.62 286 ALA A N 1
ATOM 2271 C CA . ALA A 1 286 ? 2.813 -13.318 33.370 1.00 80.62 286 ALA A CA 1
ATOM 2272 C C . ALA A 1 286 ? 4.238 -13.071 32.870 1.00 80.62 286 ALA A C 1
ATOM 2274 O O . ALA A 1 286 ? 5.165 -12.808 33.640 1.00 80.62 286 ALA A O 1
ATOM 2275 N N . GLN A 1 287 ? 4.390 -13.116 31.555 1.00 84.25 287 GLN A N 1
ATOM 2276 C CA . GLN A 1 287 ? 5.491 -12.492 30.833 1.00 84.25 287 GLN A CA 1
ATOM 2277 C C . GLN A 1 287 ? 4.921 -11.394 29.933 1.00 84.25 287 GLN A C 1
ATOM 2279 O O . GLN A 1 287 ? 3.782 -11.495 29.480 1.00 84.25 287 GLN A O 1
ATOM 2284 N N . TRP A 1 288 ? 5.707 -10.359 29.657 1.00 85.69 288 TRP A N 1
ATOM 2285 C CA . TRP A 1 288 ? 5.356 -9.320 28.692 1.00 85.69 288 TRP A CA 1
ATOM 2286 C C . TRP A 1 288 ? 6.488 -9.084 27.699 1.00 85.69 288 TRP A C 1
ATOM 2288 O O . TRP A 1 288 ? 7.657 -9.301 28.019 1.00 85.69 288 TRP A O 1
ATOM 2298 N N . ALA A 1 289 ? 6.147 -8.614 26.505 1.00 84.81 289 ALA A N 1
ATOM 2299 C CA . ALA A 1 289 ? 7.112 -8.156 25.515 1.00 84.81 289 ALA A CA 1
ATOM 2300 C C . ALA A 1 289 ? 6.592 -6.899 24.799 1.00 84.81 289 ALA A C 1
ATOM 2302 O O . ALA A 1 289 ? 5.394 -6.811 24.517 1.00 84.81 289 ALA A O 1
ATOM 2303 N N . PRO A 1 290 ? 7.461 -5.926 24.484 1.00 88.00 290 PRO A N 1
ATOM 2304 C CA . PRO A 1 290 ? 7.115 -4.859 23.557 1.00 88.00 290 PRO A CA 1
ATOM 2305 C C . PRO A 1 290 ? 7.043 -5.407 22.127 1.00 88.00 290 PRO A C 1
ATOM 2307 O O . PRO A 1 290 ? 7.846 -6.255 21.741 1.00 88.00 290 PRO A O 1
ATOM 2310 N N . VAL A 1 291 ? 6.108 -4.898 21.332 1.00 85.31 291 VAL A N 1
ATOM 2311 C CA . VAL A 1 291 ? 6.088 -5.055 19.875 1.00 85.31 291 VAL A CA 1
ATOM 2312 C C . VAL A 1 291 ? 6.683 -3.785 19.281 1.00 85.31 291 VAL A C 1
ATOM 2314 O O . VAL A 1 291 ? 6.159 -2.690 19.502 1.00 85.31 291 VAL A O 1
ATOM 2317 N N . TYR A 1 292 ? 7.785 -3.935 18.556 1.00 87.50 292 TYR A N 1
ATOM 2318 C CA . TYR A 1 292 ? 8.495 -2.850 17.893 1.00 87.50 292 TYR A CA 1
ATOM 2319 C C . TYR A 1 292 ? 8.079 -2.726 16.426 1.00 87.50 292 TYR A C 1
ATOM 2321 O O . TYR A 1 292 ? 7.778 -3.724 15.773 1.00 87.50 292 TYR A O 1
ATOM 2329 N N . LEU A 1 293 ? 8.123 -1.496 15.918 1.00 85.62 293 LEU A N 1
ATOM 2330 C CA . LEU A 1 293 ? 8.044 -1.143 14.504 1.00 85.62 293 LEU A CA 1
ATOM 2331 C C . LEU A 1 293 ? 9.184 -0.171 14.178 1.00 85.62 293 LEU A C 1
ATOM 2333 O O . LEU A 1 293 ? 9.342 0.839 14.863 1.00 85.62 293 LEU A O 1
ATOM 2337 N N . GLU A 1 294 ? 9.944 -0.456 13.127 1.00 84.12 294 GLU A N 1
ATOM 2338 C CA . GLU A 1 294 ? 10.926 0.442 12.511 1.00 84.12 294 GLU A CA 1
ATOM 2339 C C . GLU A 1 294 ? 10.244 1.180 11.336 1.00 84.12 294 GLU A C 1
ATOM 2341 O O . GLU A 1 294 ? 10.047 0.569 10.285 1.00 84.12 294 GLU A O 1
ATOM 2346 N N . PRO A 1 295 ? 9.799 2.452 11.479 1.00 76.94 295 PRO A N 1
ATOM 2347 C CA . PRO A 1 295 ? 8.904 3.082 10.496 1.00 76.94 295 PRO A CA 1
ATOM 2348 C C . PRO A 1 295 ? 9.578 3.431 9.163 1.00 76.94 295 PRO A C 1
ATOM 2350 O O . PRO A 1 295 ? 8.893 3.648 8.167 1.00 76.94 295 PRO A O 1
ATOM 2353 N N . ILE A 1 296 ? 10.911 3.509 9.156 1.00 74.44 296 ILE A N 1
ATOM 2354 C CA . ILE A 1 296 ? 11.748 3.735 7.978 1.00 74.44 296 ILE A CA 1
ATOM 2355 C C . ILE A 1 296 ? 12.802 2.629 7.978 1.00 74.44 296 ILE A C 1
ATOM 2357 O O . ILE A 1 296 ? 13.763 2.686 8.741 1.00 74.44 296 ILE A O 1
ATOM 2361 N N . ILE A 1 297 ? 12.613 1.611 7.135 1.00 71.75 297 ILE A N 1
ATOM 2362 C CA . ILE A 1 297 ? 13.476 0.421 7.103 1.00 71.75 297 ILE A CA 1
ATOM 2363 C C . ILE A 1 297 ? 14.944 0.816 6.901 1.00 71.75 297 ILE A C 1
ATOM 2365 O O . ILE A 1 297 ? 15.291 1.455 5.902 1.00 71.75 297 ILE A O 1
ATOM 2369 N N . GLY A 1 298 ? 15.800 0.417 7.846 1.00 62.22 298 GLY A N 1
ATOM 2370 C CA . GLY A 1 298 ? 17.232 0.700 7.825 1.00 62.22 298 GLY A CA 1
ATOM 2371 C C . GLY A 1 298 ? 17.646 1.984 8.548 1.00 62.22 298 GLY A C 1
ATOM 2372 O O . GLY A 1 298 ? 18.832 2.306 8.516 1.00 62.22 298 GLY A O 1
ATOM 2373 N N . SER A 1 299 ? 16.731 2.709 9.209 1.00 76.25 299 SER A N 1
ATOM 2374 C CA . SER A 1 299 ? 17.110 3.820 10.100 1.00 76.25 299 SER A CA 1
ATOM 2375 C C . SER A 1 299 ? 17.611 3.342 11.467 1.00 76.25 299 SER A C 1
ATOM 2377 O O . SER A 1 299 ? 18.355 4.062 12.131 1.00 76.25 299 SER A O 1
ATOM 2379 N N . GLY A 1 300 ? 17.200 2.145 11.906 1.00 67.44 300 GLY A N 1
ATOM 2380 C CA . GLY A 1 300 ? 17.437 1.639 13.261 1.00 67.44 300 GLY A CA 1
ATOM 2381 C C . GLY A 1 300 ? 16.552 2.266 14.351 1.00 67.44 300 GLY A C 1
ATOM 2382 O O . GLY A 1 300 ? 16.623 1.837 15.505 1.00 67.44 300 GLY A O 1
ATOM 2383 N N . GLU A 1 301 ? 15.698 3.241 14.023 1.00 77.12 301 GLU A N 1
ATOM 2384 C CA . GLU A 1 301 ? 14.772 3.867 14.975 1.00 77.12 301 GLU A CA 1
ATOM 2385 C C . GLU A 1 301 ? 13.517 3.011 15.173 1.00 77.12 301 GLU A C 1
ATOM 2387 O O . GLU A 1 301 ? 12.743 2.797 14.240 1.00 77.12 301 GLU A O 1
ATOM 2392 N N . ARG A 1 302 ? 13.278 2.539 16.402 1.00 83.88 302 ARG A N 1
ATOM 2393 C CA . ARG A 1 302 ? 12.177 1.610 16.708 1.00 83.88 302 ARG A CA 1
ATOM 2394 C C . ARG A 1 302 ? 11.174 2.203 17.681 1.00 83.88 302 ARG A C 1
ATOM 2396 O O . ARG A 1 302 ? 11.496 2.486 18.833 1.00 83.88 302 ARG A O 1
ATOM 2403 N N . LEU A 1 303 ? 9.932 2.323 17.223 1.00 85.94 303 LEU A N 1
ATOM 2404 C CA . LEU A 1 303 ? 8.784 2.690 18.041 1.00 85.94 303 LEU A CA 1
ATOM 2405 C C . LEU A 1 303 ? 8.206 1.439 18.705 1.00 85.94 303 LEU A C 1
ATOM 2407 O O . LEU A 1 303 ? 7.964 0.434 18.040 1.00 85.94 303 LEU A O 1
ATOM 2411 N N . THR A 1 304 ? 7.921 1.504 20.004 1.00 85.12 304 THR A N 1
ATOM 2412 C CA . THR A 1 304 ? 7.076 0.502 20.668 1.00 85.12 304 THR A CA 1
ATOM 2413 C C . THR A 1 304 ? 5.622 0.798 20.311 1.00 85.12 304 THR A C 1
ATOM 2415 O O . THR A 1 304 ? 5.083 1.819 20.730 1.00 85.12 304 THR A O 1
ATOM 2418 N N . VAL A 1 305 ? 4.993 -0.071 19.518 1.00 84.06 305 VAL A N 1
ATOM 2419 C CA . VAL A 1 305 ? 3.644 0.147 18.957 1.00 84.06 305 VAL A CA 1
ATOM 2420 C C . VAL A 1 305 ? 2.551 -0.671 19.644 1.00 84.06 305 VAL A C 1
ATOM 2422 O O . VAL A 1 305 ? 1.377 -0.306 19.589 1.00 84.06 305 VAL A O 1
ATOM 2425 N N . GLY A 1 306 ? 2.930 -1.731 20.358 1.00 83.69 306 GLY A N 1
ATOM 2426 C CA . GLY A 1 306 ? 2.029 -2.509 21.202 1.00 83.69 306 GLY A CA 1
ATOM 2427 C C . GLY A 1 306 ? 2.765 -3.210 22.341 1.00 83.69 306 GLY A C 1
ATOM 2428 O O . GLY A 1 306 ? 3.986 -3.348 22.297 1.00 83.69 306 GLY A O 1
ATOM 2429 N N . ILE A 1 307 ? 2.025 -3.679 23.345 1.00 83.81 307 ILE A N 1
ATOM 2430 C CA . ILE A 1 307 ? 2.530 -4.594 24.378 1.00 83.81 307 ILE A CA 1
ATOM 2431 C C . ILE A 1 307 ? 1.778 -5.919 24.274 1.00 83.81 307 ILE A C 1
ATOM 2433 O O . ILE A 1 307 ? 0.546 -5.950 24.254 1.00 83.81 307 ILE A O 1
ATOM 2437 N N . LEU A 1 308 ? 2.541 -7.007 24.240 1.00 85.69 308 LEU A N 1
ATOM 2438 C CA . LEU A 1 308 ? 2.088 -8.382 24.393 1.00 85.69 308 LEU A CA 1
ATOM 2439 C C . LEU A 1 308 ? 2.181 -8.793 25.868 1.00 85.69 308 LEU A C 1
ATOM 2441 O O . LEU A 1 308 ? 3.208 -8.555 26.504 1.00 85.69 308 LEU A O 1
ATOM 2445 N N . VAL A 1 309 ? 1.159 -9.480 26.380 1.00 82.88 309 VAL A N 1
ATOM 2446 C CA . VAL A 1 309 ? 1.165 -10.164 27.682 1.00 82.88 309 VAL A CA 1
ATOM 2447 C C . VAL A 1 309 ? 0.726 -11.622 27.528 1.00 82.88 309 VAL A C 1
ATOM 2449 O O . VAL A 1 309 ? -0.294 -11.920 26.905 1.00 82.88 309 VAL A O 1
ATOM 2452 N N . LEU A 1 310 ? 1.507 -12.521 28.130 1.00 81.00 310 LEU A N 1
ATOM 2453 C CA . LEU A 1 310 ? 1.236 -13.948 28.279 1.00 81.00 310 LEU A CA 1
ATOM 2454 C C . LEU A 1 310 ? 1.013 -14.275 29.760 1.00 81.00 310 LEU A C 1
ATOM 2456 O O . LEU A 1 310 ? 1.961 -14.267 30.547 1.00 81.00 310 LEU A O 1
ATOM 2460 N N . GLY A 1 311 ? -0.222 -14.580 30.142 1.00 78.81 311 GLY A N 1
ATOM 2461 C CA . GLY A 1 311 ? -0.576 -15.038 31.481 1.00 78.81 311 GLY A CA 1
ATOM 2462 C C . GLY A 1 311 ? -0.205 -16.499 31.723 1.00 78.81 311 GLY A C 1
ATOM 2463 O O . GLY A 1 311 ? -0.334 -17.349 30.842 1.00 78.81 311 GLY A O 1
ATOM 2464 N N . ALA A 1 312 ? 0.207 -16.815 32.951 1.00 66.62 312 ALA A N 1
ATOM 2465 C CA . ALA A 1 312 ? 0.451 -18.189 33.400 1.00 66.62 312 ALA A CA 1
ATOM 2466 C C . ALA A 1 312 ? -0.842 -19.028 33.528 1.00 66.62 312 ALA A C 1
ATOM 2468 O O . ALA A 1 312 ? -0.777 -20.237 33.728 1.00 66.62 312 ALA A O 1
ATOM 2469 N N . ASP A 1 313 ? -2.006 -18.388 33.404 1.00 62.66 313 ASP A N 1
ATOM 2470 C CA . ASP A 1 313 ? -3.331 -18.994 33.247 1.00 62.66 313 ASP A CA 1
ATOM 2471 C C . ASP A 1 313 ? -3.672 -19.343 31.781 1.00 62.66 313 ASP A C 1
ATOM 2473 O O . ASP A 1 313 ? -4.739 -19.890 31.507 1.00 62.66 313 ASP A O 1
ATOM 2477 N N . GLY A 1 314 ? -2.778 -19.026 30.839 1.00 64.56 314 GLY A N 1
ATOM 2478 C CA . GLY A 1 314 ? -2.968 -19.220 29.403 1.00 64.56 314 GLY A CA 1
ATOM 2479 C C . GLY A 1 314 ? -3.609 -18.035 28.677 1.00 64.56 314 GLY A C 1
ATOM 2480 O O . GLY A 1 314 ? -3.758 -18.107 27.456 1.00 64.56 314 GLY A O 1
ATOM 2481 N N . GLN A 1 315 ? -3.964 -16.939 29.363 1.00 66.62 315 GLN A N 1
ATOM 2482 C CA . GLN A 1 315 ? -4.465 -15.741 28.683 1.00 66.62 315 GLN A CA 1
ATOM 2483 C C . GLN A 1 315 ? -3.376 -15.093 27.821 1.00 66.62 315 GLN A C 1
ATOM 2485 O O . GLN A 1 315 ? -2.233 -14.935 28.243 1.00 66.62 315 GLN A O 1
ATOM 2490 N N . ARG A 1 316 ? -3.748 -14.667 26.613 1.00 76.31 316 ARG A N 1
ATOM 2491 C CA . ARG A 1 316 ? -2.870 -13.985 25.654 1.00 76.31 316 ARG A CA 1
ATOM 2492 C C . ARG A 1 316 ? -3.525 -12.653 25.292 1.00 76.31 316 ARG A C 1
ATOM 2494 O O . ARG A 1 316 ? -4.640 -12.654 24.778 1.00 76.31 316 ARG A O 1
ATOM 2501 N N . GLN A 1 317 ? -2.880 -11.527 25.594 1.00 73.81 317 GLN A N 1
ATOM 2502 C CA . GLN A 1 317 ? -3.427 -10.187 25.337 1.00 73.81 317 GLN A CA 1
ATOM 2503 C C . GLN A 1 317 ? -2.421 -9.303 24.595 1.00 73.81 317 GLN A C 1
ATOM 2505 O O . GLN A 1 317 ? -1.217 -9.392 24.819 1.00 73.81 317 GLN A O 1
ATOM 2510 N N . VAL A 1 318 ? -2.927 -8.442 23.708 1.00 77.56 318 VAL A N 1
ATOM 2511 C CA . VAL A 1 318 ? -2.129 -7.516 22.890 1.00 77.56 318 VAL A CA 1
ATOM 2512 C C . VAL A 1 318 ? -2.835 -6.164 22.847 1.00 77.56 318 VAL A C 1
ATOM 2514 O O . VAL A 1 318 ? -3.907 -6.051 22.241 1.00 77.56 318 VAL A O 1
ATOM 2517 N N . ALA A 1 319 ? -2.240 -5.139 23.455 1.00 74.00 319 ALA A N 1
ATOM 2518 C CA . ALA A 1 319 ? -2.768 -3.772 23.460 1.00 74.00 319 ALA A CA 1
ATOM 2519 C C . ALA A 1 319 ? -1.920 -2.841 22.574 1.00 74.00 319 ALA A C 1
ATOM 2521 O O . ALA A 1 319 ? -0.693 -2.980 22.579 1.00 74.00 319 ALA A O 1
ATOM 2522 N N . PRO A 1 320 ? -2.531 -1.892 21.836 1.00 77.94 320 PRO A N 1
ATOM 2523 C CA . PRO A 1 320 ? -1.795 -0.817 21.179 1.00 77.94 320 PRO A CA 1
ATOM 2524 C C . PRO A 1 320 ? -1.209 0.147 22.218 1.00 77.94 320 PRO A C 1
ATOM 2526 O O . PRO A 1 320 ? -1.698 0.240 23.344 1.00 77.94 320 PRO A O 1
ATOM 2529 N N . VAL A 1 321 ? -0.152 0.854 21.828 1.00 78.00 321 VAL A N 1
ATOM 2530 C CA . VAL A 1 321 ? 0.575 1.805 22.687 1.00 78.00 321 VAL A CA 1
ATOM 2531 C C . VAL A 1 321 ? 0.337 3.263 22.296 1.00 78.00 321 VAL A C 1
ATOM 2533 O O . VAL A 1 321 ? 0.263 4.120 23.173 1.00 78.00 321 VAL A O 1
ATOM 2536 N N . LEU A 1 322 ? 0.229 3.544 20.996 1.00 76.56 322 LEU A N 1
ATOM 2537 C CA . LEU A 1 322 ? 0.071 4.898 20.462 1.00 76.56 322 LEU A CA 1
ATOM 2538 C C . LEU A 1 322 ? -1.414 5.263 20.315 1.00 76.56 322 LEU A C 1
ATOM 2540 O O . LEU A 1 322 ? -2.225 4.419 19.931 1.00 76.56 322 LEU A O 1
ATOM 2544 N N . ARG A 1 323 ? -1.763 6.523 20.596 1.00 68.12 323 ARG A N 1
ATOM 2545 C CA . ARG A 1 323 ? -3.128 7.070 20.471 1.00 68.12 323 ARG A CA 1
ATOM 2546 C C . ARG A 1 323 ? -3.283 7.954 19.221 1.00 68.12 323 ARG A C 1
ATOM 2548 O O . ARG A 1 323 ? -2.295 8.494 18.724 1.00 68.12 323 ARG A O 1
ATOM 2555 N N . GLU A 1 324 ? -4.514 8.139 18.721 1.00 67.81 324 GLU A N 1
ATOM 2556 C CA . GLU A 1 324 ? -4.764 8.969 17.520 1.00 67.81 324 GLU A CA 1
ATOM 2557 C C . GLU A 1 324 ? -4.422 10.449 17.739 1.00 67.81 324 GLU A C 1
ATOM 2559 O O . GLU A 1 324 ? -3.860 11.065 16.840 1.00 67.81 324 GLU A O 1
ATOM 2564 N N . ASP A 1 325 ? -4.684 11.012 18.919 1.00 65.31 325 ASP A N 1
ATOM 2565 C CA . ASP A 1 325 ? -4.318 12.391 19.282 1.00 65.31 325 ASP A CA 1
ATOM 2566 C C . ASP A 1 325 ? -2.795 12.610 19.249 1.00 65.31 325 ASP A C 1
ATOM 2568 O O . ASP A 1 325 ? -2.309 13.529 18.591 1.00 65.31 325 ASP A O 1
ATOM 2572 N N . GLN A 1 326 ? -2.023 11.715 19.863 1.00 71.62 326 GLN A N 1
ATOM 2573 C CA . GLN A 1 326 ? -0.557 11.757 19.855 1.00 71.62 326 GLN A CA 1
ATOM 2574 C C . GLN A 1 326 ? 0.018 11.623 18.439 1.00 71.62 326 GLN A C 1
ATOM 2576 O O . GLN A 1 326 ? 0.877 12.400 18.026 1.00 71.62 326 GLN A O 1
ATOM 2581 N N . VAL A 1 327 ? -0.464 10.636 17.681 1.00 72.94 327 VAL A N 1
ATOM 2582 C CA . VAL A 1 327 ? 0.049 10.326 16.341 1.00 72.94 327 VAL A CA 1
ATOM 2583 C C . VAL A 1 327 ? -0.342 11.396 15.319 1.00 72.94 327 VAL A C 1
ATOM 2585 O O . VAL A 1 327 ? 0.478 11.741 14.470 1.00 72.94 327 VAL A O 1
ATOM 2588 N N . SER A 1 328 ? -1.542 11.975 15.418 1.00 69.75 328 SER A N 1
ATOM 2589 C CA . SER A 1 328 ? -1.948 13.100 14.563 1.00 69.75 328 SER A CA 1
ATOM 2590 C C . SER A 1 328 ? -1.244 14.411 14.935 1.00 69.75 328 SER A C 1
ATOM 2592 O O . SER A 1 328 ? -0.969 15.214 14.048 1.00 69.75 328 SER A O 1
ATOM 2594 N N . THR A 1 329 ? -0.853 14.598 16.201 1.00 72.12 329 THR A N 1
ATOM 2595 C CA . THR A 1 329 ? -0.000 15.726 16.626 1.00 72.12 329 THR A CA 1
ATOM 2596 C C . THR A 1 329 ? 1.425 15.620 16.063 1.00 72.12 329 THR A C 1
ATOM 2598 O O . THR A 1 329 ? 1.996 16.629 15.658 1.00 72.12 329 THR A O 1
ATOM 2601 N N . LEU A 1 330 ? 2.005 14.414 16.007 1.00 72.94 330 LEU A N 1
ATOM 2602 C CA . LEU A 1 330 ? 3.383 14.195 15.532 1.00 72.94 330 LEU A CA 1
ATOM 2603 C C . LEU A 1 330 ? 3.510 14.083 14.001 1.00 72.94 330 LEU A C 1
ATOM 2605 O O . LEU A 1 330 ? 4.527 14.497 13.446 1.00 72.94 330 LEU A O 1
ATOM 2609 N N . TRP A 1 331 ? 2.506 13.512 13.326 1.00 73.69 331 TRP A N 1
ATOM 2610 C CA . TRP A 1 331 ? 2.578 13.118 11.908 1.00 73.69 331 TRP A CA 1
ATOM 2611 C C . TRP A 1 331 ? 1.334 13.501 11.079 1.00 73.69 331 TRP A C 1
ATOM 2613 O O . TRP A 1 331 ? 1.113 12.968 9.988 1.00 73.69 331 TRP A O 1
ATOM 2623 N N . GLY A 1 332 ? 0.496 14.412 11.585 1.00 74.88 332 GLY A N 1
ATOM 2624 C CA . GLY A 1 332 ? -0.647 14.968 10.856 1.00 74.88 332 GLY A CA 1
ATOM 2625 C C . GLY A 1 332 ? -1.622 13.908 10.332 1.00 74.88 332 GLY A C 1
ATOM 2626 O O . GLY A 1 332 ? -1.938 12.927 11.009 1.00 74.88 332 GLY A O 1
ATOM 2627 N N . GLU A 1 333 ? -2.102 14.088 9.098 1.00 67.31 333 GLU A N 1
ATOM 2628 C CA . GLU A 1 333 ? -3.012 13.124 8.465 1.00 67.31 333 GLU A CA 1
ATOM 2629 C C . GLU A 1 333 ? -2.339 11.781 8.143 1.00 67.31 333 GLU A C 1
ATOM 2631 O O . GLU A 1 333 ? -2.989 10.738 8.253 1.00 67.31 333 GLU A O 1
ATOM 2636 N N . GLN A 1 334 ? -1.036 11.774 7.825 1.00 68.25 334 GLN A N 1
ATOM 2637 C CA . GLN A 1 334 ? -0.294 10.546 7.505 1.00 68.25 334 GLN A CA 1
ATOM 2638 C C . GLN A 1 334 ? -0.206 9.593 8.705 1.00 68.25 334 GLN A C 1
ATOM 2640 O O . GLN A 1 334 ? -0.234 8.370 8.543 1.00 68.25 334 GLN A O 1
ATOM 2645 N N . GLY A 1 335 ? -0.218 10.136 9.927 1.00 75.62 335 GLY A N 1
ATOM 2646 C CA . GLY A 1 335 ? -0.309 9.358 11.161 1.00 75.62 335 GLY A CA 1
ATOM 2647 C C . GLY A 1 335 ? -1.505 8.388 11.208 1.00 75.62 335 GLY A C 1
ATOM 2648 O O . GLY A 1 335 ? -1.411 7.316 11.806 1.00 75.62 335 GLY A O 1
ATOM 2649 N N . ARG A 1 336 ? -2.614 8.677 10.507 1.00 76.88 336 ARG A N 1
ATOM 2650 C CA . ARG A 1 336 ? -3.740 7.728 10.385 1.00 76.88 336 ARG A CA 1
ATOM 2651 C C . ARG A 1 336 ? -3.394 6.488 9.563 1.00 76.88 336 ARG A C 1
ATOM 2653 O O . ARG A 1 336 ? -3.925 5.415 9.847 1.00 76.88 336 ARG A O 1
ATOM 2660 N N . GLY A 1 337 ? -2.515 6.615 8.569 1.00 78.12 337 GLY A N 1
ATOM 2661 C CA . GLY A 1 337 ? -1.974 5.479 7.821 1.00 78.12 337 GLY A CA 1
ATOM 2662 C C . GLY A 1 337 ? -1.137 4.574 8.726 1.00 78.12 337 GLY A C 1
ATOM 2663 O O . GLY A 1 337 ? -1.370 3.366 8.768 1.00 78.12 337 GLY A O 1
ATOM 2664 N N . LEU A 1 338 ? -0.252 5.174 9.533 1.00 82.62 338 LEU A N 1
ATOM 2665 C CA . LEU A 1 338 ? 0.557 4.467 10.531 1.00 82.62 338 LEU A CA 1
ATOM 2666 C C . LEU A 1 338 ? -0.305 3.692 11.540 1.00 82.62 338 LEU A C 1
ATOM 2668 O O . LEU A 1 338 ? -0.038 2.517 11.782 1.00 82.62 338 LEU A O 1
ATOM 2672 N N . LEU A 1 339 ? -1.361 4.305 12.088 1.00 83.69 339 LEU A N 1
ATOM 2673 C CA . LEU A 1 339 ? -2.270 3.638 13.032 1.00 83.69 339 LEU A CA 1
ATOM 2674 C C . LEU A 1 339 ? -2.966 2.425 12.409 1.00 83.69 339 LEU A C 1
ATOM 2676 O O . LEU A 1 339 ? -2.936 1.349 13.000 1.00 83.69 339 LEU A O 1
ATOM 2680 N N . ARG A 1 340 ? -3.512 2.550 11.190 1.00 82.94 340 ARG A N 1
ATOM 2681 C CA . ARG A 1 340 ? -4.146 1.414 10.492 1.00 82.94 340 ARG A CA 1
ATOM 2682 C C . ARG A 1 340 ? -3.155 0.286 10.179 1.00 82.94 340 ARG A C 1
ATOM 2684 O O . ARG A 1 340 ? -3.549 -0.878 10.159 1.00 82.94 340 ARG A O 1
ATOM 2691 N N . SER A 1 341 ? -1.876 0.601 9.976 1.00 84.62 341 SER A N 1
ATOM 2692 C CA . SER A 1 341 ? -0.803 -0.396 9.868 1.00 84.62 341 SER A CA 1
ATOM 2693 C C . SER A 1 341 ? -0.481 -1.055 11.217 1.00 84.62 341 SER A C 1
ATOM 2695 O O . SER A 1 341 ? -0.375 -2.278 11.287 1.00 84.62 341 SER A O 1
ATOM 2697 N N . ILE A 1 342 ? -0.405 -0.289 12.309 1.00 86.06 342 ILE A N 1
ATOM 2698 C CA . ILE A 1 342 ? -0.197 -0.823 13.666 1.00 86.06 342 ILE A CA 1
ATOM 2699 C C . ILE A 1 342 ? -1.353 -1.741 14.082 1.00 86.06 342 ILE A C 1
ATOM 2701 O O . ILE A 1 342 ? -1.106 -2.856 14.541 1.00 86.06 342 ILE A O 1
ATOM 2705 N N . ASP A 1 343 ? -2.605 -1.332 13.880 1.00 84.25 343 ASP A N 1
ATOM 2706 C CA . ASP A 1 343 ? -3.769 -2.164 14.200 1.00 84.25 343 ASP A CA 1
ATOM 2707 C C . ASP A 1 343 ? -3.775 -3.471 13.400 1.00 84.25 343 ASP A C 1
ATOM 2709 O O . ASP A 1 343 ? -4.070 -4.528 13.960 1.00 84.25 343 ASP A O 1
ATOM 2713 N N . LEU A 1 344 ? -3.374 -3.439 12.123 1.00 83.75 344 LEU A N 1
ATOM 2714 C CA . LEU A 1 344 ? -3.213 -4.641 11.306 1.00 83.75 344 LEU A CA 1
ATOM 2715 C C . LEU A 1 344 ? -2.112 -5.568 11.861 1.00 83.75 344 LEU A C 1
ATOM 2717 O O . LEU A 1 344 ? -2.360 -6.765 12.019 1.00 83.75 344 LEU A O 1
ATOM 2721 N N . CYS A 1 345 ? -0.949 -5.039 12.264 1.00 85.38 345 CYS A N 1
ATOM 2722 C CA . CYS A 1 345 ? 0.090 -5.813 12.963 1.00 85.38 345 CYS A CA 1
ATOM 2723 C C . CYS A 1 345 ? -0.434 -6.492 14.231 1.00 85.38 345 CYS A C 1
ATOM 2725 O O . CYS A 1 345 ? -0.252 -7.697 14.424 1.00 85.38 345 CYS A O 1
ATOM 2727 N N . LEU A 1 346 ? -1.093 -5.727 15.102 1.00 82.50 346 LEU A N 1
ATOM 2728 C CA . LEU A 1 346 ? -1.565 -6.229 16.389 1.00 82.50 346 LEU A CA 1
ATOM 2729 C C . LEU A 1 346 ? -2.744 -7.199 16.223 1.00 82.50 346 LEU A C 1
ATOM 2731 O O . LEU A 1 346 ? -2.859 -8.139 17.005 1.00 82.50 346 LEU A O 1
ATOM 2735 N N . ASN A 1 347 ? -3.571 -7.048 15.185 1.00 82.88 347 ASN A N 1
ATOM 2736 C CA . ASN A 1 347 ? -4.609 -8.019 14.831 1.00 82.88 347 ASN A CA 1
ATOM 2737 C C . ASN A 1 347 ? -4.019 -9.342 14.325 1.00 82.88 347 ASN A C 1
ATOM 2739 O O . ASN A 1 347 ? -4.425 -10.390 14.819 1.00 82.88 347 ASN A O 1
ATOM 2743 N N . VAL A 1 348 ? -3.009 -9.318 13.448 1.00 81.75 348 VAL A N 1
ATOM 2744 C CA . VAL A 1 348 ? -2.315 -10.548 13.010 1.00 81.75 348 VAL A CA 1
ATOM 2745 C C . VAL A 1 348 ? -1.632 -11.255 14.189 1.00 81.75 348 VAL A C 1
ATOM 2747 O O . VAL A 1 348 ? -1.643 -12.483 14.259 1.00 81.75 348 VAL A O 1
ATOM 2750 N N . LEU A 1 349 ? -1.094 -10.510 15.164 1.00 81.12 349 LEU A N 1
ATOM 2751 C CA . LEU A 1 349 ? -0.571 -11.091 16.407 1.00 81.12 349 LEU A CA 1
ATOM 2752 C C . LEU A 1 349 ? -1.680 -11.705 17.285 1.00 81.12 349 LEU A C 1
ATOM 2754 O O . LEU A 1 349 ? -1.498 -12.804 17.802 1.00 81.12 349 LEU A O 1
ATOM 2758 N N . ARG A 1 350 ? -2.838 -11.044 17.435 1.00 81.12 350 ARG A N 1
ATOM 2759 C CA . ARG A 1 350 ? -4.002 -11.566 18.189 1.00 81.12 350 ARG A CA 1
ATOM 2760 C C . ARG A 1 350 ? -4.573 -12.848 17.576 1.00 81.12 350 ARG A C 1
ATOM 2762 O O . ARG A 1 350 ? -4.908 -13.768 18.324 1.00 81.12 350 ARG A O 1
ATOM 2769 N N . GLU A 1 351 ? -4.676 -12.902 16.248 1.00 79.88 351 GLU A N 1
ATOM 2770 C CA . GLU A 1 351 ? -5.140 -14.071 15.486 1.00 79.88 351 GLU A CA 1
ATOM 2771 C C . GLU A 1 351 ? -4.169 -15.251 15.688 1.00 79.88 351 GLU A C 1
ATOM 2773 O O . GLU A 1 351 ? -4.558 -16.263 16.270 1.00 79.88 351 GLU A O 1
ATOM 2778 N N . HIS A 1 352 ? -2.874 -15.072 15.387 1.00 79.75 352 HIS A N 1
ATOM 2779 C CA . HIS A 1 352 ? -1.827 -16.091 15.604 1.00 79.75 352 HIS A CA 1
ATOM 2780 C C . HIS A 1 352 ? -1.760 -16.603 17.053 1.00 79.75 352 HIS A C 1
ATOM 2782 O O . HIS A 1 352 ? -1.554 -17.792 17.300 1.00 79.75 352 HIS A O 1
ATOM 2788 N N . LEU A 1 353 ? -1.957 -15.719 18.035 1.00 78.75 353 LEU A N 1
ATOM 2789 C CA . LEU A 1 353 ? -1.968 -16.094 19.448 1.00 78.75 353 LEU A CA 1
ATOM 2790 C C . LEU A 1 353 ? -3.216 -16.879 19.855 1.00 78.75 353 LEU A C 1
ATOM 2792 O O . LEU A 1 353 ? -3.106 -17.742 20.728 1.00 78.75 353 LEU A O 1
ATOM 2796 N N . SER A 1 354 ? -4.363 -16.607 19.240 1.00 76.56 354 SER A N 1
ATOM 2797 C CA . SER A 1 354 ? -5.620 -17.320 19.485 1.00 76.56 354 SER A CA 1
ATOM 2798 C C . SER A 1 354 ? -5.610 -18.725 18.874 1.00 76.56 354 SER A C 1
ATOM 2800 O O . SER A 1 354 ? -6.086 -19.663 19.511 1.00 76.56 354 SER A O 1
ATOM 2802 N N . ASP A 1 355 ? -4.947 -18.903 17.729 1.00 74.38 355 ASP A N 1
ATOM 2803 C CA . ASP A 1 355 ? -4.720 -20.207 17.084 1.00 74.38 355 ASP A CA 1
ATOM 2804 C C . ASP A 1 355 ? -3.649 -21.069 17.797 1.00 74.38 355 ASP A C 1
ATOM 2806 O O . ASP A 1 355 ? -3.229 -22.115 17.303 1.00 74.38 355 ASP A O 1
ATOM 2810 N N . GLY A 1 356 ? -3.191 -20.647 18.982 1.00 70.19 356 GLY A N 1
ATOM 2811 C CA . GLY A 1 356 ? -2.208 -21.370 19.793 1.00 70.19 356 GLY A CA 1
ATOM 2812 C C . GLY A 1 356 ? -0.755 -21.197 19.339 1.00 70.19 356 GLY A C 1
ATOM 2813 O O . GLY A 1 356 ? 0.133 -21.793 19.949 1.00 70.19 356 GLY A O 1
ATOM 2814 N N . GLY A 1 357 ? -0.502 -20.350 18.336 1.00 71.75 357 GLY A N 1
ATOM 2815 C CA . GLY A 1 357 ? 0.799 -20.139 17.706 1.00 71.75 357 GLY A CA 1
ATOM 2816 C C . GLY A 1 357 ? 1.935 -19.769 18.666 1.00 71.75 357 GLY A C 1
ATOM 2817 O O . GLY A 1 357 ? 1.718 -19.236 19.761 1.00 71.75 357 GLY A O 1
ATOM 2818 N N . ASP A 1 358 ? 3.152 -20.080 18.217 1.00 78.75 358 ASP A N 1
ATOM 2819 C CA . ASP A 1 358 ? 4.431 -19.849 18.896 1.00 78.75 358 ASP A CA 1
ATOM 2820 C C . ASP A 1 358 ? 5.010 -18.469 18.533 1.00 78.75 358 ASP A C 1
ATOM 2822 O O . ASP A 1 358 ? 4.905 -18.037 17.382 1.00 78.75 358 ASP A O 1
ATOM 2826 N N . LEU A 1 359 ? 5.608 -17.766 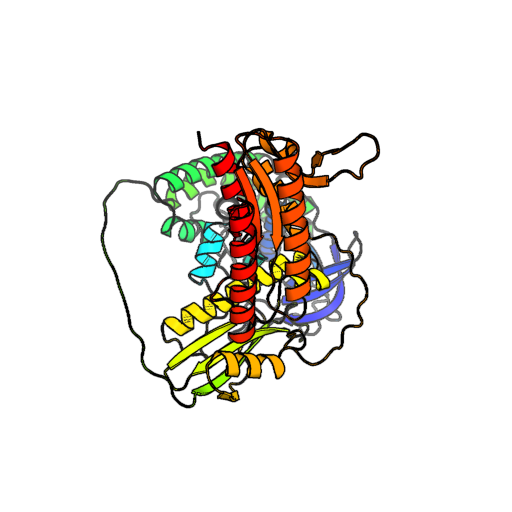19.497 1.00 77.19 359 LEU A N 1
ATOM 2827 C CA . LEU A 1 359 ? 6.077 -16.384 19.318 1.00 77.19 359 LEU A CA 1
ATOM 2828 C C . LEU A 1 359 ? 7.292 -16.288 18.401 1.00 77.19 359 LEU A C 1
ATOM 2830 O O . LEU A 1 359 ? 7.311 -15.436 17.515 1.00 77.19 359 LEU A O 1
ATOM 2834 N N . ASP A 1 360 ? 8.240 -17.214 18.544 1.00 71.94 360 ASP A N 1
ATOM 2835 C CA . ASP A 1 360 ? 9.453 -17.292 17.716 1.00 71.94 360 ASP A CA 1
ATOM 2836 C C . ASP A 1 360 ? 9.135 -17.653 16.247 1.00 71.94 360 ASP A C 1
ATOM 2838 O O . ASP A 1 360 ? 10.020 -17.711 15.394 1.00 71.94 360 ASP A O 1
ATOM 2842 N N . ARG A 1 361 ? 7.854 -17.911 15.943 1.00 75.25 361 ARG A N 1
ATOM 2843 C CA . ARG A 1 361 ? 7.317 -18.260 14.622 1.00 75.25 361 ARG A CA 1
ATOM 2844 C C . ARG A 1 361 ? 6.147 -17.368 14.198 1.00 75.25 361 ARG A C 1
ATOM 2846 O O . ARG A 1 361 ? 5.382 -17.762 13.319 1.00 75.25 361 ARG A O 1
ATOM 2853 N N . TRP A 1 362 ? 5.962 -16.206 14.826 1.00 79.19 362 TRP A N 1
ATOM 2854 C CA . TRP A 1 362 ? 4.912 -15.266 14.435 1.00 79.19 362 TRP A CA 1
ATOM 2855 C C . TRP A 1 362 ? 5.189 -14.675 13.038 1.00 79.19 362 TRP A C 1
ATOM 2857 O O . TRP A 1 362 ? 6.214 -14.014 12.859 1.00 79.19 362 TRP A O 1
ATOM 2867 N N . PRO A 1 363 ? 4.295 -14.862 12.044 1.00 73.75 363 PRO A N 1
ATOM 2868 C CA . PRO A 1 363 ? 4.432 -14.231 10.738 1.00 73.75 363 PRO A CA 1
ATOM 2869 C C . PRO A 1 363 ? 4.017 -12.757 10.837 1.00 73.75 363 PRO A C 1
ATOM 2871 O O . PRO A 1 363 ? 2.869 -12.394 10.564 1.00 73.75 363 PRO A O 1
ATOM 2874 N N . ALA A 1 364 ? 4.955 -11.903 11.250 1.00 80.12 364 ALA A N 1
ATOM 2875 C CA . ALA A 1 364 ? 4.767 -10.457 11.245 1.00 80.12 364 ALA A CA 1
ATOM 2876 C C . ALA A 1 364 ? 4.368 -9.983 9.829 1.00 80.12 364 ALA A C 1
ATOM 2878 O O . ALA A 1 364 ? 5.006 -10.381 8.850 1.00 80.12 364 ALA A O 1
ATOM 2879 N N . PRO A 1 365 ? 3.314 -9.157 9.677 1.00 79.81 365 PRO A N 1
ATOM 2880 C CA . PRO A 1 365 ? 2.799 -8.816 8.353 1.00 79.81 365 PRO A CA 1
ATOM 2881 C C . PRO A 1 365 ? 3.723 -7.893 7.548 1.00 79.81 365 PRO A C 1
ATOM 2883 O O . PRO A 1 365 ? 3.621 -7.891 6.322 1.00 79.81 365 PRO A O 1
ATOM 2886 N N . PHE A 1 366 ? 4.614 -7.140 8.205 1.00 81.62 366 PHE A N 1
ATOM 2887 C CA . PHE A 1 366 ? 5.430 -6.087 7.594 1.00 81.62 366 PHE A CA 1
ATOM 2888 C C . PHE A 1 366 ? 6.911 -6.147 7.968 1.00 81.62 366 PHE A C 1
ATOM 2890 O O . PHE A 1 366 ? 7.264 -6.571 9.071 1.00 81.62 366 PHE A O 1
ATOM 2897 N N . ALA A 1 367 ? 7.735 -5.579 7.086 1.00 68.94 367 ALA A N 1
ATOM 2898 C CA . ALA A 1 367 ? 9.124 -5.225 7.369 1.00 68.94 367 ALA A CA 1
ATOM 2899 C C . ALA A 1 367 ? 9.256 -4.301 8.586 1.00 68.94 367 ALA A C 1
ATOM 2901 O O . ALA A 1 367 ? 8.398 -3.459 8.856 1.00 68.94 367 ALA A O 1
ATOM 2902 N N . GLY A 1 368 ? 10.357 -4.463 9.325 1.00 74.81 368 GLY A N 1
ATOM 2903 C CA . GLY A 1 368 ? 10.670 -3.647 10.501 1.00 74.81 368 GLY A CA 1
ATOM 2904 C C . GLY A 1 368 ? 9.846 -3.964 11.755 1.00 74.81 368 GLY A C 1
ATOM 2905 O O . GLY A 1 368 ? 10.042 -3.304 12.775 1.00 74.81 368 GLY A O 1
ATOM 2906 N N . VAL A 1 369 ? 8.945 -4.953 11.718 1.00 84.75 369 VAL A N 1
ATOM 2907 C CA . VAL A 1 369 ? 8.128 -5.365 12.871 1.00 84.75 369 VAL A CA 1
ATOM 2908 C C . VAL A 1 369 ? 8.766 -6.550 13.592 1.00 84.75 369 VAL A C 1
ATOM 2910 O O . VAL A 1 369 ? 9.034 -7.581 12.981 1.00 84.75 369 VAL A O 1
ATOM 2913 N N . CYS A 1 370 ? 8.970 -6.447 14.908 1.00 83.88 370 CYS A N 1
ATOM 2914 C CA . CYS A 1 370 ? 9.479 -7.562 15.713 1.00 83.88 370 CYS A CA 1
ATOM 2915 C C . CYS A 1 370 ? 8.974 -7.544 17.164 1.00 83.88 370 CYS A C 1
ATOM 2917 O O . CYS A 1 370 ? 8.553 -6.512 17.689 1.00 83.88 370 CYS A O 1
ATOM 2919 N N . ILE A 1 371 ? 9.016 -8.702 17.827 1.00 85.12 371 ILE A N 1
ATOM 2920 C CA . ILE A 1 371 ? 8.699 -8.833 19.255 1.00 85.12 371 ILE A CA 1
ATOM 2921 C C . ILE A 1 371 ? 10.007 -8.740 20.049 1.00 85.12 371 ILE A C 1
ATOM 2923 O O . ILE A 1 371 ? 10.991 -9.404 19.729 1.00 85.12 371 ILE A O 1
ATOM 2927 N N . GLY A 1 372 ? 10.032 -7.893 21.077 1.00 83.06 372 GLY A N 1
ATOM 2928 C CA . GLY A 1 372 ? 11.158 -7.772 22.000 1.00 83.06 372 GLY A CA 1
ATOM 2929 C C . GLY A 1 372 ? 11.277 -8.956 22.972 1.00 83.06 372 GLY A C 1
ATOM 2930 O O . GLY A 1 372 ? 10.391 -9.806 23.046 1.00 83.06 372 GLY A O 1
ATOM 2931 N N . PRO A 1 373 ? 12.354 -9.016 23.773 1.00 80.94 373 PRO A N 1
ATOM 2932 C CA . PRO A 1 373 ? 12.572 -10.121 24.702 1.00 80.94 373 PRO A CA 1
ATOM 2933 C C . PRO A 1 373 ? 11.467 -10.202 25.766 1.00 80.94 373 PRO A C 1
ATOM 2935 O O . PRO A 1 373 ? 11.127 -9.194 26.394 1.00 80.94 373 PRO A O 1
ATOM 2938 N N . LEU A 1 374 ? 10.958 -11.416 26.006 1.00 83.25 374 LEU A N 1
ATOM 2939 C CA . LEU A 1 374 ? 9.978 -11.706 27.056 1.00 83.25 374 LEU A CA 1
ATOM 2940 C C . LEU A 1 374 ? 10.555 -11.416 28.449 1.00 83.25 374 LEU A C 1
ATOM 2942 O O . LEU A 1 374 ? 11.500 -12.064 28.902 1.00 83.25 374 LEU A O 1
ATOM 2946 N N . LYS A 1 375 ? 9.933 -10.480 29.162 1.00 84.06 375 LYS A N 1
ATOM 2947 C CA . LYS A 1 375 ? 10.278 -10.075 30.527 1.00 84.06 375 LYS A CA 1
ATOM 2948 C C . LYS A 1 375 ? 9.258 -10.660 31.514 1.00 84.06 375 LYS A C 1
ATOM 2950 O O . LYS A 1 375 ? 8.057 -10.517 31.286 1.00 84.06 375 LYS A O 1
ATOM 2955 N N . PRO A 1 376 ? 9.680 -11.316 32.610 1.00 79.75 376 PRO A N 1
ATOM 2956 C CA . PRO A 1 376 ? 8.755 -11.822 33.620 1.00 79.75 376 PRO A CA 1
ATOM 2957 C C . PRO A 1 376 ? 8.124 -10.673 34.419 1.00 79.75 376 PRO A C 1
ATOM 2959 O O . PRO A 1 376 ? 8.789 -9.688 34.735 1.00 79.75 376 PRO A O 1
ATOM 2962 N N . ALA A 1 377 ? 6.854 -10.825 34.791 1.00 77.19 377 ALA A N 1
ATOM 2963 C CA . ALA A 1 377 ? 6.113 -9.862 35.597 1.00 77.19 377 ALA A CA 1
ATOM 2964 C C . ALA A 1 377 ? 5.100 -10.537 36.537 1.00 77.19 377 ALA A C 1
ATOM 2966 O O . ALA A 1 377 ? 4.780 -11.727 36.438 1.00 77.19 377 ALA A O 1
ATOM 2967 N N . ARG A 1 378 ? 4.590 -9.739 37.473 1.00 66.06 378 ARG A N 1
ATOM 2968 C CA . ARG A 1 378 ? 3.398 -10.021 38.273 1.00 66.06 378 ARG A CA 1
ATOM 2969 C C . ARG A 1 378 ? 2.581 -8.742 38.349 1.00 66.06 378 ARG A C 1
ATOM 2971 O O . ARG A 1 378 ? 3.173 -7.667 38.352 1.00 66.06 378 ARG A O 1
ATOM 2978 N N . GLY A 1 379 ? 1.274 -8.892 38.454 1.00 61.03 379 GLY A N 1
ATOM 2979 C CA . GLY A 1 379 ? 0.336 -7.806 38.700 1.00 61.03 379 GLY A CA 1
ATOM 2980 C C . GLY A 1 379 ? -0.932 -8.355 39.339 1.00 61.03 379 GLY A C 1
ATOM 2981 O O . GLY A 1 379 ? -1.020 -9.558 39.612 1.00 61.03 379 GLY A O 1
ATOM 2982 N N . ASP A 1 380 ? -1.916 -7.493 39.552 1.00 53.88 380 ASP A N 1
ATOM 2983 C CA . ASP A 1 380 ? -3.241 -7.939 39.996 1.00 53.88 380 ASP A CA 1
ATOM 2984 C C . ASP A 1 380 ? -3.993 -8.672 38.865 1.00 53.88 380 ASP A C 1
ATOM 2986 O O . ASP A 1 380 ? -4.655 -9.684 39.110 1.00 53.88 380 ASP A O 1
ATOM 2990 N N . ASP A 1 381 ? -3.827 -8.219 37.615 1.00 60.97 381 ASP A N 1
ATOM 2991 C CA . ASP A 1 381 ? -4.394 -8.828 36.406 1.00 60.97 381 ASP A CA 1
ATOM 2992 C C . ASP A 1 381 ? -3.530 -8.588 35.140 1.00 60.97 381 ASP A C 1
ATOM 2994 O O . ASP A 1 381 ? -2.414 -8.061 35.195 1.00 60.97 381 ASP A O 1
ATOM 2998 N N . ALA A 1 382 ? -4.042 -8.999 33.973 1.00 64.31 382 ALA A N 1
ATOM 2999 C CA . ALA A 1 382 ? -3.384 -8.815 32.678 1.00 64.31 382 ALA A CA 1
ATOM 3000 C C . ALA A 1 382 ? -3.239 -7.342 32.250 1.00 64.31 382 ALA A C 1
ATOM 3002 O O . ALA A 1 382 ? -2.277 -7.002 31.561 1.00 64.31 382 ALA A O 1
ATOM 3003 N N . ILE A 1 383 ? -4.156 -6.465 32.667 1.00 63.16 383 ILE A N 1
ATOM 3004 C CA . ILE A 1 383 ? -4.138 -5.032 32.352 1.00 63.16 383 ILE A CA 1
ATOM 3005 C C . ILE A 1 383 ? -3.050 -4.331 33.172 1.00 63.16 383 ILE A C 1
ATOM 3007 O O . ILE A 1 383 ? -2.333 -3.481 32.649 1.00 63.16 383 ILE A O 1
ATOM 3011 N N . ASP A 1 384 ? -2.873 -4.721 34.432 1.00 62.69 384 ASP A N 1
ATOM 3012 C CA . ASP A 1 384 ? -1.795 -4.238 35.300 1.00 62.69 384 ASP A CA 1
ATOM 3013 C C . ASP A 1 384 ? -0.400 -4.609 34.753 1.00 62.69 384 ASP A C 1
ATOM 3015 O O . ASP A 1 384 ? 0.512 -3.775 34.678 1.00 62.69 384 ASP A O 1
ATOM 3019 N N . VAL A 1 385 ? -0.251 -5.832 34.229 1.00 74.19 385 VAL A N 1
ATOM 3020 C CA . VAL A 1 385 ? 0.979 -6.246 33.533 1.00 74.19 385 VAL A CA 1
ATOM 3021 C C . VAL A 1 385 ? 1.153 -5.526 32.186 1.00 74.19 385 VAL A C 1
ATOM 3023 O O . VAL A 1 385 ? 2.275 -5.132 31.866 1.00 74.19 385 VAL A O 1
ATOM 3026 N N . LEU A 1 386 ? 0.082 -5.278 31.418 1.00 72.81 386 LEU A N 1
ATOM 3027 C CA . LEU A 1 386 ? 0.149 -4.464 30.191 1.00 72.81 386 LEU A CA 1
ATOM 3028 C C . LEU A 1 386 ? 0.658 -3.046 30.493 1.00 72.81 386 LEU A C 1
ATOM 3030 O O . LEU A 1 386 ? 1.580 -2.577 29.825 1.00 72.81 386 LEU A O 1
ATOM 3034 N N . ARG A 1 387 ? 0.127 -2.391 31.536 1.00 68.00 387 ARG A N 1
ATOM 3035 C CA . ARG A 1 387 ? 0.585 -1.065 31.998 1.00 68.00 387 ARG A CA 1
ATOM 3036 C C . ARG A 1 387 ? 2.050 -1.087 32.426 1.00 68.00 387 ARG A C 1
ATOM 3038 O O . ARG A 1 387 ? 2.816 -0.214 32.031 1.00 68.00 387 ARG A O 1
ATOM 3045 N N . THR A 1 388 ? 2.454 -2.115 33.168 1.00 67.94 388 THR A N 1
ATOM 3046 C CA . THR A 1 388 ? 3.858 -2.324 33.551 1.00 67.94 388 THR A CA 1
ATOM 3047 C C . THR A 1 388 ? 4.762 -2.464 32.318 1.00 67.94 388 THR A C 1
ATOM 3049 O O . THR A 1 388 ? 5.857 -1.910 32.287 1.00 67.94 388 THR A O 1
ATOM 3052 N N . GLY A 1 389 ? 4.311 -3.155 31.267 1.00 73.38 389 GLY A N 1
ATOM 3053 C CA . GLY A 1 389 ? 5.055 -3.252 30.011 1.00 73.38 389 GLY A CA 1
ATOM 3054 C C . GLY A 1 389 ? 5.173 -1.924 29.258 1.00 73.38 389 GLY A C 1
ATOM 3055 O O . GLY A 1 389 ? 6.250 -1.596 28.756 1.00 73.38 389 GLY A O 1
ATOM 3056 N N . MET A 1 390 ? 4.095 -1.133 29.222 1.00 76.50 390 MET A N 1
ATOM 3057 C CA . MET A 1 390 ? 4.075 0.189 28.586 1.00 76.50 390 MET A CA 1
ATOM 3058 C C . MET A 1 390 ? 5.099 1.135 29.231 1.00 76.50 390 MET A C 1
ATOM 3060 O O . MET A 1 390 ? 6.004 1.602 28.540 1.00 76.50 390 MET A O 1
ATOM 3064 N N . SER A 1 391 ? 5.052 1.337 30.553 1.00 68.94 391 SER A N 1
ATOM 3065 C CA . SER A 1 391 ? 5.959 2.276 31.242 1.00 68.94 391 SER A CA 1
ATOM 3066 C C . SER A 1 391 ? 7.444 1.907 31.126 1.00 68.94 391 SER A C 1
ATOM 3068 O O . SER A 1 391 ? 8.297 2.791 31.126 1.00 68.94 391 SER A O 1
ATOM 3070 N N . PHE A 1 392 ? 7.772 0.620 30.966 1.00 66.62 392 PHE A N 1
ATOM 3071 C CA . PHE A 1 392 ? 9.145 0.141 30.768 1.00 66.62 392 PHE A CA 1
ATOM 3072 C C . PHE A 1 392 ? 9.615 0.085 29.302 1.00 66.62 392 PHE A C 1
ATOM 3074 O O . PHE A 1 392 ? 10.718 -0.412 29.048 1.00 66.62 392 PHE A O 1
ATOM 3081 N N . SER A 1 393 ? 8.810 0.505 28.318 1.00 70.25 393 SER A N 1
ATOM 3082 C CA . SER A 1 393 ? 9.209 0.387 26.902 1.00 70.25 393 SER A CA 1
ATOM 3083 C C . SER A 1 393 ? 8.640 1.417 25.924 1.00 70.25 393 SER A C 1
ATOM 3085 O O . SER A 1 393 ? 9.140 1.495 24.803 1.00 70.25 393 SER A O 1
ATOM 3087 N N . ALA A 1 394 ? 7.646 2.218 26.300 1.00 72.62 394 ALA A N 1
ATOM 3088 C CA . ALA A 1 394 ? 6.968 3.140 25.397 1.00 72.62 394 ALA A CA 1
ATOM 3089 C C . ALA A 1 394 ? 7.137 4.603 25.832 1.00 72.62 394 ALA A C 1
ATOM 3091 O O . ALA A 1 394 ? 6.375 5.117 26.643 1.00 72.62 394 ALA A O 1
ATOM 3092 N N . CYS A 1 395 ? 8.103 5.302 25.225 1.00 62.44 395 CYS A N 1
ATOM 3093 C CA . CYS A 1 395 ? 8.363 6.728 25.480 1.00 62.44 395 CYS A CA 1
ATOM 3094 C C . CYS A 1 395 ? 7.115 7.614 25.267 1.00 62.44 395 CYS A C 1
ATOM 3096 O O . CYS A 1 395 ? 6.904 8.586 25.982 1.00 62.44 395 CYS A O 1
ATOM 3098 N N . PHE A 1 396 ? 6.254 7.235 24.317 1.00 61.41 396 PHE A N 1
ATOM 3099 C CA . PHE A 1 396 ? 5.009 7.941 24.010 1.00 61.41 396 PHE A CA 1
ATOM 3100 C C . PHE A 1 396 ? 3.798 7.474 24.840 1.00 61.41 396 PHE A C 1
ATOM 3102 O O . PHE A 1 396 ? 2.734 8.077 24.729 1.00 61.41 396 PHE A O 1
ATOM 3109 N N . SER A 1 397 ? 3.897 6.433 25.682 1.00 53.06 397 SER A N 1
ATOM 3110 C CA . SER A 1 397 ? 2.747 6.017 26.499 1.00 53.06 397 SER A CA 1
ATOM 3111 C C . SER A 1 397 ? 2.576 6.934 27.709 1.00 53.06 397 SER A C 1
ATOM 3113 O O . SER A 1 397 ? 3.310 6.824 28.692 1.00 53.06 397 SER A O 1
ATOM 3115 N N . THR A 1 398 ? 1.561 7.797 27.673 1.00 47.56 398 THR A N 1
ATOM 3116 C CA . THR A 1 398 ? 1.120 8.599 28.821 1.00 47.56 398 THR A CA 1
ATOM 3117 C C . THR A 1 398 ? 0.351 7.737 29.825 1.00 47.56 398 THR A C 1
ATOM 3119 O O . THR A 1 398 ? -0.869 7.819 29.970 1.00 47.56 398 THR A O 1
ATOM 3122 N N . LEU A 1 399 ? 1.084 6.887 30.546 1.00 44.75 399 LEU A N 1
ATOM 3123 C CA . LEU A 1 399 ? 0.634 6.393 31.844 1.00 44.75 399 LEU A CA 1
ATOM 3124 C C . LEU A 1 399 ? 0.779 7.523 32.862 1.00 44.75 399 LEU A C 1
ATOM 3126 O O . LEU A 1 399 ? 1.858 8.095 32.979 1.00 44.75 399 LEU A O 1
ATOM 3130 N N . GLU A 1 400 ? -0.313 7.844 33.561 1.00 42.19 400 GLU A N 1
ATOM 3131 C CA . GLU A 1 400 ? -0.470 9.016 34.436 1.00 42.19 400 GLU A CA 1
ATOM 3132 C C . GLU A 1 400 ? 0.675 9.161 35.469 1.00 42.19 400 GLU A C 1
ATOM 3134 O O . GLU A 1 400 ? 0.590 8.664 36.592 1.00 42.19 400 GLU A O 1
ATOM 3139 N N . GLN A 1 401 ? 1.740 9.888 35.108 1.00 31.05 401 GLN A N 1
ATOM 3140 C CA . GLN A 1 401 ? 2.800 10.333 36.017 1.00 31.05 401 GLN A CA 1
ATOM 3141 C C . GLN A 1 401 ? 2.870 11.859 36.066 1.00 31.05 401 GLN A C 1
ATOM 3143 O O . GLN A 1 401 ? 3.704 12.482 35.419 1.00 31.05 401 GLN A O 1
ATOM 3148 N N . GLY A 1 402 ? 2.010 12.443 36.901 1.00 32.12 402 GLY A N 1
ATOM 3149 C CA . GLY A 1 402 ? 2.381 13.599 37.722 1.00 32.12 402 GLY A CA 1
ATOM 3150 C C . GLY A 1 402 ? 2.870 14.869 37.023 1.00 32.12 402 GLY A C 1
ATOM 3151 O O . GLY A 1 402 ? 3.571 15.643 37.668 1.00 32.12 402 GLY A O 1
ATOM 3152 N N . ILE A 1 403 ? 2.498 15.124 35.765 1.00 30.86 403 ILE A N 1
ATOM 3153 C CA . ILE A 1 403 ? 2.510 16.499 35.264 1.00 30.86 403 ILE A CA 1
ATOM 3154 C C . ILE A 1 403 ? 1.310 17.190 35.911 1.00 30.86 403 ILE A C 1
ATOM 3156 O O . ILE A 1 403 ? 0.159 16.904 35.580 1.00 30.86 403 ILE A O 1
ATOM 3160 N N . GLU A 1 404 ? 1.579 18.084 36.862 1.00 31.50 404 GLU A N 1
ATOM 3161 C CA . GLU A 1 404 ? 0.636 19.145 37.202 1.00 31.50 404 GLU A CA 1
ATOM 3162 C C . GLU A 1 404 ? 0.570 20.080 35.990 1.00 31.50 404 GLU A C 1
ATOM 3164 O O . GLU A 1 404 ? 1.313 21.056 35.905 1.00 31.50 404 GLU A O 1
ATOM 3169 N N . GLU A 1 405 ? -0.271 19.735 35.010 1.00 31.72 405 GLU A N 1
ATOM 3170 C CA . GLU A 1 405 ? -0.584 20.630 33.898 1.00 31.72 405 GLU A CA 1
ATOM 3171 C C . GLU A 1 405 ? -1.216 21.886 34.498 1.00 31.72 405 GLU A C 1
ATOM 3173 O O . GLU A 1 405 ? -2.358 21.883 34.969 1.00 31.72 405 GLU A O 1
ATOM 3178 N N . THR A 1 406 ? -0.422 22.956 34.548 1.00 29.06 406 THR A N 1
ATOM 3179 C CA . THR A 1 406 ? -0.876 24.289 34.924 1.00 29.06 406 THR A CA 1
ATOM 3180 C C . THR A 1 406 ? -2.076 24.641 34.065 1.00 29.06 406 THR A C 1
ATOM 3182 O O . THR A 1 406 ? -2.015 24.489 32.848 1.00 29.06 406 THR A O 1
ATOM 3185 N N . ALA A 1 407 ? -3.159 25.092 34.699 1.00 34.84 407 ALA A N 1
ATOM 3186 C CA . ALA A 1 407 ? -4.422 25.371 34.029 1.00 34.84 407 ALA A CA 1
ATOM 3187 C C . ALA A 1 407 ? -4.306 26.584 33.088 1.00 34.84 407 ALA A C 1
ATOM 3189 O O . ALA A 1 407 ? -4.662 27.705 33.449 1.00 34.84 407 ALA A O 1
ATOM 3190 N N . GLU A 1 408 ? -3.796 26.340 31.886 1.00 31.81 408 GLU A N 1
ATOM 3191 C CA . GLU A 1 408 ? -3.968 27.204 30.728 1.00 31.81 408 GLU A CA 1
ATOM 3192 C C . GLU A 1 408 ? -5.307 26.845 30.066 1.00 31.81 408 GLU A C 1
ATOM 3194 O O . GLU A 1 408 ? -5.623 25.667 29.868 1.00 31.81 408 GLU A O 1
ATOM 3199 N N . ASP A 1 409 ? -6.124 27.859 29.770 1.00 38.34 409 ASP A N 1
ATOM 3200 C CA . ASP A 1 409 ? -7.410 27.690 29.090 1.00 38.34 409 ASP A CA 1
ATOM 3201 C C . ASP A 1 409 ? -7.173 27.287 27.624 1.00 38.34 409 ASP A C 1
ATOM 3203 O O . ASP A 1 409 ? -7.109 28.128 26.725 1.00 38.34 409 ASP A O 1
ATOM 3207 N N . ASP A 1 410 ? -7.038 25.981 27.381 1.00 35.53 410 ASP A N 1
ATOM 3208 C CA . ASP A 1 410 ? -7.044 25.392 26.041 1.00 35.53 410 ASP A CA 1
ATOM 3209 C C . ASP A 1 410 ? -8.452 25.507 25.427 1.00 35.53 410 ASP A C 1
ATOM 3211 O O . ASP A 1 410 ? -9.278 24.592 25.487 1.00 35.53 410 ASP A O 1
ATOM 3215 N N . ASP A 1 411 ? -8.724 26.679 24.848 1.00 39.38 411 ASP A N 1
ATOM 3216 C CA . ASP A 1 411 ? -9.971 27.063 24.170 1.00 39.38 411 ASP A CA 1
ATOM 3217 C C . ASP A 1 411 ? -10.113 26.389 22.779 1.00 39.38 411 ASP A C 1
ATOM 3219 O O . ASP A 1 411 ? -10.722 26.927 21.848 1.00 39.38 411 ASP A O 1
ATOM 3223 N N . THR A 1 412 ? -9.541 25.188 22.601 1.00 48.38 412 THR A N 1
ATOM 3224 C CA . THR A 1 412 ? -9.735 24.361 21.403 1.00 48.38 412 THR A CA 1
ATOM 3225 C C . THR A 1 412 ? -11.176 23.854 21.324 1.00 48.38 412 THR A C 1
ATOM 3227 O O . THR A 1 412 ? -11.575 22.843 21.906 1.00 48.38 412 THR A O 1
ATOM 3230 N N . GLU A 1 413 ? -11.982 24.585 20.549 1.00 61.16 413 GLU A N 1
ATOM 3231 C CA . GLU A 1 413 ? -13.402 24.321 20.319 1.00 61.16 413 GLU A CA 1
ATOM 3232 C C . GLU A 1 413 ? -13.677 22.852 19.934 1.00 61.16 413 GLU A C 1
ATOM 3234 O O . GLU A 1 413 ? -13.406 22.424 18.806 1.00 61.16 413 GLU A O 1
ATOM 3239 N N . ASP A 1 414 ? -14.271 22.115 20.883 1.00 72.62 414 ASP A N 1
ATOM 3240 C CA . ASP A 1 414 ? -14.541 20.672 20.836 1.00 72.62 414 ASP A CA 1
ATOM 3241 C C . ASP A 1 414 ? -14.971 20.187 19.433 1.00 72.62 414 ASP A C 1
ATOM 3243 O O . ASP A 1 414 ? -16.034 20.585 18.941 1.00 72.62 414 ASP A O 1
ATOM 3247 N N . PRO A 1 415 ? -14.192 19.311 18.766 1.00 84.06 415 PRO A N 1
ATOM 3248 C CA . PRO A 1 415 ? -14.505 18.882 17.408 1.00 84.06 415 PRO A CA 1
ATOM 3249 C C . PRO A 1 415 ? -15.711 17.937 17.340 1.00 84.06 415 PRO A C 1
ATOM 3251 O O . PRO A 1 415 ? -16.305 17.793 16.270 1.00 84.06 415 PRO A O 1
ATOM 3254 N N . TRP A 1 416 ? -16.113 17.298 18.447 1.00 88.81 416 TRP A N 1
ATOM 3255 C CA . TRP A 1 416 ? -17.170 16.281 18.417 1.00 88.81 416 TRP A CA 1
ATOM 3256 C C . TRP A 1 416 ? -18.541 16.824 17.946 1.00 88.81 416 TRP A C 1
ATOM 3258 O O . TRP A 1 416 ? -19.118 16.236 17.029 1.00 88.81 416 TRP A O 1
ATOM 3268 N N . PRO A 1 417 ? -19.050 17.978 18.426 1.00 88.12 417 PRO A N 1
ATOM 3269 C CA . PRO A 1 417 ? -20.214 18.643 17.830 1.00 88.12 417 PRO A CA 1
ATOM 3270 C C . PRO A 1 417 ? -20.141 18.853 16.306 1.00 88.12 417 PRO A C 1
ATOM 3272 O O . PRO A 1 417 ? -21.140 18.644 15.615 1.00 88.12 417 PRO A O 1
ATOM 3275 N N . LYS A 1 418 ? -18.965 19.206 15.764 1.00 89.06 418 LYS A N 1
ATOM 3276 C CA . LYS A 1 418 ? -18.755 19.390 14.314 1.00 89.06 418 LYS A CA 1
ATOM 3277 C C . LYS A 1 418 ? -18.820 18.050 13.568 1.00 89.06 418 LYS A C 1
ATOM 3279 O O . LYS A 1 418 ? -19.419 17.977 12.497 1.00 89.06 418 LYS A O 1
ATOM 3284 N N . GLN A 1 419 ? -18.296 16.973 14.161 1.00 90.81 419 GLN A N 1
ATOM 3285 C CA . GLN A 1 419 ? -18.423 15.607 13.631 1.00 90.81 419 GLN A CA 1
ATOM 3286 C C . GLN A 1 419 ? -19.889 15.139 13.589 1.00 90.81 419 GLN A C 1
ATOM 3288 O O . GLN A 1 419 ? -20.315 14.564 12.589 1.00 90.81 419 GLN A O 1
ATOM 3293 N N . VAL A 1 420 ? -20.688 15.418 14.630 1.00 92.50 420 VAL A N 1
ATOM 3294 C CA . VAL A 1 420 ? -22.130 15.091 14.654 1.00 92.50 420 VAL A CA 1
ATOM 3295 C C . VAL A 1 420 ? -22.891 15.864 13.572 1.00 92.50 420 VAL A C 1
ATOM 3297 O O . VAL A 1 420 ? -23.711 15.281 12.861 1.00 92.50 420 VAL A O 1
ATOM 3300 N N . HIS A 1 421 ? -22.598 17.158 13.401 1.00 92.12 421 HIS A N 1
ATOM 3301 C CA . HIS A 1 421 ? -23.192 17.986 12.346 1.00 92.12 421 HIS A CA 1
ATOM 3302 C C . HIS A 1 421 ? -22.853 17.445 10.948 1.00 92.12 421 HIS A C 1
ATOM 3304 O O . HIS A 1 421 ? -23.761 17.228 10.143 1.00 92.12 421 HIS A O 1
ATOM 3310 N N . ALA A 1 422 ? -21.582 17.121 10.687 1.00 90.62 422 ALA A N 1
ATOM 3311 C CA . ALA A 1 422 ? -21.148 16.503 9.433 1.00 90.62 422 ALA A CA 1
ATOM 3312 C C . ALA A 1 422 ? -21.825 15.139 9.181 1.00 90.62 422 ALA A C 1
ATOM 3314 O O . ALA A 1 422 ? -22.298 14.881 8.073 1.00 90.62 422 ALA A O 1
ATOM 3315 N N . ALA A 1 423 ? -21.947 14.293 10.210 1.00 92.25 423 ALA A N 1
ATOM 3316 C CA . ALA A 1 423 ? -22.599 12.986 10.117 1.00 92.25 423 ALA A CA 1
ATOM 3317 C C . ALA A 1 423 ? -24.112 13.081 9.836 1.00 92.25 423 ALA A C 1
ATOM 3319 O O . ALA A 1 423 ? -24.648 12.242 9.108 1.00 92.25 423 ALA A O 1
ATOM 3320 N N . VAL A 1 424 ? -24.809 14.104 10.350 1.00 93.00 424 VAL A N 1
ATOM 3321 C CA . VAL A 1 424 ? -26.201 14.386 9.951 1.00 93.00 424 VAL A CA 1
ATOM 3322 C C . VAL A 1 424 ? -26.257 14.938 8.527 1.00 93.00 424 VAL A C 1
ATOM 3324 O O . VAL A 1 424 ? -27.049 14.440 7.730 1.00 93.00 424 VAL A O 1
ATOM 3327 N N . GLN A 1 425 ? -25.401 15.900 8.166 1.00 92.38 425 GLN A N 1
ATOM 3328 C CA . GLN A 1 425 ? -25.383 16.498 6.825 1.00 92.38 425 GLN A CA 1
ATOM 3329 C C . GLN A 1 425 ? -25.134 15.463 5.718 1.00 92.38 425 GLN A C 1
ATOM 3331 O O . GLN A 1 425 ? -25.804 15.510 4.691 1.00 92.38 425 GLN A O 1
ATOM 3336 N N . ALA A 1 426 ? -24.217 14.516 5.928 1.00 90.88 426 ALA A N 1
ATOM 3337 C CA . ALA A 1 426 ? -23.912 13.460 4.961 1.00 90.88 426 ALA A CA 1
ATOM 3338 C C . ALA A 1 426 ? -25.078 12.476 4.734 1.00 90.88 426 ALA A C 1
ATOM 3340 O O . ALA A 1 426 ? -25.147 11.835 3.688 1.00 90.88 426 ALA A O 1
ATOM 3341 N N . ARG A 1 427 ? -25.994 12.346 5.706 1.00 93.00 427 ARG A N 1
ATOM 3342 C CA . ARG A 1 427 ? -27.121 11.395 5.674 1.00 93.00 427 ARG A CA 1
ATOM 3343 C C . ARG A 1 427 ? -28.443 12.049 5.276 1.00 93.00 427 ARG A C 1
ATOM 3345 O O . ARG A 1 427 ? -29.223 11.448 4.546 1.00 93.00 427 ARG A O 1
ATOM 3352 N N . VAL A 1 428 ? -28.707 13.258 5.773 1.00 91.19 428 VAL A N 1
ATOM 3353 C CA . VAL A 1 428 ? -29.932 14.032 5.523 1.00 91.19 428 VAL A CA 1
ATOM 3354 C C . VAL A 1 428 ? -29.564 15.524 5.403 1.00 91.19 428 VAL A C 1
ATOM 3356 O O . VAL A 1 428 ? -29.684 16.272 6.378 1.00 91.19 428 VAL A O 1
ATOM 3359 N N . PRO A 1 429 ? -29.118 15.994 4.219 1.00 90.75 429 PRO A N 1
ATOM 3360 C CA . PRO A 1 429 ? -28.603 17.356 4.038 1.00 90.75 429 PRO A CA 1
ATOM 3361 C C . PRO A 1 429 ? -29.565 18.470 4.476 1.00 90.75 429 PRO A C 1
ATOM 3363 O O . PRO A 1 429 ? -29.123 19.498 4.988 1.00 90.75 429 PRO A O 1
ATOM 3366 N N . SER A 1 430 ? -30.879 18.258 4.343 1.00 90.00 430 SER A N 1
ATOM 3367 C CA . SER A 1 430 ? -31.917 19.218 4.747 1.00 90.00 430 SER A CA 1
ATOM 3368 C C . SER A 1 430 ? -31.944 19.520 6.251 1.00 90.00 430 SER A C 1
ATOM 3370 O O . SER A 1 430 ? -32.405 20.592 6.633 1.00 90.00 430 SER A O 1
ATOM 3372 N N . LEU A 1 431 ? -31.415 18.633 7.104 1.00 90.44 431 LEU A N 1
ATOM 3373 C CA . LEU A 1 431 ? -31.317 18.857 8.552 1.00 90.44 431 LEU A CA 1
ATOM 3374 C C . LEU A 1 431 ? -30.047 19.623 8.961 1.00 90.44 431 LEU A C 1
ATOM 3376 O O . LEU A 1 431 ? -29.973 20.114 10.086 1.00 90.44 431 LEU A O 1
ATOM 3380 N N . SER A 1 432 ? -29.060 19.785 8.067 1.00 88.50 432 SER A N 1
ATOM 3381 C CA . SER A 1 432 ? -27.837 20.554 8.363 1.00 88.50 432 SER A CA 1
ATOM 3382 C C . SER A 1 432 ? -28.150 22.006 8.752 1.00 88.50 432 SER A C 1
ATOM 3384 O O . SER A 1 432 ? -27.534 22.569 9.658 1.00 88.50 432 SER A O 1
ATOM 3386 N N . GLY A 1 433 ? -29.188 22.587 8.141 1.00 87.94 433 GLY A N 1
ATOM 3387 C CA . GLY A 1 433 ? -29.652 23.945 8.424 1.00 87.94 433 GLY A CA 1
ATOM 3388 C C . GLY A 1 433 ? -30.203 24.172 9.838 1.00 87.94 433 GLY A C 1
ATOM 3389 O O . GLY A 1 433 ? -30.444 25.328 10.180 1.00 87.94 433 GLY A O 1
ATOM 3390 N N . ASN A 1 434 ? -30.381 23.131 10.660 1.00 91.12 434 ASN A N 1
ATOM 3391 C CA . ASN A 1 434 ? -30.948 23.206 12.016 1.00 91.12 434 ASN A CA 1
ATOM 3392 C C . ASN A 1 434 ? -29.893 23.299 13.137 1.00 91.12 434 ASN A C 1
ATOM 3394 O O . ASN A 1 434 ? -30.256 23.495 14.296 1.00 91.12 434 ASN A O 1
ATOM 3398 N N . PHE A 1 435 ? -28.601 23.178 12.821 1.00 92.56 435 PHE A N 1
ATOM 3399 C CA . PHE A 1 435 ? -27.525 23.243 13.817 1.00 92.56 435 PHE A CA 1
ATOM 3400 C C . PHE A 1 435 ? -27.177 24.678 14.254 1.00 92.56 435 PHE A C 1
ATOM 3402 O O . PHE A 1 435 ? -27.485 25.653 13.560 1.00 92.56 435 PHE A O 1
ATOM 3409 N N . ASN A 1 436 ? -26.513 24.782 15.413 1.00 89.12 436 ASN A N 1
ATOM 3410 C CA . ASN A 1 436 ? -25.892 25.990 15.977 1.00 89.12 436 ASN A CA 1
ATOM 3411 C C . ASN A 1 436 ? -26.824 27.216 16.001 1.00 89.12 436 ASN A C 1
ATOM 3413 O O . ASN A 1 436 ? -26.484 28.303 15.529 1.00 89.12 436 ASN A O 1
ATOM 3417 N N . LYS A 1 437 ? -28.032 27.034 16.545 1.00 88.81 437 LYS A N 1
ATOM 3418 C CA . LYS A 1 437 ? -29.042 28.092 16.665 1.00 88.81 437 LYS A CA 1
ATOM 3419 C C . LYS A 1 437 ? -28.892 28.884 17.954 1.00 88.81 437 LYS A C 1
ATOM 3421 O O . LYS A 1 437 ? -28.315 28.432 18.940 1.00 88.81 437 LYS A O 1
ATOM 3426 N N . GLN A 1 438 ? -29.454 30.086 17.939 1.00 85.81 438 GLN A N 1
ATOM 3427 C CA . GLN A 1 438 ? -29.547 30.959 19.098 1.00 85.81 438 GLN A CA 1
ATOM 3428 C C . GLN A 1 438 ? -30.967 31.515 19.188 1.00 85.81 438 GLN A C 1
ATOM 3430 O O . GLN A 1 438 ? -31.465 32.088 18.218 1.00 85.81 438 GLN A O 1
ATOM 3435 N N . ILE A 1 439 ? -31.608 31.363 20.345 1.00 81.31 439 ILE A N 1
ATOM 3436 C CA . ILE A 1 439 ? -32.943 31.909 20.619 1.00 81.31 439 ILE A CA 1
ATOM 3437 C C . ILE A 1 439 ? -32.791 33.175 21.465 1.00 81.31 439 ILE A C 1
ATOM 3439 O O . ILE A 1 439 ? -32.044 33.195 22.443 1.00 81.31 439 ILE A O 1
ATOM 3443 N N . LYS A 1 440 ? -33.484 34.254 21.087 1.00 77.12 440 LYS A N 1
ATOM 3444 C CA . LYS A 1 440 ? -33.511 35.508 21.854 1.00 77.12 440 LYS A CA 1
ATOM 3445 C C . LYS A 1 440 ? -34.724 35.511 22.774 1.00 77.12 440 LYS A C 1
ATOM 3447 O O . LYS A 1 440 ? -35.850 35.467 22.296 1.00 77.12 440 LYS A O 1
ATOM 3452 N N . THR A 1 441 ? -34.480 35.583 24.078 1.00 61.22 441 THR A N 1
ATOM 3453 C CA . THR A 1 441 ? -35.524 35.435 25.106 1.00 61.22 441 THR A CA 1
ATOM 3454 C C . THR A 1 441 ? -36.275 36.744 25.389 1.00 61.22 441 THR A C 1
ATOM 3456 O O . THR A 1 441 ? -37.444 36.725 25.757 1.00 61.22 441 THR A O 1
ATOM 3459 N N . ALA A 1 442 ? -35.618 37.889 25.172 1.00 62.00 442 ALA A N 1
ATOM 3460 C CA . ALA A 1 442 ? -36.183 39.238 25.211 1.00 62.00 442 ALA A CA 1
ATOM 3461 C C . ALA A 1 442 ? -35.292 40.208 24.409 1.00 62.00 442 ALA A C 1
ATOM 3463 O O . ALA A 1 442 ? -34.143 39.891 24.096 1.00 62.00 442 ALA A O 1
ATOM 3464 N N . THR A 1 443 ? -35.782 41.419 24.122 1.00 52.16 443 THR A N 1
ATOM 3465 C CA . THR A 1 443 ? -35.123 42.419 23.251 1.00 52.16 443 THR A CA 1
ATOM 3466 C C . THR A 1 443 ? -33.714 42.836 23.696 1.00 52.16 443 THR A C 1
ATOM 3468 O O . THR A 1 443 ? -32.917 43.258 22.863 1.00 52.16 443 THR A O 1
ATOM 3471 N N . ALA A 1 444 ? -33.402 42.709 24.991 1.00 53.31 444 ALA A N 1
ATOM 3472 C CA . ALA A 1 444 ? -32.105 43.044 25.589 1.00 53.31 444 ALA A CA 1
ATOM 3473 C C . ALA A 1 444 ? -31.390 41.839 26.242 1.00 53.31 444 ALA A C 1
ATOM 3475 O O . ALA A 1 444 ? -30.364 42.010 26.899 1.00 53.31 444 ALA A O 1
ATOM 3476 N N . ALA A 1 445 ? -31.922 40.621 26.096 1.00 65.62 445 ALA A N 1
ATOM 3477 C CA . ALA A 1 445 ? -31.327 39.425 26.686 1.00 65.62 445 ALA A CA 1
ATOM 3478 C C . ALA A 1 445 ? -30.206 38.846 25.806 1.00 65.62 445 ALA A C 1
ATOM 3480 O O . ALA A 1 445 ? -30.240 38.943 24.576 1.00 65.62 445 ALA A O 1
ATOM 3481 N N . ARG A 1 446 ? -29.223 38.189 26.437 1.00 70.94 446 ARG A N 1
ATOM 3482 C CA . ARG A 1 446 ? -28.210 37.407 25.711 1.00 70.94 446 ARG A CA 1
ATOM 3483 C C . ARG A 1 446 ? -28.892 36.219 25.009 1.00 70.94 446 ARG A C 1
ATOM 3485 O O . ARG A 1 446 ? -29.729 35.578 25.643 1.00 70.94 446 ARG A O 1
ATOM 3492 N N . PRO A 1 447 ? -28.561 35.904 23.742 1.00 80.69 447 PRO A N 1
ATOM 3493 C CA . PRO A 1 447 ? -29.150 34.755 23.061 1.00 80.69 447 PRO A CA 1
ATOM 3494 C C . PRO A 1 447 ? -28.761 33.432 23.735 1.00 80.69 447 PRO A C 1
ATOM 3496 O O . PRO A 1 447 ? -27.591 33.218 24.051 1.00 80.69 447 PRO A O 1
ATOM 3499 N N . THR A 1 448 ? -29.724 32.532 23.920 1.00 83.94 448 THR A N 1
ATOM 3500 C CA . THR A 1 448 ? -29.504 31.182 24.456 1.00 83.94 448 THR A CA 1
ATOM 3501 C C . THR A 1 448 ? -29.069 30.247 23.319 1.00 83.94 448 THR A C 1
ATOM 3503 O O . THR A 1 448 ? -29.838 30.078 22.367 1.00 83.94 448 THR A O 1
ATOM 3506 N N . PRO A 1 449 ? -27.864 29.642 23.367 1.00 87.62 449 PRO A N 1
ATOM 3507 C CA . PRO A 1 449 ? -27.377 28.770 22.302 1.00 87.62 449 PRO A CA 1
ATOM 3508 C C . PRO A 1 449 ? -27.933 27.342 22.413 1.00 87.62 449 PRO A C 1
ATOM 3510 O O . PRO A 1 449 ? -27.989 26.756 23.501 1.00 87.62 449 PRO A O 1
ATOM 3513 N N . VAL A 1 450 ? -28.294 26.780 21.258 1.00 89.75 450 VAL A N 1
ATOM 3514 C CA . VAL A 1 450 ? -28.841 25.430 21.076 1.00 89.75 450 VAL A CA 1
ATOM 3515 C C . VAL A 1 450 ? -28.104 24.741 19.923 1.00 89.75 450 VAL A C 1
ATOM 3517 O O . VAL A 1 450 ? -28.092 25.239 18.797 1.00 89.75 450 VAL A O 1
ATOM 3520 N N . GLY A 1 451 ? -27.487 23.591 20.194 1.00 88.56 451 GLY A N 1
ATOM 3521 C CA . GLY A 1 451 ? -26.666 22.854 19.230 1.00 88.56 451 GLY A CA 1
ATOM 3522 C C . GLY A 1 451 ? -27.454 22.334 18.028 1.00 88.56 451 GLY A C 1
ATOM 3523 O O . GLY A 1 451 ? -26.940 22.357 16.914 1.00 88.56 451 GLY A O 1
ATOM 3524 N N . TYR A 1 452 ? -28.708 21.927 18.233 1.00 93.50 452 TYR A N 1
ATOM 3525 C CA . TYR A 1 452 ? -29.644 21.531 17.183 1.00 93.50 452 TYR A CA 1
ATOM 3526 C C . TYR A 1 452 ? -31.076 21.949 17.543 1.00 93.50 452 TYR A C 1
ATOM 3528 O O . TYR A 1 452 ? -31.541 21.668 18.648 1.00 93.50 452 TYR A O 1
ATOM 3536 N N . LEU A 1 453 ? -31.793 22.592 16.620 1.00 91.88 453 LEU A N 1
ATOM 3537 C CA . LEU A 1 453 ? -33.157 23.078 16.836 1.00 91.88 453 LEU A CA 1
ATOM 3538 C C . LEU A 1 453 ? -34.013 22.920 15.572 1.00 91.88 453 LEU A C 1
ATOM 3540 O O . LEU A 1 453 ? -33.709 23.507 14.534 1.00 91.88 453 LEU A O 1
ATOM 3544 N N . SER A 1 454 ? -35.121 22.193 15.692 1.00 90.56 454 SER A N 1
ATOM 3545 C CA . SER A 1 454 ? -36.137 22.021 14.650 1.00 90.56 454 SER A CA 1
ATOM 3546 C C . SER A 1 454 ? -37.555 22.251 15.190 1.00 90.56 454 SER A C 1
ATOM 3548 O O . SER A 1 454 ? -37.753 22.680 16.327 1.00 90.56 454 SER A O 1
ATOM 3550 N N . THR A 1 455 ? -38.573 21.939 14.385 1.00 85.75 455 THR A N 1
ATOM 3551 C CA . THR A 1 455 ? -39.976 21.913 14.825 1.00 85.75 455 THR A CA 1
ATOM 3552 C C . THR A 1 455 ? -40.336 20.695 15.684 1.00 85.75 455 THR A C 1
ATOM 3554 O O . THR A 1 455 ? -41.424 20.702 16.255 1.00 85.75 455 THR A O 1
ATOM 3557 N N . ARG A 1 456 ? -39.457 19.683 15.798 1.00 87.94 456 ARG A N 1
ATOM 3558 C CA . ARG A 1 456 ? -39.691 18.410 16.518 1.00 87.94 456 ARG A CA 1
ATOM 3559 C C . ARG A 1 456 ? -38.708 18.151 17.664 1.00 87.94 456 ARG A C 1
ATOM 3561 O O . ARG A 1 456 ? -39.103 17.575 18.675 1.00 87.94 456 ARG A O 1
ATOM 3568 N N . LEU A 1 457 ? -37.453 18.580 17.526 1.00 92.00 457 LEU A N 1
ATOM 3569 C CA . LEU A 1 457 ? -36.366 18.319 18.473 1.00 92.00 457 LEU A CA 1
ATOM 3570 C C . LEU A 1 457 ? -35.606 19.613 18.799 1.00 92.00 457 LEU A C 1
ATOM 3572 O O . LEU A 1 457 ? -35.181 20.339 17.901 1.00 92.00 457 LEU A O 1
ATOM 3576 N N . ALA A 1 458 ? -35.364 19.852 20.085 1.00 92.50 458 ALA A N 1
ATOM 3577 C CA . ALA A 1 458 ? -34.349 20.780 20.570 1.00 92.50 458 ALA A CA 1
ATOM 3578 C C . ALA A 1 458 ? -33.292 19.978 21.340 1.00 92.50 458 ALA A C 1
ATOM 3580 O O . ALA A 1 458 ? -33.606 19.327 22.339 1.00 92.50 458 ALA A O 1
ATOM 3581 N N . ALA A 1 459 ? -32.044 19.997 20.873 1.00 94.31 459 ALA A N 1
ATOM 3582 C CA . ALA A 1 459 ? -30.977 19.191 21.450 1.00 94.31 459 ALA A CA 1
ATOM 3583 C C . ALA A 1 459 ? -29.664 19.953 21.644 1.00 94.31 459 ALA A C 1
ATOM 3585 O O . ALA A 1 459 ? -29.291 20.827 20.859 1.00 94.31 459 ALA A O 1
ATOM 3586 N N . ASN A 1 460 ? -28.933 19.573 22.692 1.00 95.44 460 ASN A N 1
ATOM 3587 C CA . ASN A 1 460 ? -27.566 20.018 22.942 1.00 95.44 460 ASN A CA 1
ATOM 3588 C C . ASN A 1 460 ? -26.607 18.826 23.001 1.00 95.44 460 ASN A C 1
ATOM 3590 O O . ASN A 1 460 ? -26.958 17.743 23.468 1.00 95.44 460 ASN A O 1
ATOM 3594 N N . LEU A 1 461 ? -25.380 19.060 22.534 1.00 94.00 461 LEU A N 1
ATOM 3595 C CA . LEU A 1 461 ? -24.311 18.066 22.445 1.00 94.00 461 LEU A CA 1
ATOM 3596 C C . LEU A 1 461 ? -23.273 18.313 23.546 1.00 94.00 461 LEU A C 1
ATOM 3598 O O . LEU A 1 461 ? -22.725 19.416 23.648 1.00 94.00 461 LEU A O 1
ATOM 3602 N N . GLY A 1 462 ? -22.981 17.301 24.360 1.00 91.62 462 GLY A N 1
ATOM 3603 C CA . GLY A 1 462 ? -21.908 17.317 25.356 1.00 91.62 462 GLY A CA 1
ATOM 3604 C C . GLY A 1 462 ? -21.119 16.009 25.375 1.00 91.62 462 GLY A C 1
ATOM 3605 O O . GLY A 1 462 ? -21.557 15.004 24.826 1.00 91.62 462 GLY A O 1
ATOM 3606 N N . LYS A 1 463 ? -19.961 16.010 26.034 1.00 92.69 463 LYS A N 1
ATOM 3607 C CA . LYS A 1 463 ? -19.140 14.817 26.266 1.00 92.69 463 LYS A CA 1
ATOM 3608 C C . LYS A 1 463 ? -18.817 14.685 27.746 1.00 92.69 463 LYS A C 1
ATOM 3610 O O . LYS A 1 463 ? -18.657 15.703 28.413 1.00 92.69 463 LYS A O 1
ATOM 3615 N N . LEU A 1 464 ? -18.712 13.456 28.244 1.00 92.25 464 LEU A N 1
ATOM 3616 C CA . LEU A 1 464 ? -18.165 13.134 29.561 1.00 92.25 464 LEU A CA 1
ATOM 3617 C C . LEU A 1 464 ? -16.987 12.175 29.379 1.00 92.25 464 LEU A C 1
ATOM 3619 O O . LEU A 1 464 ? -17.167 11.025 28.978 1.00 92.25 464 LEU A O 1
ATOM 3623 N N . ILE A 1 465 ? -15.787 12.650 29.699 1.00 89.88 465 ILE A N 1
ATOM 3624 C CA . ILE A 1 465 ? -14.563 11.846 29.686 1.00 89.88 465 ILE A CA 1
ATOM 3625 C C . ILE A 1 465 ? -14.175 11.556 31.148 1.00 89.88 465 ILE A C 1
ATOM 3627 O O . ILE A 1 465 ? -14.087 12.500 31.941 1.00 89.88 465 ILE A O 1
ATOM 3631 N N . PRO A 1 466 ? -13.975 10.285 31.548 1.00 86.56 466 PRO A N 1
ATOM 3632 C CA . PRO A 1 466 ? -13.464 9.946 32.870 1.00 86.56 466 PRO A CA 1
ATOM 3633 C C . PRO A 1 466 ? -12.041 10.481 33.067 1.00 86.56 466 PRO A C 1
ATOM 3635 O O . PRO A 1 466 ? -11.173 10.276 32.227 1.00 86.56 466 PRO A O 1
ATOM 3638 N N . GLY A 1 467 ? -11.787 11.137 34.197 1.00 82.00 467 GLY A N 1
ATOM 3639 C CA . GLY A 1 467 ? -10.494 11.756 34.502 1.00 82.00 467 GLY A CA 1
ATOM 3640 C C . GLY A 1 467 ? -10.663 12.957 35.439 1.00 82.00 467 GLY A C 1
ATOM 3641 O O . GLY A 1 467 ? -11.774 13.173 35.938 1.00 82.00 467 GLY A O 1
ATOM 3642 N N . PRO A 1 468 ? -9.606 13.757 35.670 1.00 75.12 468 PRO A N 1
ATOM 3643 C CA . PRO A 1 468 ? -9.670 14.945 36.527 1.00 75.12 468 PRO A CA 1
ATOM 3644 C C . PRO A 1 468 ? -10.745 15.949 36.072 1.00 75.12 468 PRO A C 1
ATOM 3646 O O . PRO A 1 468 ? -11.580 16.376 36.870 1.00 75.12 468 PRO A O 1
ATOM 3649 N N . ARG A 1 469 ? -10.810 16.226 34.760 1.00 82.62 469 ARG A N 1
ATOM 3650 C CA . ARG A 1 469 ? -11.760 17.170 34.138 1.00 82.62 469 ARG A CA 1
ATOM 3651 C C . ARG A 1 469 ? -13.223 16.686 34.083 1.00 82.62 469 ARG A C 1
ATOM 3653 O O . ARG A 1 469 ? -14.091 17.414 33.604 1.00 82.62 469 ARG A O 1
ATOM 3660 N N . LEU A 1 470 ? -13.563 15.502 34.616 1.00 88.06 470 LEU A N 1
ATOM 3661 C CA . LEU A 1 470 ? -14.949 14.993 34.627 1.00 88.06 470 LEU A CA 1
ATOM 3662 C C . LEU A 1 470 ? -15.934 15.986 35.277 1.00 88.06 470 LEU A C 1
ATOM 3664 O O . LEU A 1 470 ? -17.050 16.156 34.789 1.00 88.06 470 LEU A O 1
ATOM 3668 N N . GLY A 1 471 ? -15.515 16.688 36.335 1.00 85.44 471 GLY A N 1
ATOM 3669 C CA . GLY A 1 471 ? -16.341 17.709 36.988 1.00 85.44 471 GLY A CA 1
ATOM 3670 C C . GLY A 1 471 ? -16.647 18.924 36.101 1.00 85.44 471 GLY A C 1
ATOM 3671 O O . GLY A 1 471 ? -17.705 19.533 36.238 1.00 85.44 471 GLY A O 1
ATOM 3672 N N . GLU A 1 472 ? -15.764 19.270 35.165 1.00 85.56 472 GLU A N 1
ATOM 3673 C CA . GLU A 1 472 ? -15.951 20.374 34.212 1.00 85.56 472 GLU A CA 1
ATOM 3674 C C . GLU A 1 472 ? -16.870 19.960 33.072 1.00 85.56 472 GLU A C 1
ATOM 3676 O O . GLU A 1 472 ? -17.814 20.679 32.747 1.00 85.56 472 GLU A O 1
ATOM 3681 N N . PHE A 1 473 ? -16.683 18.747 32.552 1.00 89.94 473 PHE A N 1
ATOM 3682 C CA . PHE A 1 473 ? -17.608 18.145 31.600 1.00 89.94 473 PHE A CA 1
ATOM 3683 C C . PHE A 1 473 ? -19.044 18.081 32.158 1.00 89.94 473 PHE A C 1
ATOM 3685 O O . PHE A 1 473 ? -19.989 18.432 31.448 1.00 89.94 473 PHE A O 1
ATOM 3692 N N . VAL A 1 474 ? -19.222 17.760 33.448 1.00 91.81 474 VAL A N 1
ATOM 3693 C CA . VAL A 1 474 ? -20.533 17.823 34.128 1.00 91.81 474 VAL A CA 1
ATOM 3694 C C . VAL A 1 474 ? -21.058 19.259 34.266 1.00 91.81 474 VAL A C 1
ATOM 3696 O O . VAL A 1 474 ? -22.236 19.486 33.987 1.00 91.81 474 VAL A O 1
ATOM 3699 N N . LYS A 1 475 ? -20.230 20.250 34.642 1.00 89.75 475 LYS A N 1
ATOM 3700 C CA . LYS A 1 475 ? -20.645 21.673 34.675 1.00 89.75 475 LYS A CA 1
ATOM 3701 C C . LYS A 1 475 ? -21.155 22.127 33.300 1.00 89.75 475 LYS A C 1
ATOM 3703 O O . LYS A 1 475 ? -22.260 22.657 33.198 1.00 89.75 475 LYS A O 1
ATOM 3708 N N . THR A 1 476 ? -20.398 21.855 32.240 1.00 90.38 476 THR A N 1
ATOM 3709 C CA . THR A 1 476 ? -20.748 22.215 30.857 1.00 90.38 476 THR A CA 1
ATOM 3710 C C . THR A 1 476 ? -22.000 21.481 30.371 1.00 90.38 476 THR A C 1
ATOM 3712 O O . THR A 1 476 ? -22.854 22.090 29.724 1.00 90.38 476 THR A O 1
ATOM 3715 N N . ALA A 1 477 ? -22.176 20.206 30.734 1.00 92.12 477 ALA A N 1
ATOM 3716 C CA . ALA A 1 477 ? -23.405 19.459 30.470 1.00 92.12 477 ALA A CA 1
ATOM 3717 C C . ALA A 1 477 ? -24.625 20.069 31.190 1.00 92.12 477 ALA A C 1
ATOM 3719 O O . ALA A 1 477 ? -25.678 20.210 30.571 1.00 92.12 477 ALA A O 1
ATOM 3720 N N . LYS A 1 478 ? -24.484 20.513 32.449 1.00 92.44 478 LYS A N 1
ATOM 3721 C CA . LYS A 1 478 ? -25.551 21.201 33.204 1.00 92.44 478 LYS A CA 1
ATOM 3722 C C . LYS A 1 478 ? -25.926 22.561 32.606 1.00 92.44 478 LYS A C 1
ATOM 3724 O O . LYS A 1 478 ? -27.111 22.864 32.510 1.00 92.44 478 LYS A O 1
ATOM 3729 N N . VAL A 1 479 ? -24.959 23.357 32.140 1.00 90.69 479 VAL A N 1
ATOM 3730 C CA . VAL A 1 479 ? -25.243 24.615 31.414 1.00 90.69 479 VAL A CA 1
ATOM 3731 C C . VAL A 1 479 ? -25.999 24.329 30.111 1.00 90.69 479 VAL A C 1
ATOM 3733 O O . VAL A 1 479 ? -27.011 24.964 29.819 1.00 90.69 479 VAL A O 1
ATOM 3736 N N . LYS A 1 480 ? -25.567 23.315 29.352 1.00 92.12 480 LYS A N 1
ATOM 3737 C CA . LYS A 1 480 ? -26.241 22.878 28.120 1.00 92.12 480 LYS A CA 1
ATOM 3738 C C . LYS A 1 480 ? -27.641 22.299 28.370 1.00 92.12 480 LYS A C 1
ATOM 3740 O O . LYS A 1 480 ? -28.520 22.494 27.531 1.00 92.12 480 LYS A O 1
ATOM 3745 N N . ALA A 1 481 ? -27.875 21.653 29.512 1.00 91.50 481 ALA A N 1
ATOM 3746 C CA . ALA A 1 481 ? -29.204 21.245 29.964 1.00 91.50 481 ALA A CA 1
ATOM 3747 C C . ALA A 1 481 ? -30.095 22.461 30.270 1.00 91.50 481 ALA A C 1
ATOM 3749 O O . ALA A 1 481 ? -31.189 22.573 29.723 1.00 91.50 481 ALA A O 1
ATOM 3750 N N . LEU A 1 482 ? -29.602 23.407 31.077 1.00 89.38 482 LEU A N 1
ATOM 3751 C CA . LEU A 1 482 ? -30.339 24.612 31.467 1.00 89.38 482 LEU A CA 1
ATOM 3752 C C . LEU A 1 482 ? -30.756 25.461 30.255 1.00 89.38 482 LEU A C 1
ATOM 3754 O O . LEU A 1 482 ? -31.883 25.948 30.214 1.00 89.38 482 LEU A O 1
ATOM 3758 N N . ASN A 1 483 ? -29.902 25.571 29.232 1.00 90.25 483 ASN A N 1
ATOM 3759 C CA . ASN A 1 483 ? -30.251 26.238 27.973 1.00 90.25 483 ASN A CA 1
ATOM 3760 C C . ASN A 1 483 ? -31.484 25.618 27.288 1.00 90.25 483 ASN A C 1
ATOM 3762 O O . ASN A 1 483 ? -32.295 26.351 26.729 1.00 90.25 483 ASN A O 1
ATOM 3766 N N . LEU A 1 484 ? -31.647 24.290 27.333 1.00 90.38 484 LEU A N 1
ATOM 3767 C CA . LEU A 1 484 ? -32.815 23.613 26.755 1.00 90.38 484 LEU A CA 1
ATOM 3768 C C . LEU A 1 484 ? -34.079 23.843 27.588 1.00 90.38 484 LEU A C 1
ATOM 3770 O O . LEU A 1 484 ? -35.142 24.053 27.011 1.00 90.38 484 LEU A O 1
ATOM 3774 N N . VAL A 1 485 ? -33.960 23.870 28.920 1.00 88.88 485 VAL A N 1
ATOM 3775 C CA . VAL A 1 485 ? -35.079 24.195 29.826 1.00 88.88 485 VAL A CA 1
ATOM 3776 C C . VAL A 1 485 ? -35.565 25.628 29.588 1.00 88.88 485 VAL A C 1
ATOM 3778 O O . VAL A 1 485 ? -36.753 25.838 29.381 1.00 88.88 485 VAL A O 1
ATOM 3781 N N . ILE A 1 486 ? -34.648 26.599 29.487 1.00 86.81 486 ILE A N 1
ATOM 3782 C CA . ILE A 1 486 ? -34.979 27.993 29.142 1.00 86.81 486 ILE A CA 1
ATOM 3783 C C . ILE A 1 486 ? -35.739 28.068 27.808 1.00 86.81 486 ILE A C 1
ATOM 3785 O O . ILE A 1 486 ? -36.716 28.800 27.697 1.00 86.81 486 ILE A O 1
ATOM 3789 N N . VAL A 1 487 ? -35.324 27.301 26.796 1.00 85.56 487 VAL A N 1
ATOM 3790 C CA . VAL A 1 487 ? -35.992 27.284 25.483 1.00 85.56 487 VAL A CA 1
ATOM 3791 C C . VAL A 1 487 ? -37.378 26.633 25.540 1.00 85.56 487 VAL A C 1
ATOM 3793 O O . VAL A 1 487 ? -38.305 27.161 24.928 1.00 85.56 487 VAL A O 1
ATOM 3796 N N . ARG A 1 488 ? -37.547 25.541 26.298 1.00 86.62 488 ARG A N 1
ATOM 3797 C CA . ARG A 1 488 ? -38.851 24.900 26.555 1.00 86.62 488 ARG A CA 1
ATOM 3798 C C . ARG A 1 488 ? -39.835 25.865 27.218 1.00 86.62 488 ARG A C 1
ATOM 3800 O O . ARG A 1 488 ? -40.993 25.932 26.819 1.00 86.62 488 ARG A O 1
ATOM 3807 N N . ASP A 1 489 ? -39.363 26.613 28.209 1.00 83.31 489 ASP A N 1
ATOM 3808 C CA . ASP A 1 489 ? -40.202 27.499 29.021 1.00 83.31 489 ASP A CA 1
ATOM 3809 C C . ASP A 1 489 ? -40.617 28.778 28.259 1.00 83.31 489 ASP A C 1
ATOM 3811 O O . ASP A 1 489 ? -41.610 29.415 28.611 1.00 83.31 489 ASP A O 1
ATOM 3815 N N . LEU A 1 490 ? -39.887 29.140 27.194 1.00 77.19 490 LEU A N 1
ATOM 3816 C CA . LEU A 1 490 ? -40.187 30.271 26.303 1.00 77.19 490 LEU A CA 1
ATOM 3817 C C . LEU A 1 490 ? -41.051 29.884 25.096 1.00 77.19 490 LEU A C 1
ATOM 3819 O O . LEU A 1 490 ? -41.934 30.645 24.704 1.00 77.19 490 LEU A O 1
ATOM 3823 N N . GLU A 1 491 ? -40.804 28.716 24.503 1.00 69.38 491 GLU A N 1
ATOM 3824 C CA . GLU A 1 491 ? -41.626 28.145 23.434 1.00 69.38 491 GLU A CA 1
ATOM 3825 C C . GLU A 1 491 ? -42.325 26.872 23.944 1.00 69.38 491 GLU A C 1
ATOM 3827 O O . GLU A 1 491 ? -41.812 25.771 23.723 1.00 69.38 491 GLU A O 1
ATOM 3832 N N . PRO A 1 492 ? -43.508 26.981 24.589 1.00 61.94 492 PRO A N 1
ATOM 3833 C CA . PRO A 1 492 ? -44.305 25.827 25.004 1.00 61.94 492 PRO A CA 1
ATOM 3834 C C . PRO A 1 492 ? -44.886 25.113 23.774 1.00 61.94 492 PRO A C 1
ATOM 3836 O O . PRO A 1 492 ? -45.995 25.381 23.310 1.00 61.94 492 PRO A O 1
ATOM 3839 N N . CYS A 1 493 ? -44.091 24.206 23.216 1.00 64.44 493 CYS A N 1
ATOM 3840 C CA . CYS A 1 493 ? -44.345 23.488 21.975 1.00 64.44 493 CYS A CA 1
ATOM 3841 C C . CYS A 1 493 ? -44.197 21.973 22.181 1.00 64.44 493 CYS A C 1
ATOM 3843 O O . CYS A 1 493 ? -43.485 21.517 23.074 1.00 64.44 493 CYS A O 1
ATOM 3845 N N . GLN A 1 494 ? -44.841 21.172 21.327 1.00 71.31 494 GLN A N 1
ATOM 3846 C CA . GLN A 1 494 ? -44.738 19.706 21.362 1.00 71.31 494 GLN A CA 1
ATOM 3847 C C . GLN A 1 494 ? -43.421 19.218 20.725 1.00 71.31 494 GLN A C 1
ATOM 3849 O O . GLN A 1 494 ? -43.425 18.511 19.719 1.00 71.31 494 GLN A O 1
ATOM 3854 N N . ARG A 1 495 ? -42.285 19.631 21.298 1.00 85.56 495 ARG A N 1
ATOM 3855 C CA . ARG A 1 495 ? -40.934 19.205 20.903 1.00 85.56 495 ARG A CA 1
ATOM 3856 C C . ARG A 1 495 ? -40.321 18.295 21.958 1.00 85.56 495 ARG A C 1
ATOM 3858 O O . ARG A 1 495 ? -40.580 18.440 23.149 1.00 85.56 495 ARG A O 1
ATOM 3865 N N . GLN A 1 496 ? -39.469 17.375 21.518 1.00 89.69 496 GLN A N 1
ATOM 3866 C CA . GLN A 1 496 ? -38.605 16.608 22.411 1.00 89.69 496 GLN A CA 1
ATOM 3867 C C . GLN A 1 496 ? -37.390 17.468 22.781 1.00 89.69 496 GLN A C 1
ATOM 3869 O O . GLN A 1 496 ? -36.791 18.105 21.913 1.00 89.69 496 GLN A O 1
ATOM 3874 N N . PHE A 1 497 ? -37.031 17.481 24.064 1.00 92.62 497 PHE A N 1
ATOM 3875 C CA . PHE A 1 497 ? -35.855 18.178 24.580 1.00 92.62 497 PHE A CA 1
ATOM 3876 C C . PHE A 1 497 ? -34.821 17.139 25.004 1.00 92.62 497 PHE A C 1
ATOM 3878 O O . PHE A 1 497 ? -35.122 16.272 25.830 1.00 92.62 497 PHE A O 1
ATOM 3885 N N . GLU A 1 498 ? -33.617 17.196 24.426 1.00 94.94 498 GLU A N 1
ATOM 3886 C CA . GLU A 1 498 ? -32.618 16.133 24.592 1.00 94.94 498 GLU A CA 1
ATOM 3887 C C . GLU A 1 498 ? -31.185 16.631 24.812 1.00 94.94 498 GLU A C 1
ATOM 3889 O O . GLU A 1 498 ? -30.674 17.493 24.099 1.00 94.94 498 GLU A O 1
ATOM 3894 N N . LEU A 1 499 ? -30.487 16.021 25.769 1.00 95.75 499 LEU A N 1
ATOM 3895 C CA . LEU A 1 499 ? -29.056 16.223 25.978 1.00 95.75 499 LEU A CA 1
ATOM 3896 C C . LEU A 1 499 ? -28.317 14.963 25.520 1.00 95.75 499 LEU A C 1
ATOM 3898 O O . LEU A 1 499 ? -28.359 13.938 26.202 1.00 95.75 499 LEU A O 1
ATOM 3902 N N . LEU A 1 500 ? -27.655 15.034 24.364 1.00 96.38 500 LEU A N 1
ATOM 3903 C CA . LEU A 1 500 ? -26.858 13.924 23.843 1.00 96.38 500 LEU A CA 1
ATOM 3904 C C . LEU A 1 500 ? -25.458 13.993 24.459 1.00 96.38 500 LEU A C 1
ATOM 3906 O O . LEU A 1 500 ? -24.738 14.977 24.268 1.00 96.38 500 LEU A O 1
ATOM 3910 N N . ILE A 1 501 ? -25.090 12.954 25.206 1.00 96.19 501 ILE A N 1
ATOM 3911 C CA . ILE A 1 501 ? -23.829 12.850 25.939 1.00 96.19 501 ILE A CA 1
ATOM 3912 C C . ILE A 1 501 ? -22.958 11.757 25.325 1.00 96.19 501 ILE A C 1
ATOM 3914 O O . ILE A 1 501 ? -23.250 10.569 25.476 1.00 96.19 501 ILE A O 1
ATOM 3918 N N . PHE A 1 502 ? -21.860 12.159 24.682 1.00 94.88 502 PHE A N 1
ATOM 3919 C CA . PHE A 1 502 ? -20.768 11.245 24.360 1.00 94.88 502 PHE A CA 1
ATOM 3920 C C . PHE A 1 502 ? -20.151 10.680 25.639 1.00 94.88 502 PHE A C 1
ATOM 3922 O O . PHE A 1 502 ? -19.866 11.430 26.580 1.00 94.88 502 PHE A O 1
ATOM 3929 N N . ARG A 1 503 ? -19.865 9.379 25.634 1.00 92.94 503 ARG A N 1
ATOM 3930 C CA . ARG A 1 503 ? -19.005 8.729 26.622 1.00 92.94 503 ARG A CA 1
ATOM 3931 C C . ARG A 1 503 ? -18.140 7.635 25.986 1.00 92.94 503 ARG A C 1
ATOM 3933 O O . ARG A 1 503 ? -18.570 7.036 24.999 1.00 92.94 503 ARG A O 1
ATOM 3940 N N . PRO A 1 504 ? -16.989 7.286 26.587 1.00 89.19 504 PRO A N 1
ATOM 3941 C CA . PRO A 1 504 ? -16.301 6.046 26.253 1.00 89.19 504 PRO A CA 1
ATOM 3942 C C . PRO A 1 504 ? -17.154 4.816 26.586 1.00 89.19 504 PRO A C 1
ATOM 3944 O O . PRO A 1 504 ? -18.141 4.870 27.337 1.00 89.19 504 PRO A O 1
ATOM 3947 N N . ARG A 1 505 ? -16.756 3.679 26.018 1.00 86.69 505 ARG A N 1
ATOM 3948 C CA . ARG A 1 505 ? -17.421 2.388 26.224 1.00 86.69 505 ARG A CA 1
ATOM 3949 C C . ARG A 1 505 ? -17.187 1.872 27.651 1.00 86.69 505 ARG A C 1
ATOM 3951 O O . ARG A 1 505 ? -16.303 2.351 28.349 1.00 86.69 505 ARG A O 1
ATOM 3958 N N . GLU A 1 506 ? -17.991 0.913 28.115 1.00 79.38 506 GLU A N 1
ATOM 3959 C CA . GLU A 1 506 ? -17.804 0.350 29.472 1.00 79.38 506 GLU A CA 1
ATOM 3960 C C . GLU A 1 506 ? -16.576 -0.569 29.589 1.00 79.38 506 GLU A C 1
ATOM 3962 O O . GLU A 1 506 ? -16.069 -0.779 30.687 1.00 79.38 506 GLU A O 1
ATOM 3967 N N . ASP A 1 507 ? -16.127 -1.091 28.451 1.00 76.00 507 ASP A N 1
ATOM 3968 C CA . ASP A 1 507 ? -15.006 -2.000 28.222 1.00 76.00 507 ASP A CA 1
ATOM 3969 C C . ASP A 1 507 ? -13.714 -1.277 27.774 1.00 76.00 507 ASP A C 1
ATOM 3971 O O . ASP A 1 507 ? -12.761 -1.921 27.345 1.00 76.00 507 ASP A O 1
ATOM 3975 N N . ASP A 1 508 ? -13.668 0.058 27.868 1.00 76.25 508 ASP A N 1
ATOM 3976 C CA . ASP A 1 508 ? -12.528 0.878 27.438 1.00 76.25 508 ASP A CA 1
ATOM 3977 C C . ASP A 1 508 ? -11.335 0.773 28.423 1.00 76.25 508 ASP A C 1
ATOM 3979 O O . ASP A 1 508 ? -11.441 1.236 29.566 1.00 76.25 508 ASP A O 1
ATOM 3983 N N . PRO A 1 509 ? -10.180 0.203 28.014 1.00 66.88 509 PRO A N 1
ATOM 3984 C CA . PRO A 1 509 ? -9.032 -0.022 28.899 1.00 66.88 509 PRO A CA 1
ATOM 3985 C C . PRO A 1 509 ? -8.300 1.270 29.297 1.00 66.88 509 PRO A C 1
ATOM 3987 O O . PRO A 1 509 ? -7.462 1.243 30.205 1.00 66.88 509 PRO A O 1
ATOM 3990 N N . SER A 1 510 ? -8.617 2.400 28.651 1.00 68.38 510 SER A N 1
ATOM 3991 C CA . SER A 1 510 ? -8.031 3.716 28.935 1.00 68.38 510 SER A CA 1
ATOM 3992 C C . SER A 1 510 ? -8.372 4.237 30.332 1.00 68.38 510 SER A C 1
ATOM 3994 O O . SER A 1 510 ? -7.698 5.144 30.816 1.00 68.38 510 SER A O 1
ATOM 3996 N N . TYR A 1 511 ? -9.409 3.692 30.977 1.00 80.31 511 TYR A N 1
ATOM 3997 C CA . TYR A 1 511 ? -9.949 4.202 32.235 1.00 80.31 511 TYR A CA 1
ATOM 3998 C C . TYR A 1 511 ? -10.003 3.117 33.312 1.00 80.31 511 TYR A C 1
ATOM 4000 O O . TYR A 1 511 ? -10.401 1.976 33.087 1.00 80.31 511 TYR A O 1
ATOM 4008 N N . THR A 1 512 ? -9.639 3.475 34.539 1.00 78.25 512 THR A N 1
ATOM 4009 C CA . THR A 1 512 ? -9.782 2.587 35.699 1.00 78.25 512 THR A CA 1
ATOM 4010 C C . THR A 1 512 ? -11.254 2.328 36.031 1.00 78.25 512 THR A C 1
ATOM 4012 O O . THR A 1 512 ? -12.119 3.189 35.854 1.00 78.25 512 THR A O 1
ATOM 4015 N N . ALA A 1 513 ? -11.543 1.183 36.658 1.00 81.56 513 ALA A N 1
ATOM 4016 C CA . ALA A 1 513 ? -12.875 0.886 37.193 1.00 81.56 513 ALA A CA 1
ATOM 4017 C C . ALA A 1 513 ? -13.394 1.973 38.166 1.00 81.56 513 ALA A C 1
ATOM 4019 O O . ALA A 1 513 ? -14.603 2.180 38.277 1.00 81.56 513 ALA A O 1
ATOM 4020 N N . ARG A 1 514 ? -12.494 2.716 38.834 1.00 80.38 514 ARG A N 1
ATOM 4021 C CA . ARG A 1 514 ? -12.830 3.884 39.665 1.00 80.38 514 ARG A CA 1
ATOM 4022 C C . ARG A 1 514 ? -13.252 5.091 38.821 1.00 80.38 514 ARG A C 1
ATOM 4024 O O . ARG A 1 514 ? -14.300 5.665 39.098 1.00 80.38 514 ARG A O 1
ATOM 4031 N N . GLN A 1 515 ? -12.489 5.451 37.787 1.00 83.44 515 GLN A N 1
ATOM 4032 C CA . GLN A 1 515 ? -12.863 6.508 36.836 1.00 83.44 515 GLN A CA 1
ATOM 4033 C C . GLN A 1 515 ? -14.201 6.179 36.142 1.00 83.44 515 GLN A C 1
ATOM 4035 O O . GLN A 1 515 ? -15.085 7.033 36.090 1.00 83.44 515 GLN A O 1
ATOM 4040 N N . MET A 1 516 ? -14.420 4.926 35.725 1.00 88.94 516 MET A N 1
ATOM 4041 C CA . MET A 1 516 ? -15.688 4.487 35.123 1.00 88.94 516 MET A CA 1
ATOM 4042 C C . MET A 1 516 ? -16.858 4.463 36.120 1.00 88.94 516 MET A C 1
ATOM 4044 O O . MET A 1 516 ? -17.975 4.843 35.767 1.00 88.94 516 MET A O 1
ATOM 4048 N N . LYS A 1 517 ? -16.627 4.110 37.393 1.00 90.69 517 LYS A N 1
ATOM 4049 C CA . LYS A 1 517 ? -17.631 4.271 38.462 1.00 90.69 517 LYS A CA 1
ATOM 4050 C C . LYS A 1 517 ? -18.007 5.744 38.668 1.00 90.69 517 LYS A C 1
ATOM 4052 O O . LYS A 1 517 ? -19.189 6.042 38.824 1.00 90.69 517 LYS A O 1
ATOM 4057 N N . ASN A 1 518 ? -17.035 6.656 38.623 1.00 89.00 518 ASN A N 1
ATOM 4058 C CA . ASN A 1 518 ? -17.286 8.095 38.727 1.00 89.00 518 ASN A CA 1
ATOM 4059 C C . ASN A 1 518 ? -18.078 8.619 37.513 1.00 89.00 518 ASN A C 1
ATOM 4061 O O . ASN A 1 518 ? -19.038 9.362 37.700 1.00 89.00 518 ASN A O 1
ATOM 4065 N N . LEU A 1 519 ? -17.745 8.180 36.290 1.00 93.75 519 LEU A N 1
ATOM 4066 C CA . LEU A 1 519 ? -18.511 8.491 35.074 1.00 93.75 519 LEU A CA 1
ATOM 4067 C C . LEU A 1 519 ? -19.969 8.012 35.184 1.00 93.75 519 LEU A C 1
ATOM 4069 O O . LEU A 1 519 ? -20.881 8.776 34.879 1.00 93.75 519 LEU A O 1
ATOM 4073 N N . ARG A 1 520 ? -20.209 6.780 35.657 1.00 93.25 520 ARG A N 1
ATOM 4074 C CA . ARG A 1 520 ? -21.571 6.265 35.903 1.00 93.25 520 ARG A CA 1
ATOM 4075 C C . ARG A 1 520 ? -22.342 7.134 36.904 1.00 93.25 520 ARG A C 1
ATOM 4077 O O . ARG A 1 520 ? -23.520 7.391 36.682 1.00 93.25 520 ARG A O 1
ATOM 4084 N N . GLY A 1 521 ? -21.682 7.616 37.961 1.00 92.00 521 GLY A N 1
ATOM 4085 C CA . GLY A 1 521 ? -22.267 8.561 38.919 1.00 92.00 521 GLY A CA 1
ATOM 4086 C C . GLY A 1 521 ? -22.661 9.892 38.271 1.00 92.00 521 GLY A C 1
ATOM 4087 O O . GLY A 1 521 ? -23.804 10.316 38.400 1.00 92.00 521 GLY A O 1
ATOM 4088 N N . ALA A 1 522 ? -21.755 10.498 37.500 1.00 93.12 522 ALA A N 1
ATOM 4089 C CA . ALA A 1 522 ? -22.006 11.734 36.752 1.00 93.12 522 ALA A CA 1
ATOM 4090 C C . ALA A 1 522 ? -23.137 11.599 35.710 1.00 93.12 522 ALA A C 1
ATOM 4092 O O . ALA A 1 522 ? -23.949 12.507 35.535 1.00 93.12 522 ALA A O 1
ATOM 4093 N N . LEU A 1 523 ? -23.220 10.452 35.027 1.00 94.12 523 LEU A N 1
ATOM 4094 C CA . LEU A 1 523 ? -24.304 10.135 34.091 1.00 94.12 523 LEU A CA 1
ATOM 4095 C C . LEU A 1 523 ? -25.651 9.959 34.798 1.00 94.12 523 LEU A C 1
ATOM 4097 O O . LEU A 1 523 ? -26.671 10.389 34.263 1.00 94.12 523 LEU A O 1
ATOM 4101 N N . LEU A 1 524 ? -25.667 9.332 35.978 1.00 93.81 524 LEU A N 1
ATOM 4102 C CA . LEU A 1 524 ? -26.875 9.184 36.788 1.00 93.81 524 LEU A CA 1
ATOM 4103 C C . LEU A 1 524 ? -27.364 10.548 37.292 1.00 93.81 524 LEU A C 1
ATOM 4105 O O . LEU A 1 524 ? -28.520 10.886 37.066 1.00 93.81 524 LEU A O 1
ATOM 4109 N N . GLU A 1 525 ? -26.468 11.365 37.850 1.00 92.75 525 GLU A N 1
ATOM 4110 C CA . GLU A 1 525 ? -26.753 12.733 38.304 1.00 92.75 525 GLU A CA 1
ATOM 4111 C C . GLU A 1 525 ? -27.373 13.592 37.186 1.00 92.75 525 GLU A C 1
ATOM 4113 O O . GLU A 1 525 ? -28.391 14.257 37.386 1.00 92.75 525 GLU A O 1
ATOM 4118 N N . LEU A 1 526 ? -26.793 13.554 35.979 1.00 92.94 526 LEU A N 1
ATOM 4119 C CA . LEU A 1 526 ? -27.323 14.284 34.825 1.00 92.94 526 LEU A CA 1
ATOM 4120 C C . LEU A 1 526 ? -28.682 13.741 34.362 1.00 92.94 526 LEU A C 1
ATOM 4122 O O . LEU A 1 526 ? -29.546 14.537 34.000 1.00 92.94 526 LEU A O 1
ATOM 4126 N N . LYS A 1 527 ? -28.904 12.420 34.392 1.00 92.81 527 LYS A N 1
ATOM 4127 C CA . LYS A 1 527 ? -30.208 11.811 34.066 1.00 92.81 527 LYS A CA 1
ATOM 4128 C C . LYS A 1 527 ? -31.291 12.182 35.074 1.00 92.81 527 LYS A C 1
ATOM 4130 O O . LYS A 1 527 ? -32.399 12.501 34.662 1.00 92.81 527 LYS A O 1
ATOM 4135 N N . GLU A 1 528 ? -30.987 12.153 36.368 1.00 90.19 528 GLU A N 1
ATOM 4136 C CA . GLU A 1 528 ? -31.924 12.527 37.433 1.00 90.19 528 GLU A CA 1
ATOM 4137 C C . GLU A 1 528 ? -32.307 14.009 37.328 1.00 90.19 528 GLU A C 1
ATOM 4139 O O . GLU A 1 528 ? -33.495 14.336 37.304 1.00 90.19 528 GLU A O 1
ATOM 4144 N N . ALA A 1 529 ? -31.319 14.892 37.136 1.00 86.00 529 ALA A N 1
ATOM 4145 C CA . ALA A 1 529 ? -31.557 16.309 36.872 1.00 86.00 529 ALA A CA 1
ATOM 4146 C C . ALA A 1 529 ? -32.355 16.539 35.573 1.00 86.00 529 ALA A C 1
ATOM 4148 O O . ALA A 1 529 ? -33.278 17.348 35.554 1.00 86.00 529 ALA A O 1
ATOM 4149 N N . GLY A 1 530 ? -32.042 15.813 34.495 1.00 87.81 530 GLY A N 1
ATOM 4150 C CA . GLY A 1 530 ? -32.774 15.897 33.231 1.00 87.81 530 GLY A CA 1
ATOM 4151 C C . GLY A 1 530 ? -34.242 15.495 33.380 1.00 87.81 530 GLY A C 1
ATOM 4152 O O . GLY A 1 530 ? -35.131 16.267 33.026 1.00 87.81 530 GLY A O 1
ATOM 4153 N N . ASN A 1 531 ? -34.503 14.335 33.990 1.00 87.38 531 ASN A N 1
ATOM 4154 C CA . ASN A 1 531 ? -35.853 13.821 34.230 1.00 87.38 531 ASN A CA 1
ATOM 4155 C C . ASN A 1 531 ? -36.717 14.803 35.043 1.00 87.38 531 ASN A C 1
ATOM 4157 O O . ASN A 1 531 ? -37.888 14.983 34.719 1.00 87.38 531 ASN A O 1
ATOM 4161 N N . HIS A 1 532 ? -36.141 15.477 36.047 1.00 86.19 532 HIS A N 1
ATOM 4162 C CA . HIS A 1 532 ? -36.831 16.505 36.841 1.00 86.19 532 HIS A CA 1
ATOM 4163 C C . HIS A 1 532 ? -37.279 17.727 36.010 1.00 86.19 532 HIS A C 1
ATOM 4165 O O . HIS A 1 532 ? -38.235 18.406 36.375 1.00 86.19 532 HIS A O 1
ATOM 4171 N N . HIS A 1 533 ? -36.620 17.997 34.880 1.00 84.38 533 HIS A N 1
ATOM 4172 C CA . HIS A 1 533 ? -36.933 19.102 33.968 1.00 84.38 533 HIS A CA 1
ATOM 4173 C C . HIS A 1 533 ? -37.493 18.635 32.609 1.00 84.38 533 HIS A C 1
ATOM 4175 O O . HIS A 1 533 ? -37.456 19.386 31.633 1.00 84.38 533 HIS A O 1
ATOM 4181 N N . GLU A 1 534 ? -38.022 17.405 32.535 1.00 85.06 534 GLU A N 1
ATOM 4182 C CA . GLU A 1 534 ? -38.582 16.778 31.318 1.00 85.06 534 GLU A CA 1
ATOM 4183 C C . GLU A 1 534 ? -37.576 16.654 30.148 1.00 85.06 534 GLU A C 1
ATOM 4185 O O . GLU A 1 534 ? -37.944 16.413 28.997 1.00 85.06 534 GLU A O 1
ATOM 4190 N N . LEU A 1 535 ? -36.282 16.785 30.449 1.00 90.50 535 LEU A N 1
ATOM 4191 C CA . LEU A 1 535 ? -35.162 16.760 29.516 1.00 90.50 535 LEU A CA 1
ATOM 4192 C C . LEU A 1 535 ? -34.562 15.349 29.455 1.00 90.50 535 LEU A C 1
ATOM 4194 O O . LEU A 1 535 ? -33.971 14.865 30.423 1.00 90.50 535 LEU A O 1
ATOM 4198 N N . ARG A 1 536 ? -34.637 14.688 28.297 1.00 93.06 536 ARG A N 1
ATOM 4199 C CA . ARG A 1 536 ? -34.082 13.336 28.138 1.00 93.06 536 ARG A CA 1
ATOM 4200 C C . ARG A 1 536 ? -32.567 13.391 27.926 1.00 93.06 536 ARG A C 1
ATOM 4202 O O . ARG A 1 536 ? -32.098 13.819 26.874 1.00 93.06 536 ARG A O 1
ATOM 4209 N N . VAL A 1 537 ? -31.794 12.891 28.887 1.00 94.38 537 VAL A N 1
ATOM 4210 C CA . VAL A 1 537 ? -30.351 12.655 28.698 1.00 94.38 537 VAL A CA 1
ATOM 4211 C C . VAL A 1 537 ? -30.141 11.311 27.999 1.00 94.38 537 VAL A C 1
ATOM 4213 O O . VAL A 1 537 ? -30.598 10.277 28.489 1.00 94.38 537 VAL A O 1
ATOM 4216 N N . VAL A 1 538 ? -29.449 11.319 26.858 1.00 94.56 538 VAL A N 1
ATOM 4217 C CA . VAL A 1 538 ? -29.176 10.128 26.039 1.00 94.56 538 VAL A CA 1
ATOM 4218 C C . VAL A 1 538 ? -27.671 9.923 25.909 1.00 94.56 538 VAL A C 1
ATOM 4220 O O . VAL A 1 538 ? -26.951 10.817 25.475 1.00 94.56 538 VAL A O 1
ATOM 4223 N N . GLU A 1 539 ? -27.200 8.730 26.264 1.00 95.06 539 GLU A N 1
ATOM 4224 C CA . GLU A 1 539 ? -25.814 8.308 26.043 1.00 95.06 539 GLU A CA 1
ATOM 4225 C C . GLU A 1 539 ? -25.574 7.943 24.575 1.00 95.06 539 GLU A C 1
ATOM 4227 O O . GLU A 1 539 ? -26.391 7.253 23.960 1.00 95.06 539 GLU A O 1
ATOM 4232 N N . VAL A 1 540 ? -24.420 8.344 24.045 1.00 94.94 540 VAL A N 1
ATOM 4233 C CA . VAL A 1 540 ? -23.905 7.926 22.737 1.00 94.94 540 VAL A CA 1
ATOM 4234 C C . VAL A 1 540 ? -22.416 7.580 22.837 1.00 94.94 540 VAL A C 1
ATOM 4236 O O . VAL A 1 540 ? -21.698 8.135 23.666 1.00 94.94 540 VAL A O 1
ATOM 4239 N N . LEU A 1 541 ? -21.959 6.639 22.013 1.00 92.44 541 LEU A N 1
ATOM 4240 C CA . LEU A 1 541 ? -20.578 6.140 21.991 1.00 92.44 541 LEU A CA 1
ATOM 4241 C C . LEU A 1 541 ? -19.726 6.774 20.882 1.00 92.44 541 LEU A C 1
ATOM 4243 O O . LEU A 1 541 ? -18.506 6.656 20.906 1.00 92.44 541 LEU A O 1
ATOM 4247 N N . ASP A 1 542 ? -20.362 7.428 19.908 1.00 91.44 542 ASP A N 1
ATOM 4248 C CA . ASP A 1 542 ? -19.722 8.030 18.739 1.00 91.44 542 ASP A CA 1
ATOM 4249 C C . ASP A 1 542 ? -20.637 9.090 18.080 1.00 91.44 542 ASP A C 1
ATOM 4251 O O . ASP A 1 542 ? -21.792 9.295 18.473 1.00 91.44 542 ASP A O 1
ATOM 4255 N N . ALA A 1 543 ? -20.113 9.802 17.076 1.00 91.75 543 ALA A N 1
ATOM 4256 C CA . ALA A 1 543 ? -20.849 10.846 16.359 1.00 91.75 543 ALA A CA 1
ATOM 4257 C C . ALA A 1 543 ? -21.931 10.312 15.394 1.00 91.75 543 ALA A C 1
ATOM 4259 O O . ALA A 1 543 ? -22.917 11.007 15.133 1.00 91.75 543 ALA A O 1
ATOM 4260 N N . ALA A 1 544 ? -21.794 9.085 14.881 1.00 91.88 544 ALA A N 1
ATOM 4261 C CA . ALA A 1 544 ? -22.772 8.475 13.984 1.00 91.88 544 ALA A CA 1
ATOM 4262 C C . ALA A 1 544 ? -24.028 8.026 14.748 1.00 91.88 544 ALA A C 1
ATOM 4264 O O . ALA A 1 544 ? -25.138 8.237 14.259 1.00 91.88 544 ALA A O 1
ATOM 4265 N N . GLN A 1 545 ? -23.878 7.509 15.972 1.00 94.62 545 GLN A N 1
ATOM 4266 C CA . GLN A 1 545 ? -24.977 7.181 16.880 1.00 94.62 545 GLN A CA 1
ATOM 4267 C C . GLN A 1 545 ? -25.747 8.438 17.323 1.00 94.62 545 GLN A C 1
ATOM 4269 O O . GLN A 1 545 ? -26.977 8.410 17.412 1.00 94.62 545 GLN A O 1
ATOM 4274 N N . ALA A 1 546 ? -25.050 9.560 17.538 1.00 93.50 546 ALA A N 1
ATOM 4275 C CA . ALA A 1 546 ? -25.681 10.857 17.787 1.00 93.50 546 ALA A CA 1
ATOM 4276 C C . ALA A 1 546 ? -26.489 11.345 16.571 1.00 93.50 546 ALA A C 1
ATOM 4278 O O . ALA A 1 546 ? -27.652 11.728 16.719 1.00 93.50 546 ALA A O 1
ATOM 4279 N N . ALA A 1 547 ? -25.917 11.258 15.365 1.00 94.12 547 ALA A N 1
ATOM 4280 C CA . ALA A 1 547 ? -26.622 11.577 14.125 1.00 94.12 547 ALA A CA 1
ATOM 4281 C C . ALA A 1 547 ? -27.849 10.673 13.905 1.00 94.12 547 ALA A C 1
ATOM 4283 O O . ALA A 1 547 ? -28.927 11.168 13.576 1.00 94.12 547 ALA A O 1
ATOM 4284 N N . ASP A 1 548 ? -27.729 9.368 14.170 1.00 94.00 548 ASP A N 1
ATOM 4285 C CA . ASP A 1 548 ? -28.851 8.424 14.182 1.00 94.00 548 ASP A CA 1
ATOM 4286 C C . ASP A 1 548 ? -29.955 8.854 15.150 1.00 94.00 548 ASP A C 1
ATOM 4288 O O . ASP A 1 548 ? -31.134 8.790 14.804 1.00 94.00 548 ASP A O 1
ATOM 4292 N N . ARG A 1 549 ? -29.601 9.307 16.359 1.00 93.88 549 ARG A N 1
ATOM 4293 C CA . ARG A 1 549 ? -30.592 9.709 17.363 1.00 93.88 549 ARG A CA 1
ATOM 4294 C C . ARG A 1 549 ? -31.359 10.969 16.963 1.00 93.88 549 ARG A C 1
ATOM 4296 O O . ARG A 1 549 ? -32.564 11.019 17.219 1.00 93.88 549 ARG A O 1
ATOM 4303 N N . ILE A 1 550 ? -30.688 11.929 16.320 1.00 93.12 550 ILE A N 1
ATOM 4304 C CA . ILE A 1 550 ? -31.300 13.142 15.753 1.00 93.12 550 ILE A CA 1
ATOM 4305 C C . ILE A 1 550 ? -32.226 12.766 14.589 1.00 93.12 550 ILE A C 1
ATOM 4307 O O . ILE A 1 550 ? -33.410 13.087 14.619 1.00 93.12 550 ILE A O 1
ATOM 4311 N N . ILE A 1 551 ? -31.730 12.008 13.605 1.00 92.88 551 ILE A N 1
ATOM 4312 C CA . ILE A 1 551 ? -32.508 11.606 12.420 1.00 92.88 551 ILE A CA 1
ATOM 4313 C C . ILE A 1 551 ? -33.748 10.787 12.818 1.00 92.88 551 ILE A C 1
ATOM 4315 O O . ILE A 1 551 ? -34.827 10.999 12.269 1.00 92.88 551 ILE A O 1
ATOM 4319 N N . ARG A 1 552 ? -33.639 9.896 13.814 1.00 92.56 552 ARG A N 1
ATOM 4320 C CA . ARG A 1 552 ? -34.785 9.128 14.338 1.00 92.56 552 ARG A CA 1
ATOM 4321 C C . ARG A 1 552 ? -35.784 9.993 15.111 1.00 92.56 552 ARG A C 1
ATOM 4323 O O . ARG A 1 552 ? -36.972 9.698 15.050 1.00 92.56 552 ARG A O 1
ATOM 4330 N N . ALA A 1 553 ? -35.341 11.043 15.807 1.00 88.88 553 ALA A N 1
ATOM 4331 C CA . ALA A 1 553 ? -36.244 11.991 16.469 1.00 88.88 553 ALA A CA 1
ATOM 4332 C C . ALA A 1 553 ? -37.065 12.797 15.451 1.00 88.88 553 ALA A C 1
ATOM 4334 O O . ALA A 1 553 ? -38.258 13.001 15.649 1.00 88.88 553 ALA A O 1
ATOM 4335 N N . GLU A 1 554 ? -36.441 13.208 14.343 1.00 88.25 554 GLU A N 1
ATOM 4336 C CA . GLU A 1 554 ? -37.142 13.870 13.239 1.00 88.25 554 GLU A CA 1
ATOM 4337 C C . GLU A 1 554 ? -38.096 12.921 12.511 1.00 88.25 554 GLU A C 1
ATOM 4339 O O . GLU A 1 554 ? -39.201 13.321 12.158 1.00 88.25 554 GLU A O 1
ATOM 4344 N N . ALA A 1 555 ? -37.699 11.663 12.298 1.00 82.19 555 ALA A N 1
ATOM 4345 C CA . ALA A 1 555 ? -38.502 10.677 11.575 1.00 82.19 555 ALA A CA 1
ATOM 4346 C C . ALA A 1 555 ? -39.695 10.122 12.379 1.00 82.19 555 ALA A C 1
ATOM 4348 O O . ALA A 1 555 ? -40.649 9.642 11.774 1.00 82.19 555 ALA A O 1
ATOM 4349 N N . ALA A 1 556 ? -39.660 10.179 13.715 1.00 66.19 556 ALA A N 1
ATOM 4350 C CA . ALA A 1 556 ? -40.708 9.640 14.580 1.00 66.19 556 ALA A CA 1
ATOM 4351 C C . ALA A 1 556 ? -41.962 10.538 14.619 1.00 66.19 556 ALA A C 1
ATOM 4353 O O . ALA A 1 556 ? -42.080 11.427 15.464 1.00 66.19 556 ALA A O 1
ATOM 4354 N N . ALA A 1 557 ? -42.903 10.264 13.712 1.00 49.69 557 ALA A N 1
ATOM 4355 C CA . ALA A 1 557 ? -44.312 10.658 13.780 1.00 49.69 557 ALA A CA 1
ATOM 4356 C C . ALA A 1 557 ? -45.197 9.445 13.461 1.00 49.69 557 ALA A C 1
ATOM 4358 O O . ALA A 1 557 ? -44.811 8.695 12.537 1.00 49.69 557 ALA A O 1
#

Radius of gyration: 29.79 Å; chains: 1; bounding box: 82×69×74 Å

pLDDT: mean 80.83, std 16.11, range [21.66, 96.69]